Protein AF-A0A813IQ00-F1 (afdb_monomer)

InterPro domains:
  IPR002044 Carbohydrate binding module family 20 [PF00686] (1-74)
  IPR002044 Carbohydrate binding module family 20 [PS51166] (1-83)
  IPR002044 Carbohydrate binding module family 20 [SM01065] (1-78)
  IPR013534 Starch synthase, catalytic domain [PF08323] (237-480)
  IPR013783 Immunoglobulin-like fold [G3DSA:2.60.40.10] (1-90)
  IPR013784 Carbohydrate-binding-like fold [SSF49452] (1-81)

Mean predicted aligned error: 19.19 Å

Structure (mmCIF, N/CA/C/O backbone):
data_AF-A0A813IQ00-F1
#
_entry.id   AF-A0A813IQ00-F1
#
loop_
_atom_site.group_PDB
_atom_site.id
_atom_site.type_symbol
_atom_site.label_atom_id
_atom_site.label_alt_id
_atom_site.label_comp_id
_atom_site.label_asym_id
_atom_site.label_entity_id
_atom_site.label_seq_id
_atom_site.pdbx_PDB_ins_code
_atom_site.Cartn_x
_atom_site.Cartn_y
_atom_site.Cartn_z
_atom_site.occupancy
_atom_site.B_iso_or_equiv
_atom_site.auth_seq_id
_atom_site.auth_comp_id
_atom_site.auth_asym_id
_atom_site.auth_atom_id
_atom_site.pdbx_PDB_model_num
ATOM 1 N N . VAL A 1 1 ? -6.421 -4.991 -43.021 1.00 93.56 1 VAL A N 1
ATOM 2 C CA . VAL A 1 1 ? -7.396 -4.512 -44.033 1.00 93.56 1 VAL A CA 1
ATOM 3 C C . VAL A 1 1 ? -8.529 -5.521 -44.144 1.00 93.56 1 VAL A C 1
ATOM 5 O O . VAL A 1 1 ? -8.255 -6.700 -43.970 1.00 93.56 1 VAL A O 1
ATOM 8 N N . GLY A 1 2 ? -9.776 -5.119 -44.385 1.00 94.94 2 GLY A N 1
ATOM 9 C CA . GLY A 1 2 ? -10.892 -6.070 -44.414 1.00 94.94 2 GLY A CA 1
ATOM 10 C C . GLY A 1 2 ? -12.154 -5.569 -45.099 1.00 94.94 2 GLY A C 1
ATOM 11 O O . GLY A 1 2 ? -12.172 -4.465 -45.636 1.00 94.94 2 GLY A O 1
ATOM 12 N N . SER A 1 3 ? -13.212 -6.378 -45.059 1.00 93.75 3 SER A N 1
ATOM 13 C CA . SER A 1 3 ? -14.463 -6.178 -45.803 1.00 93.75 3 SER A CA 1
ATOM 14 C C . SER A 1 3 ? -15.313 -4.998 -45.328 1.00 93.75 3 SER A C 1
ATOM 16 O O . SER A 1 3 ? -16.231 -4.577 -46.028 1.00 93.75 3 SER A O 1
ATOM 18 N N . ARG A 1 4 ? -15.019 -4.438 -44.149 1.00 91.56 4 ARG A N 1
ATOM 19 C CA . ARG A 1 4 ? -15.743 -3.293 -43.575 1.00 91.56 4 ARG A CA 1
ATOM 20 C C . ARG A 1 4 ? -14.994 -1.992 -43.793 1.00 91.56 4 ARG A C 1
ATOM 22 O O . ARG A 1 4 ? -13.767 -1.973 -43.793 1.00 91.56 4 ARG A O 1
ATOM 29 N N . GLU A 1 5 ? -15.735 -0.892 -43.887 1.00 88.50 5 GLU A N 1
ATOM 30 C CA . GLU A 1 5 ? -15.174 0.450 -44.087 1.00 88.50 5 GLU A CA 1
ATOM 31 C C . GLU A 1 5 ? -14.152 0.819 -43.002 1.00 88.50 5 GLU A C 1
ATOM 33 O O . GLU A 1 5 ? -13.058 1.279 -43.315 1.00 88.50 5 GLU A O 1
ATOM 38 N N . LYS A 1 6 ? -14.439 0.496 -41.732 1.00 88.25 6 LYS A N 1
ATOM 39 C CA . LYS A 1 6 ? -13.511 0.693 -40.602 1.00 88.25 6 LYS A CA 1
ATOM 40 C C . LYS A 1 6 ? -12.241 -0.165 -40.669 1.00 88.25 6 LYS A C 1
ATOM 42 O O . LYS A 1 6 ? -11.280 0.123 -39.968 1.00 88.25 6 LYS A O 1
ATOM 47 N N . LEU A 1 7 ? -12.228 -1.196 -41.513 1.00 91.38 7 LEU A N 1
ATOM 48 C CA . LEU A 1 7 ? -11.053 -2.014 -41.816 1.00 91.38 7 LEU A CA 1
ATOM 49 C C . LEU A 1 7 ? -10.465 -1.697 -43.202 1.00 91.38 7 LEU A C 1
ATOM 51 O O . LEU A 1 7 ? -9.535 -2.377 -43.633 1.00 91.38 7 LEU A O 1
ATOM 55 N N . GLY A 1 8 ? -10.974 -0.678 -43.896 1.00 91.31 8 GLY A N 1
ATOM 56 C CA . GLY A 1 8 ? -10.465 -0.199 -45.178 1.00 91.31 8 GLY A CA 1
ATOM 57 C C . GLY A 1 8 ? -11.192 -0.706 -46.423 1.00 91.31 8 GLY A C 1
ATOM 58 O O . GLY A 1 8 ? -10.768 -0.354 -47.518 1.00 91.31 8 GLY A O 1
ATOM 59 N N . ALA A 1 9 ? -12.264 -1.499 -46.291 1.00 94.31 9 ALA A N 1
ATOM 60 C CA . ALA A 1 9 ? -13.052 -2.038 -47.413 1.00 94.31 9 ALA A CA 1
ATOM 61 C C . ALA A 1 9 ? -12.177 -2.646 -48.535 1.00 94.31 9 ALA A C 1
ATOM 63 O O . ALA A 1 9 ? -12.296 -2.287 -49.703 1.00 94.31 9 ALA A O 1
ATOM 64 N N . TRP A 1 10 ? -11.236 -3.516 -48.154 1.00 95.06 10 TRP A N 1
ATOM 65 C CA . TRP A 1 10 ? -10.221 -4.138 -49.022 1.00 95.06 10 TRP A CA 1
ATOM 66 C C . TRP A 1 10 ? -9.248 -3.185 -49.740 1.00 95.06 10 TRP A C 1
ATOM 68 O O . TRP A 1 10 ? -8.374 -3.637 -50.476 1.00 95.06 10 TRP A O 1
ATOM 78 N N . SER A 1 11 ? -9.298 -1.882 -49.460 1.00 94.00 11 SER A N 1
ATOM 79 C CA . SER A 1 11 ? -8.306 -0.915 -49.925 1.00 94.00 11 SER A CA 1
ATOM 80 C C . SER A 1 11 ? -7.133 -0.820 -48.948 1.00 94.00 11 SER A C 1
ATOM 82 O O . SER A 1 11 ? -7.292 -0.396 -47.801 1.00 94.00 11 SER A O 1
ATOM 84 N N . ALA A 1 12 ? -5.926 -1.160 -49.410 1.00 91.19 12 ALA A N 1
ATOM 85 C CA . ALA A 1 12 ? -4.704 -1.051 -48.610 1.00 91.19 12 ALA A CA 1
ATOM 86 C C . ALA A 1 12 ? -4.421 0.390 -48.143 1.00 91.19 12 ALA A C 1
ATOM 88 O O . ALA A 1 12 ? -3.983 0.596 -47.013 1.00 91.19 12 ALA A O 1
ATOM 89 N N . ALA A 1 13 ? -4.763 1.389 -48.966 1.00 89.75 13 ALA A N 1
ATOM 90 C CA . ALA A 1 13 ? -4.617 2.806 -48.627 1.00 89.75 13 ALA A CA 1
ATOM 91 C C . ALA A 1 13 ? -5.502 3.237 -47.442 1.00 89.75 13 ALA A C 1
ATOM 93 O O . ALA A 1 13 ? -5.166 4.181 -46.734 1.00 89.75 13 ALA A O 1
ATOM 94 N N . LYS A 1 14 ? -6.615 2.529 -47.204 1.00 91.75 14 LYS A N 1
ATOM 95 C CA . LYS A 1 14 ? -7.554 2.779 -46.099 1.00 91.75 14 LYS A CA 1
ATOM 96 C C . LYS A 1 14 ? -7.431 1.747 -44.974 1.00 91.75 14 LYS A C 1
ATOM 98 O O . LYS A 1 14 ? -8.290 1.682 -44.099 1.00 91.75 14 LYS A O 1
ATOM 103 N N . ALA A 1 15 ? -6.402 0.900 -45.004 1.00 92.75 15 ALA A N 1
ATOM 104 C CA . ALA A 1 15 ? -6.240 -0.161 -44.025 1.00 92.75 15 ALA A CA 1
ATOM 105 C C . ALA A 1 15 ? -6.013 0.409 -42.619 1.00 92.75 15 ALA A C 1
ATOM 107 O O . ALA A 1 15 ? -5.136 1.257 -42.433 1.00 92.75 15 ALA A O 1
ATOM 108 N N . LEU A 1 16 ? -6.751 -0.124 -41.640 1.00 93.38 16 LEU A N 1
ATOM 109 C CA . LEU A 1 16 ? -6.557 0.168 -40.219 1.00 93.38 16 LEU A CA 1
ATOM 110 C C . LEU A 1 16 ? -5.078 -0.054 -39.838 1.00 93.38 16 LEU A C 1
ATOM 112 O O . LEU A 1 16 ? -4.596 -1.181 -40.000 1.00 93.38 16 LEU A O 1
ATOM 116 N N . PRO A 1 17 ? -4.346 0.987 -39.399 1.00 92.50 17 PRO A N 1
ATOM 117 C CA . PRO A 1 17 ? -2.957 0.834 -38.991 1.00 92.50 17 PRO A CA 1
ATOM 118 C C . PRO A 1 17 ? -2.869 0.041 -37.687 1.00 92.50 17 PRO A C 1
ATOM 120 O O . PRO A 1 17 ? -3.670 0.245 -36.772 1.00 92.50 17 PRO A O 1
ATOM 123 N N . LEU A 1 18 ? -1.877 -0.846 -37.616 1.00 92.12 18 LEU A N 1
ATOM 124 C CA . LEU A 1 18 ? -1.448 -1.451 -36.363 1.00 92.12 18 LEU A CA 1
ATOM 125 C C . LEU A 1 18 ? -0.212 -0.708 -35.859 1.00 92.12 18 LEU A C 1
ATOM 127 O O . LEU A 1 18 ? 0.635 -0.296 -36.654 1.00 92.12 18 LEU A O 1
ATOM 131 N N . THR A 1 19 ? -0.104 -0.555 -34.551 1.00 87.81 19 THR A N 1
ATOM 132 C CA . THR A 1 19 ? 1.023 0.079 -33.871 1.00 87.81 19 THR A CA 1
ATOM 133 C C . THR A 1 19 ? 1.759 -0.949 -33.025 1.00 87.81 19 THR A C 1
ATOM 135 O O . THR A 1 19 ? 1.138 -1.854 -32.475 1.00 87.81 19 THR A O 1
ATOM 138 N N . THR A 1 20 ? 3.074 -0.792 -32.925 1.00 87.31 20 THR A N 1
ATOM 139 C CA . THR A 1 20 ? 3.949 -1.507 -31.989 1.00 87.31 20 THR A CA 1
ATOM 140 C C . THR A 1 20 ? 4.856 -0.481 -31.321 1.00 87.31 20 THR A C 1
ATOM 142 O O . THR A 1 20 ? 5.070 0.607 -31.858 1.00 87.31 20 THR A O 1
ATOM 145 N N . THR A 1 21 ? 5.437 -0.835 -30.185 1.00 78.88 21 THR A N 1
ATOM 146 C CA . THR A 1 21 ? 6.588 -0.131 -29.603 1.00 78.88 21 THR A CA 1
ATOM 147 C C . THR A 1 21 ? 7.844 -0.985 -29.761 1.00 78.88 21 THR A C 1
ATOM 149 O O . THR A 1 21 ? 7.752 -2.168 -30.099 1.00 78.88 21 THR A O 1
ATOM 152 N N . ALA A 1 22 ? 9.023 -0.407 -29.505 1.00 71.69 22 ALA A N 1
ATOM 153 C CA . ALA A 1 22 ? 10.283 -1.155 -29.496 1.00 71.69 22 ALA A CA 1
ATOM 154 C C . ALA A 1 22 ? 10.270 -2.307 -28.472 1.00 71.69 22 ALA A C 1
ATOM 156 O O . ALA A 1 22 ? 10.842 -3.360 -28.724 1.00 71.69 22 ALA A O 1
ATOM 157 N N . THR A 1 23 ? 9.570 -2.122 -27.349 1.00 67.56 23 THR A N 1
ATOM 158 C CA . THR A 1 23 ? 9.428 -3.107 -26.267 1.00 67.56 23 THR A CA 1
ATOM 159 C C . THR A 1 23 ? 8.335 -4.143 -26.513 1.00 67.56 23 THR A C 1
ATOM 161 O O . THR A 1 23 ? 8.413 -5.242 -25.973 1.00 67.56 23 THR A O 1
ATOM 164 N N . ALA A 1 24 ? 7.316 -3.812 -27.311 1.00 65.56 24 ALA A N 1
ATOM 165 C CA . ALA A 1 24 ? 6.234 -4.735 -27.641 1.00 65.56 24 ALA A CA 1
ATOM 166 C C . ALA A 1 24 ? 6.508 -5.547 -28.912 1.00 65.56 24 ALA A C 1
ATOM 168 O O . ALA A 1 24 ? 5.869 -6.581 -29.098 1.00 65.56 24 ALA A O 1
ATOM 169 N N . PHE A 1 25 ? 7.441 -5.113 -29.772 1.00 77.44 25 PHE A N 1
ATOM 170 C CA . PHE A 1 25 ? 7.805 -5.839 -30.989 1.00 77.44 25 PHE A CA 1
ATOM 171 C C . PHE A 1 25 ? 8.228 -7.278 -30.636 1.00 77.44 25 PHE A C 1
ATOM 173 O O . PHE A 1 25 ? 9.071 -7.460 -29.759 1.00 77.44 25 PHE A O 1
ATOM 180 N N . PRO A 1 26 ? 7.667 -8.311 -31.295 1.00 82.56 26 PRO A N 1
ATOM 181 C CA . PRO A 1 26 ? 6.945 -8.278 -32.572 1.00 82.56 26 PRO A CA 1
ATOM 182 C C . PRO A 1 26 ? 5.409 -8.178 -32.478 1.00 82.56 26 PRO A C 1
ATOM 184 O O . PRO A 1 26 ? 4.730 -8.499 -33.450 1.00 82.56 26 PRO A O 1
ATOM 187 N N . THR A 1 27 ? 4.842 -7.755 -31.348 1.00 85.12 27 THR A N 1
ATOM 188 C CA . THR A 1 27 ? 3.389 -7.653 -31.118 1.00 85.12 27 THR A CA 1
ATOM 189 C C . THR A 1 27 ? 2.827 -6.317 -31.594 1.00 85.12 27 THR A C 1
ATOM 191 O O . THR A 1 27 ? 3.292 -5.255 -31.192 1.00 85.12 27 THR A O 1
ATOM 194 N N . TRP A 1 28 ? 1.765 -6.367 -32.399 1.00 91.00 28 TRP A N 1
ATOM 195 C CA . TRP A 1 28 ? 1.107 -5.188 -32.966 1.00 91.00 28 TRP A CA 1
ATOM 196 C C . TRP A 1 28 ? -0.373 -5.153 -32.584 1.00 91.00 28 TRP A C 1
ATOM 198 O O . TRP A 1 28 ? -1.024 -6.195 -32.543 1.00 91.00 28 TRP A O 1
ATOM 208 N N . TRP A 1 29 ? -0.934 -3.963 -32.369 1.00 90.31 29 TRP A N 1
ATOM 209 C CA . TRP A 1 29 ? -2.351 -3.786 -32.025 1.00 90.31 29 TRP A CA 1
ATOM 210 C C . TRP A 1 29 ? -2.986 -2.612 -32.769 1.00 90.31 29 TRP A C 1
ATOM 212 O O . TRP A 1 29 ? -2.295 -1.724 -33.260 1.00 90.31 29 TRP A O 1
ATOM 222 N N . SER A 1 30 ? -4.317 -2.590 -32.846 1.00 88.38 30 SER A N 1
ATOM 223 C CA . SER A 1 30 ? -5.080 -1.444 -33.349 1.00 88.38 30 SER A CA 1
ATOM 224 C C . SER A 1 30 ? -5.847 -0.754 -32.228 1.00 88.38 30 SER A C 1
ATOM 226 O O . SER A 1 30 ? -6.135 -1.348 -31.190 1.00 88.38 30 SER A O 1
ATOM 228 N N . ALA A 1 31 ? -6.290 0.478 -32.480 1.00 78.38 31 ALA A N 1
ATOM 229 C CA . ALA A 1 31 ? -7.404 1.044 -31.726 1.00 78.38 31 ALA A CA 1
ATOM 230 C C . ALA A 1 31 ? -8.676 0.187 -31.905 1.00 78.38 31 ALA A C 1
ATOM 232 O O . ALA A 1 31 ? -8.839 -0.508 -32.916 1.00 78.38 31 ALA A O 1
ATOM 233 N N . ALA A 1 32 ? -9.591 0.256 -30.936 1.00 81.25 32 ALA A N 1
ATOM 234 C CA . ALA A 1 32 ? -10.882 -0.415 -31.032 1.00 81.25 32 ALA A CA 1
ATOM 235 C C . ALA A 1 32 ? -11.723 0.182 -32.173 1.00 81.25 32 ALA A C 1
ATOM 237 O O . ALA A 1 32 ? -11.812 1.402 -32.329 1.00 81.25 32 ALA A O 1
ATOM 238 N N . VAL A 1 33 ? -12.374 -0.681 -32.954 1.00 83.94 33 VAL A N 1
ATOM 239 C CA . VAL A 1 33 ? -13.267 -0.278 -34.045 1.00 83.94 33 VAL A CA 1
ATOM 240 C C . VAL A 1 33 ? -14.668 -0.834 -33.827 1.00 83.94 33 VAL A C 1
ATOM 242 O O . VAL A 1 33 ? -14.845 -1.985 -33.437 1.00 83.94 33 VAL A O 1
ATOM 245 N N . PHE A 1 34 ? -15.682 -0.016 -34.103 1.00 82.44 34 PHE A N 1
ATOM 246 C CA . PHE A 1 34 ? -17.072 -0.459 -34.071 1.00 82.44 34 PHE A CA 1
ATOM 247 C C . PHE A 1 34 ? -17.398 -1.226 -35.351 1.00 82.44 34 PHE A C 1
ATOM 249 O O . PHE A 1 34 ? -17.310 -0.681 -36.454 1.00 82.44 34 PHE A O 1
ATOM 256 N N . LEU A 1 35 ? -17.771 -2.494 -35.195 1.00 84.12 35 LEU A N 1
ATOM 257 C CA . LEU A 1 35 ? -18.181 -3.378 -36.281 1.00 84.12 35 LEU A CA 1
ATOM 258 C C . LEU A 1 35 ? -19.664 -3.746 -36.122 1.00 84.12 35 LEU A C 1
ATOM 260 O O . LEU A 1 35 ? -20.152 -3.829 -34.993 1.00 84.12 35 LEU A O 1
ATOM 264 N N . PRO A 1 36 ? -20.394 -3.964 -37.229 1.00 78.25 36 PRO A N 1
ATOM 265 C CA . PRO A 1 36 ? -21.795 -4.358 -37.165 1.00 78.25 36 PRO A CA 1
ATOM 266 C C . PRO A 1 36 ? -21.934 -5.733 -36.504 1.00 78.25 36 PRO A C 1
ATOM 268 O O . PRO A 1 36 ? -21.298 -6.703 -36.919 1.00 78.25 36 PRO A O 1
ATOM 271 N N . ALA A 1 37 ? -22.785 -5.808 -35.482 1.00 82.25 37 ALA A N 1
ATOM 272 C CA . ALA A 1 37 ? -23.075 -7.049 -34.781 1.00 82.25 37 ALA A CA 1
ATOM 273 C C . ALA A 1 37 ? -23.775 -8.069 -35.693 1.00 82.25 37 ALA A C 1
ATOM 275 O O . ALA A 1 37 ? -24.563 -7.715 -36.570 1.00 82.25 37 ALA A O 1
ATOM 276 N N . GLY A 1 38 ? -23.497 -9.352 -35.468 1.00 78.00 38 GLY A N 1
ATOM 277 C CA . GLY A 1 38 ? -24.163 -10.478 -36.120 1.00 78.00 38 GLY A CA 1
ATOM 278 C C . GLY A 1 38 ? -23.748 -10.733 -37.570 1.00 78.00 38 GLY A C 1
ATOM 279 O O . GLY A 1 38 ? -24.145 -11.756 -38.127 1.00 78.00 38 GLY A O 1
ATOM 280 N N . GLN A 1 39 ? -22.929 -9.873 -38.178 1.00 83.94 39 GLN A N 1
ATOM 281 C CA . GLN A 1 39 ? -22.447 -10.064 -39.544 1.00 83.94 39 GLN A CA 1
ATOM 282 C C . GLN A 1 39 ? -20.995 -10.542 -39.560 1.00 83.94 39 GLN A C 1
ATOM 284 O O . GLN A 1 39 ? -20.165 -10.060 -38.791 1.00 83.94 39 GLN A O 1
ATOM 289 N N . ALA A 1 40 ? -20.678 -11.461 -40.474 1.00 89.12 40 ALA A N 1
ATOM 290 C CA . ALA A 1 40 ? -19.298 -11.862 -40.708 1.00 89.12 40 ALA A CA 1
ATOM 291 C C . ALA A 1 40 ? -18.475 -10.660 -41.204 1.00 89.12 40 ALA A C 1
ATOM 293 O O . ALA A 1 40 ? -18.921 -9.849 -42.030 1.00 89.12 40 ALA A O 1
ATOM 294 N N . VAL A 1 41 ? -17.276 -10.533 -40.657 1.00 93.31 41 VAL A N 1
ATOM 295 C CA . VAL A 1 41 ? -16.276 -9.537 -41.013 1.00 93.31 41 VAL A CA 1
ATOM 296 C C . VAL A 1 41 ? -15.032 -10.292 -41.433 1.00 93.31 41 VAL A C 1
ATOM 298 O O . VAL A 1 41 ? -14.491 -11.083 -40.666 1.00 93.31 41 VAL A O 1
ATOM 301 N N . GLU A 1 42 ? -14.592 -10.032 -42.656 1.00 95.50 42 GLU A N 1
ATOM 302 C CA . GLU A 1 42 ? -13.410 -10.662 -43.223 1.00 95.50 42 GLU A CA 1
ATOM 303 C C . GLU A 1 42 ? -12.235 -9.699 -43.194 1.00 95.50 42 GLU A C 1
ATOM 305 O O . GLU A 1 42 ? -12.419 -8.499 -43.419 1.00 95.50 42 GLU A O 1
ATOM 310 N N . PHE A 1 43 ? -11.028 -10.201 -42.949 1.00 95.81 43 PHE A N 1
ATOM 311 C CA . PHE A 1 43 ? -9.826 -9.377 -42.992 1.00 95.81 43 PHE A CA 1
ATOM 312 C C . PHE A 1 43 ? -8.546 -10.174 -43.280 1.00 95.81 43 PHE A C 1
ATOM 314 O O . PHE A 1 43 ? -8.496 -11.397 -43.153 1.00 95.81 43 PHE A O 1
ATOM 321 N N . LYS A 1 44 ? -7.501 -9.433 -43.661 1.00 95.31 44 LYS A N 1
ATOM 322 C CA . LYS A 1 44 ? -6.104 -9.866 -43.777 1.00 95.31 44 LYS A CA 1
ATOM 323 C C . LYS A 1 44 ? -5.163 -8.811 -43.207 1.00 95.31 44 LYS A C 1
ATOM 325 O O . LYS A 1 44 ? -5.471 -7.609 -43.216 1.00 95.31 44 LYS A O 1
ATOM 330 N N . TYR A 1 45 ? -3.987 -9.240 -42.777 1.00 95.38 45 TYR A N 1
ATOM 331 C CA . TYR A 1 45 ? -2.871 -8.342 -42.531 1.00 95.38 45 TYR A CA 1
ATOM 332 C C . TYR A 1 45 ? -2.162 -7.991 -43.843 1.00 95.38 45 TYR A C 1
ATOM 334 O O . TYR A 1 45 ? -2.133 -8.757 -44.808 1.00 95.38 45 TYR A O 1
ATOM 342 N N . ILE A 1 46 ? -1.609 -6.782 -43.882 1.00 95.25 46 ILE A N 1
ATOM 343 C CA . ILE A 1 46 ? -0.739 -6.312 -44.960 1.00 95.25 46 ILE A CA 1
ATOM 344 C C . ILE A 1 46 ? 0.462 -5.599 -44.343 1.00 95.25 46 ILE A C 1
ATOM 346 O O . ILE A 1 46 ? 0.334 -5.004 -43.274 1.00 95.25 46 ILE A O 1
ATOM 350 N N . VAL A 1 47 ? 1.600 -5.618 -45.031 1.00 93.88 47 VAL A N 1
ATOM 351 C CA . VAL A 1 47 ? 2.760 -4.779 -44.712 1.00 93.88 47 VAL A CA 1
ATOM 352 C C . VAL A 1 47 ? 2.911 -3.744 -45.819 1.00 93.88 47 VAL A C 1
ATOM 354 O O . VAL A 1 47 ? 3.002 -4.082 -47.000 1.00 93.88 47 VAL A O 1
ATOM 357 N N . GLN A 1 48 ? 2.912 -2.474 -45.437 1.00 92.81 48 GLN A N 1
ATOM 358 C CA . GLN A 1 48 ? 3.058 -1.333 -46.335 1.00 92.81 48 GLN A CA 1
ATOM 359 C C . GLN A 1 48 ? 3.850 -0.241 -45.613 1.00 92.81 48 GLN A C 1
ATOM 361 O O . GLN A 1 48 ? 3.798 -0.149 -44.386 1.00 92.81 48 GLN A O 1
ATOM 366 N N . ARG A 1 49 ? 4.557 0.605 -46.368 1.00 88.88 49 ARG A N 1
ATOM 367 C CA . ARG A 1 49 ? 5.172 1.821 -45.825 1.00 88.88 49 ARG A CA 1
ATOM 368 C C . ARG A 1 49 ? 4.123 2.731 -45.177 1.00 88.88 49 ARG A C 1
ATOM 370 O O . ARG A 1 49 ? 2.986 2.814 -45.646 1.00 88.88 49 ARG A O 1
ATOM 377 N N . ALA A 1 50 ? 4.528 3.439 -44.123 1.00 83.19 50 ALA A N 1
ATOM 378 C CA . ALA A 1 50 ? 3.649 4.328 -43.361 1.00 83.19 50 ALA A CA 1
ATOM 379 C C . ALA A 1 50 ? 3.090 5.485 -44.211 1.00 83.19 50 ALA A C 1
ATOM 381 O O . ALA A 1 50 ? 1.930 5.855 -44.054 1.00 83.19 50 ALA A O 1
ATOM 382 N N . ASP A 1 51 ? 3.886 5.986 -45.161 1.00 86.94 51 ASP A N 1
ATOM 383 C CA . ASP A 1 51 ? 3.501 7.004 -46.152 1.00 86.94 51 ASP A CA 1
ATOM 384 C C . ASP A 1 51 ? 2.514 6.492 -47.222 1.00 86.94 51 ASP A C 1
ATOM 386 O O . ASP A 1 51 ? 2.018 7.277 -48.026 1.00 86.94 51 ASP A O 1
ATOM 390 N N . ARG A 1 52 ? 2.192 5.188 -47.217 1.00 87.75 52 ARG A N 1
ATOM 391 C CA . ARG A 1 52 ? 1.293 4.498 -48.160 1.00 87.75 52 ARG A CA 1
ATOM 392 C C . ARG A 1 52 ? 1.756 4.517 -49.618 1.00 87.75 52 ARG A C 1
ATOM 394 O O . ARG A 1 52 ? 0.974 4.181 -50.507 1.00 87.75 52 ARG A O 1
ATOM 401 N N . ILE A 1 53 ? 3.027 4.823 -49.865 1.00 82.69 53 ILE A N 1
ATOM 402 C CA . ILE A 1 53 ? 3.612 4.860 -51.206 1.00 82.69 53 ILE A CA 1
ATOM 403 C C . ILE A 1 53 ? 4.329 3.531 -51.492 1.00 82.69 53 ILE A C 1
ATOM 405 O O . ILE A 1 53 ? 5.031 2.983 -50.642 1.00 82.69 53 ILE A O 1
ATOM 409 N N . GLY A 1 54 ? 4.163 3.003 -52.708 1.00 81.94 54 GLY A N 1
ATOM 410 C CA . GLY A 1 54 ? 4.850 1.793 -53.174 1.00 81.94 54 GLY A CA 1
ATOM 411 C C . GLY A 1 54 ? 4.080 0.484 -52.958 1.00 81.94 54 GLY A C 1
ATOM 412 O O . GLY A 1 54 ? 2.857 0.465 -52.823 1.00 81.94 54 GLY A O 1
ATOM 413 N N . THR A 1 55 ? 4.803 -0.638 -52.989 1.00 88.94 55 THR A N 1
ATOM 414 C CA . THR A 1 55 ? 4.224 -1.991 -53.016 1.00 88.94 55 THR A CA 1
ATOM 415 C C . THR A 1 55 ? 3.684 -2.436 -51.658 1.00 88.94 55 THR A C 1
ATOM 417 O O . THR A 1 55 ? 4.358 -2.312 -50.636 1.00 88.94 55 THR A O 1
ATOM 420 N N . VAL A 1 56 ? 2.488 -3.026 -51.663 1.00 95.69 56 VAL A N 1
ATOM 421 C CA . VAL A 1 56 ? 1.840 -3.629 -50.490 1.00 95.69 56 VAL A CA 1
ATOM 422 C C . VAL A 1 56 ? 2.114 -5.129 -50.478 1.00 95.69 56 VAL A C 1
ATOM 424 O O . VAL A 1 56 ? 1.806 -5.817 -51.450 1.00 95.69 56 VAL A O 1
ATOM 427 N N . LYS A 1 57 ? 2.641 -5.653 -49.369 1.00 96.31 57 LYS A N 1
ATOM 428 C CA . LYS A 1 57 ? 2.794 -7.095 -49.158 1.00 96.31 57 LYS A CA 1
ATOM 429 C C . LYS A 1 57 ? 1.556 -7.643 -48.453 1.00 96.31 57 LYS A C 1
ATOM 431 O O . LYS A 1 57 ? 1.199 -7.164 -47.380 1.00 96.31 57 LYS A O 1
ATOM 436 N N . TRP A 1 58 ? 0.928 -8.654 -49.041 1.00 94.56 58 TRP A N 1
ATOM 437 C CA . TRP A 1 58 ? -0.254 -9.325 -48.495 1.00 94.56 58 TRP A CA 1
ATOM 438 C C . TRP A 1 58 ? 0.113 -10.651 -47.826 1.00 94.56 58 TRP A C 1
ATOM 440 O O . TRP A 1 58 ? 1.125 -11.264 -48.171 1.00 94.56 58 TRP A O 1
ATOM 450 N N . GLU A 1 59 ? -0.716 -11.103 -46.885 1.00 93.38 59 GLU A N 1
ATOM 451 C CA . GLU A 1 59 ? -0.614 -12.460 -46.338 1.00 93.38 59 GLU A CA 1
ATOM 452 C C . GLU A 1 59 ? -0.818 -13.522 -47.431 1.00 93.38 59 GLU A C 1
ATOM 454 O O . GLU A 1 59 ? -1.775 -13.456 -48.212 1.00 93.38 59 GLU A O 1
ATOM 459 N N . GLY A 1 60 ? 0.084 -14.509 -47.457 1.00 86.38 60 GLY A N 1
ATOM 460 C CA . GLY A 1 60 ? 0.208 -15.494 -48.536 1.00 86.38 60 GLY A CA 1
ATOM 461 C C . GLY A 1 60 ? -0.732 -16.701 -48.462 1.00 86.38 60 GLY A C 1
ATOM 462 O O . GLY A 1 60 ? -0.765 -17.477 -49.411 1.00 86.38 60 GLY A O 1
ATOM 463 N N . PHE A 1 61 ? -1.498 -16.879 -47.381 1.00 90.62 61 PHE A N 1
ATOM 464 C CA . PHE A 1 61 ? -2.479 -17.966 -47.302 1.00 90.62 61 PHE A CA 1
ATOM 465 C C . PHE A 1 61 ? -3.712 -17.690 -48.182 1.00 90.62 61 PHE A C 1
ATOM 467 O O . PHE A 1 61 ? -4.097 -16.536 -48.41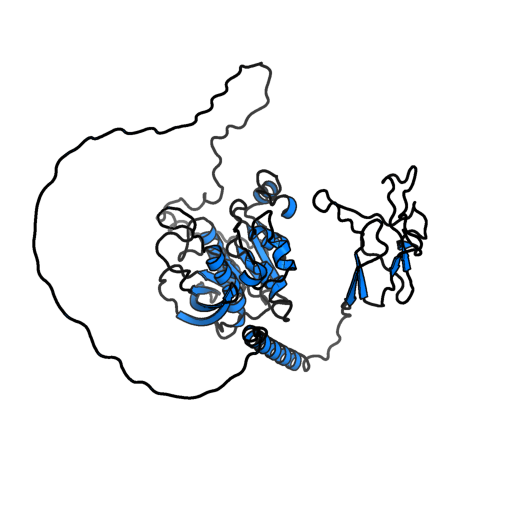8 1.00 90.62 61 PHE A O 1
ATOM 474 N N . ALA A 1 62 ? -4.355 -18.759 -48.655 1.00 88.56 62 ALA A N 1
ATOM 475 C CA . ALA A 1 62 ? -5.607 -18.689 -49.404 1.00 88.56 62 ALA A CA 1
ATOM 476 C C . ALA A 1 62 ? -6.798 -18.361 -48.481 1.00 88.56 62 ALA A C 1
ATOM 478 O O . ALA A 1 62 ? -6.856 -18.835 -47.350 1.00 88.56 62 ALA A O 1
ATOM 479 N N . GLY A 1 63 ? -7.762 -17.573 -48.968 1.00 91.25 63 GLY A N 1
ATOM 480 C CA . GLY A 1 63 ? -8.924 -17.139 -48.177 1.00 91.25 63 GLY A CA 1
ATOM 481 C C . GLY A 1 63 ? -8.619 -15.990 -47.209 1.00 91.25 63 GLY A C 1
ATOM 482 O O . GLY A 1 63 ? -7.543 -15.404 -47.272 1.00 91.25 63 GLY A O 1
ATOM 483 N N . ASN A 1 64 ? -9.572 -15.651 -46.334 1.00 94.75 64 ASN A N 1
ATOM 484 C CA . ASN A 1 64 ? -9.504 -14.528 -45.389 1.00 94.75 64 ASN A CA 1
ATOM 485 C C . ASN A 1 64 ? -9.799 -15.000 -43.960 1.00 94.75 64 ASN A C 1
ATOM 487 O O . ASN A 1 64 ? -10.516 -15.981 -43.766 1.00 94.75 64 ASN A O 1
ATOM 491 N N . ARG A 1 65 ? -9.314 -14.264 -42.955 1.00 93.44 65 ARG A N 1
ATOM 492 C CA . ARG A 1 65 ? -9.758 -14.461 -41.568 1.00 93.44 65 ARG A CA 1
ATOM 493 C C . ARG A 1 65 ? -11.189 -13.971 -41.442 1.00 93.44 65 ARG A C 1
ATOM 495 O O . ARG A 1 65 ? -11.516 -12.930 -42.012 1.00 93.44 65 ARG A O 1
ATOM 502 N N . VAL A 1 66 ? -12.009 -14.673 -40.668 1.00 92.88 66 VAL A N 1
ATOM 503 C CA . VAL A 1 66 ? -13.424 -14.340 -40.474 1.00 92.88 66 VAL A CA 1
ATOM 504 C C . VAL A 1 66 ? -13.713 -14.203 -38.988 1.00 92.88 66 VAL A C 1
ATOM 506 O O . VAL A 1 66 ? -13.414 -15.102 -38.210 1.00 92.88 66 VAL A O 1
ATOM 509 N N . VAL A 1 67 ? -14.334 -13.094 -38.595 1.00 90.69 67 VAL A N 1
ATOM 510 C CA . VAL A 1 67 ? -14.856 -12.890 -37.238 1.00 90.69 67 VAL A CA 1
ATOM 511 C C . VAL A 1 67 ? -16.309 -12.447 -37.291 1.00 90.69 67 VAL A C 1
ATOM 513 O O . VAL A 1 67 ? -16.732 -11.790 -38.240 1.00 90.69 67 VAL A O 1
ATOM 516 N N . LYS A 1 68 ? -17.090 -12.803 -36.271 1.00 89.94 68 LYS A N 1
ATOM 517 C CA . LYS A 1 68 ? -18.509 -12.446 -36.170 1.00 89.94 68 LYS A CA 1
ATOM 518 C C . LYS A 1 68 ? -18.760 -11.719 -34.843 1.00 89.94 68 LYS A C 1
ATOM 520 O O . LYS A 1 68 ? -18.983 -12.379 -33.833 1.00 89.94 68 LYS A O 1
ATOM 525 N N . PRO A 1 69 ? -18.683 -10.376 -34.820 1.00 85.69 69 PRO A N 1
ATOM 526 C CA . PRO A 1 69 ? -18.915 -9.593 -33.608 1.00 85.69 69 PRO A CA 1
ATOM 527 C C . PRO A 1 69 ? -20.343 -9.763 -33.078 1.00 85.69 69 PRO A C 1
ATOM 529 O O . PRO A 1 69 ? -21.292 -9.856 -33.857 1.00 85.69 69 PRO A O 1
ATOM 532 N N . GLU A 1 70 ? -20.514 -9.747 -31.758 1.00 81.12 70 GLU A N 1
ATOM 533 C CA . GLU A 1 70 ? -21.821 -9.827 -31.097 1.00 81.12 70 GLU A CA 1
ATOM 534 C C . GLU A 1 70 ? -22.270 -8.463 -30.559 1.00 81.12 70 GLU A C 1
ATOM 536 O O . GLU A 1 70 ? -21.455 -7.612 -30.196 1.00 81.12 70 GLU A O 1
ATOM 541 N N . ALA A 1 71 ? -23.586 -8.248 -30.502 1.00 77.81 71 ALA A N 1
ATOM 542 C CA . ALA A 1 71 ? -24.148 -6.994 -30.015 1.00 77.81 71 ALA A CA 1
ATOM 543 C C . ALA A 1 71 ? -23.796 -6.784 -28.538 1.00 77.81 71 ALA A C 1
ATOM 545 O O . ALA A 1 71 ? -23.926 -7.692 -27.721 1.00 77.81 71 ALA A O 1
ATOM 546 N N . GLY A 1 72 ? -23.345 -5.575 -28.199 1.00 70.62 72 GLY A N 1
ATOM 547 C CA . GLY A 1 72 ? -23.013 -5.222 -26.819 1.00 70.62 72 GLY A CA 1
ATOM 548 C C . GLY A 1 72 ? -21.780 -5.935 -26.260 1.00 70.62 72 GLY A C 1
ATOM 549 O O . GLY A 1 72 ? -21.574 -5.873 -25.053 1.00 70.62 72 GLY A O 1
ATOM 550 N N . LYS A 1 73 ? -20.953 -6.584 -27.093 1.00 76.88 73 LYS A N 1
ATOM 551 C CA . LYS A 1 73 ? -19.701 -7.211 -26.658 1.00 76.88 73 LYS A CA 1
ATOM 552 C C . LYS A 1 73 ? -18.473 -6.577 -27.310 1.00 76.88 73 LYS A C 1
ATOM 554 O O . LYS A 1 73 ? -18.516 -6.127 -28.453 1.00 76.88 73 LYS A O 1
ATOM 559 N N . VAL A 1 74 ? -17.366 -6.565 -26.577 1.00 79.44 74 VAL A N 1
ATOM 560 C CA . VAL A 1 74 ? -16.026 -6.276 -27.096 1.00 79.44 74 VAL A CA 1
ATOM 561 C C . VAL A 1 74 ? -15.399 -7.604 -27.503 1.00 79.44 74 VAL A C 1
ATOM 563 O O . VAL A 1 74 ? -15.345 -8.518 -26.684 1.00 79.44 74 VAL A O 1
ATOM 566 N N . LEU A 1 75 ? -14.967 -7.719 -28.760 1.00 84.88 75 LEU A N 1
ATOM 567 C CA . LEU A 1 75 ? -14.271 -8.889 -29.300 1.00 84.88 75 LEU A CA 1
ATOM 568 C C . LEU A 1 75 ? -12.796 -8.537 -29.524 1.00 84.88 75 LEU A C 1
ATOM 570 O O . LEU A 1 75 ? -12.494 -7.667 -30.341 1.00 84.88 75 LEU A O 1
ATOM 574 N N . THR A 1 76 ? -11.899 -9.230 -28.832 1.00 86.56 76 THR A N 1
ATOM 575 C CA . THR A 1 76 ? -10.453 -9.191 -29.071 1.00 86.56 76 THR A CA 1
ATOM 576 C C . THR A 1 76 ? -10.077 -10.332 -30.008 1.00 86.56 76 THR A C 1
ATOM 578 O O . THR A 1 76 ? -10.516 -11.465 -29.806 1.00 86.56 76 THR A O 1
ATOM 581 N N . VAL A 1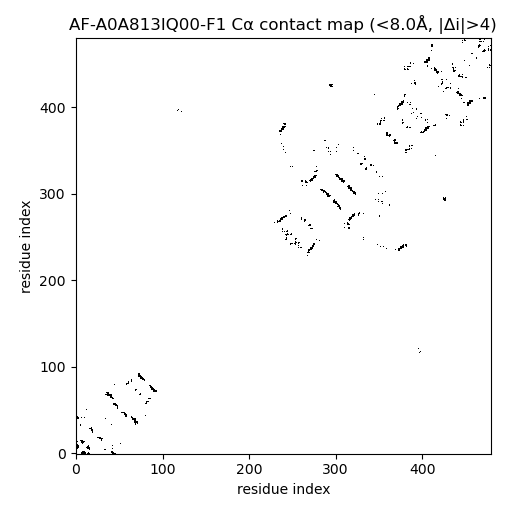 77 ? -9.288 -10.020 -31.037 1.00 89.12 77 VAL A N 1
ATOM 582 C CA . VAL A 1 77 ? -8.820 -10.972 -32.051 1.00 89.12 77 VAL A CA 1
ATOM 583 C C . VAL A 1 77 ? -7.299 -10.988 -32.028 1.00 89.12 77 VAL A C 1
ATOM 585 O O . VAL A 1 77 ? -6.674 -9.969 -32.319 1.00 89.12 77 VAL A O 1
ATOM 588 N N . GLU A 1 78 ? -6.715 -12.136 -31.708 1.00 87.38 78 GLU A N 1
ATOM 589 C CA . GLU A 1 78 ? -5.266 -12.341 -31.671 1.00 87.38 78 GLU A CA 1
ATOM 590 C C . GLU A 1 78 ? -4.859 -13.284 -32.804 1.00 87.38 78 GLU A C 1
ATOM 592 O O . GLU A 1 78 ? -5.458 -14.341 -32.988 1.00 87.38 78 GLU A O 1
ATOM 597 N N . GLY A 1 79 ? -3.858 -12.904 -33.596 1.00 88.06 79 GLY A N 1
ATOM 598 C CA . GLY A 1 79 ? -3.386 -13.701 -34.726 1.00 88.06 79 GLY A CA 1
ATOM 599 C C . GLY A 1 79 ? -1.958 -13.340 -35.114 1.00 88.06 79 GLY A C 1
ATOM 600 O O . GLY A 1 79 ? -1.488 -12.239 -34.828 1.00 88.06 79 GLY A O 1
ATOM 601 N N . ALA A 1 80 ? -1.273 -14.266 -35.781 1.00 87.31 80 ALA A N 1
ATOM 602 C CA . ALA A 1 80 ? 0.103 -14.093 -36.237 1.00 87.31 80 ALA A CA 1
ATOM 603 C C . ALA A 1 80 ? 0.170 -13.902 -37.759 1.00 87.31 80 ALA A C 1
ATOM 605 O O . ALA A 1 80 ? -0.610 -14.498 -38.505 1.00 87.31 80 ALA A O 1
ATOM 606 N N . TRP A 1 81 ? 1.122 -13.091 -38.236 1.00 89.75 81 TRP A N 1
ATOM 607 C CA . TRP A 1 81 ? 1.346 -12.887 -39.670 1.00 89.75 81 TRP A CA 1
ATOM 608 C C . TRP A 1 81 ? 1.587 -14.222 -40.387 1.00 89.75 81 TRP A C 1
ATOM 610 O O . TRP A 1 81 ? 2.537 -14.937 -40.073 1.00 89.75 81 TRP A O 1
ATOM 620 N N . GLY A 1 82 ? 0.763 -14.522 -41.394 1.00 87.81 82 GLY A N 1
ATOM 621 C CA . GLY A 1 82 ? 0.904 -15.728 -42.215 1.00 87.81 82 GLY A CA 1
ATOM 622 C C . GLY A 1 82 ? 0.200 -16.977 -41.676 1.00 87.81 82 GLY A C 1
ATOM 623 O O . GLY A 1 82 ? 0.146 -17.967 -42.400 1.00 87.81 82 GLY A O 1
ATOM 624 N N . ASP A 1 83 ? -0.394 -16.929 -40.482 1.00 85.88 83 ASP A N 1
ATOM 625 C CA . ASP A 1 83 ? -1.209 -18.018 -39.927 1.00 85.88 83 ASP A CA 1
ATOM 626 C C . ASP A 1 83 ? -2.691 -17.664 -40.003 1.00 85.88 83 ASP A C 1
ATOM 628 O O . ASP A 1 83 ? -3.101 -16.738 -39.328 1.00 85.88 83 ASP A O 1
ATOM 632 N N . ILE A 1 84 ? -3.516 -18.387 -40.765 1.00 90.19 84 ILE A N 1
ATOM 633 C CA . ILE A 1 84 ? -4.947 -18.070 -40.927 1.00 90.19 84 ILE A CA 1
ATOM 634 C C . ILE A 1 84 ? -5.761 -18.162 -39.619 1.00 90.19 84 ILE A C 1
ATOM 636 O O . ILE A 1 84 ? -6.818 -17.533 -39.522 1.00 90.19 84 ILE A O 1
ATOM 640 N N . GLN A 1 85 ? -5.284 -18.899 -38.610 1.00 85.69 85 GLN A N 1
ATOM 641 C CA . GLN A 1 85 ? -5.992 -19.079 -37.341 1.00 85.69 85 GLN A CA 1
ATOM 642 C C . GLN A 1 85 ? -5.913 -17.832 -36.450 1.00 85.69 85 GLN A C 1
ATOM 644 O O . GLN A 1 85 ? -4.946 -17.069 -36.492 1.00 85.69 85 GLN A O 1
ATOM 649 N N . VAL A 1 86 ? -6.962 -17.606 -35.653 1.00 86.00 86 VAL A N 1
ATOM 650 C CA . VAL A 1 86 ? -7.039 -16.514 -34.669 1.00 86.00 86 VAL A CA 1
ATOM 651 C C . VAL A 1 86 ? -7.634 -17.007 -33.355 1.00 86.00 86 VAL A C 1
ATOM 653 O O . VAL A 1 86 ? -8.570 -17.807 -33.362 1.00 86.00 86 VAL A O 1
ATOM 656 N N . ALA A 1 87 ? -7.139 -16.491 -32.234 1.00 77.94 87 ALA A N 1
ATOM 657 C CA . ALA A 1 87 ? -7.783 -16.636 -30.935 1.00 77.94 87 ALA A CA 1
ATOM 658 C C . ALA A 1 87 ? -8.784 -15.489 -30.715 1.00 77.94 87 ALA A C 1
ATOM 660 O O . ALA A 1 87 ? -8.527 -14.339 -31.086 1.00 77.94 87 ALA A O 1
ATOM 661 N N . LEU A 1 88 ? -9.949 -15.810 -30.143 1.00 80.81 88 LEU A N 1
ATOM 662 C CA . LEU A 1 88 ? -11.063 -14.879 -29.954 1.00 80.81 88 LEU A CA 1
ATOM 663 C C . LEU A 1 88 ? -11.467 -14.807 -28.484 1.00 80.81 88 LEU A C 1
ATOM 665 O O . LEU A 1 88 ? -11.823 -15.821 -27.889 1.00 80.81 88 LEU A O 1
ATOM 669 N N . THR A 1 89 ? -11.518 -13.592 -27.942 1.00 73.44 89 THR A N 1
ATOM 670 C CA . THR A 1 89 ? -11.982 -13.333 -26.570 1.00 73.44 89 THR A CA 1
ATOM 671 C C . THR A 1 89 ? -13.108 -12.309 -26.601 1.00 73.44 89 THR A C 1
ATOM 673 O O . THR A 1 89 ? -12.944 -11.236 -27.178 1.00 73.44 89 THR A O 1
ATOM 676 N N . SER A 1 90 ? -14.262 -12.612 -25.994 1.00 68.81 90 SER A N 1
ATOM 677 C CA . SER A 1 90 ? -15.432 -11.722 -25.992 1.00 68.81 90 SER A CA 1
ATOM 678 C C . SER A 1 90 ? -15.872 -11.338 -24.577 1.00 68.81 90 SER A C 1
ATOM 680 O O . SER A 1 90 ? -15.978 -12.202 -23.711 1.00 68.81 90 SER A O 1
ATOM 682 N N . MET A 1 91 ? -16.165 -10.053 -24.340 1.00 62.81 91 MET A N 1
ATOM 683 C CA . MET A 1 91 ? -16.648 -9.532 -23.050 1.00 62.81 91 MET A CA 1
ATOM 684 C C . MET A 1 91 ? -17.867 -8.618 -23.221 1.00 62.81 91 MET A C 1
ATOM 686 O O . MET A 1 91 ? -17.917 -7.835 -24.164 1.00 62.81 91 MET A O 1
ATOM 690 N N . ALA A 1 92 ? -18.841 -8.677 -22.307 1.00 52.97 92 ALA A N 1
ATOM 691 C CA . ALA A 1 92 ? -20.020 -7.804 -22.325 1.00 52.97 92 ALA A CA 1
ATOM 692 C C . ALA A 1 92 ? -19.677 -6.349 -21.951 1.00 52.97 92 ALA A C 1
ATOM 694 O O . ALA A 1 92 ? -18.895 -6.091 -21.037 1.00 52.97 92 ALA A O 1
ATOM 695 N N . ARG A 1 93 ? -20.292 -5.387 -22.643 1.00 44.47 93 ARG A N 1
ATOM 696 C CA . ARG A 1 93 ? -20.180 -3.950 -22.373 1.00 44.47 93 ARG A CA 1
ATOM 697 C C . ARG A 1 93 ? -21.213 -3.578 -21.300 1.00 44.47 93 ARG A C 1
ATOM 699 O O . ARG A 1 93 ? -22.409 -3.648 -21.563 1.00 44.47 93 ARG A O 1
ATOM 706 N N . LEU A 1 94 ? -20.773 -3.218 -20.092 1.00 38.94 94 LEU A N 1
ATOM 707 C CA . LEU A 1 94 ? -21.665 -2.740 -19.022 1.00 38.94 94 LEU A CA 1
ATOM 708 C C . LEU A 1 94 ? -22.196 -1.338 -19.380 1.00 38.94 94 LEU A C 1
ATOM 710 O O . LEU A 1 94 ? -21.413 -0.453 -19.721 1.00 38.94 94 LEU A O 1
ATOM 714 N N . GLY A 1 95 ? -23.526 -1.186 -19.384 1.00 35.12 95 GLY A N 1
ATOM 715 C CA . GLY A 1 95 ? -24.245 0.003 -19.860 1.00 35.12 95 GLY A CA 1
ATOM 716 C C . GLY A 1 95 ? -24.114 1.232 -18.954 1.00 35.12 95 GLY A C 1
ATOM 717 O O . GLY A 1 95 ? -23.923 1.111 -17.747 1.00 35.12 95 GLY A O 1
ATOM 718 N N . GLU A 1 96 ? -24.229 2.420 -19.551 1.00 29.72 96 GLU A N 1
ATOM 719 C CA . GLU A 1 96 ? -24.229 3.706 -18.841 1.00 29.72 96 GLU A CA 1
ATOM 720 C C . GLU A 1 96 ? -25.565 3.951 -18.103 1.00 29.72 96 GLU A C 1
ATOM 722 O O . GLU A 1 96 ? -26.621 3.596 -18.637 1.00 29.72 96 GLU A O 1
ATOM 727 N N . PRO A 1 97 ? -25.570 4.571 -16.905 1.00 34.19 97 PRO A N 1
ATOM 728 C CA . PRO A 1 97 ? -26.799 4.842 -16.165 1.00 34.19 97 PRO A CA 1
ATOM 729 C C . PRO A 1 97 ? -27.428 6.193 -16.551 1.00 34.19 97 PRO A C 1
ATOM 731 O O . PRO A 1 97 ? -26.812 7.248 -16.400 1.00 34.19 97 PRO A O 1
ATOM 734 N N . GLY A 1 98 ? -28.689 6.160 -16.995 1.00 29.36 98 GLY A N 1
ATOM 735 C CA . GLY A 1 98 ? -29.578 7.327 -17.065 1.00 29.36 98 GLY A CA 1
ATOM 736 C C . GLY A 1 98 ? -30.144 7.699 -15.684 1.00 29.36 98 GLY A C 1
ATOM 737 O O . GLY A 1 98 ? -30.331 6.833 -14.834 1.00 29.36 98 GLY A O 1
ATOM 738 N N . ALA A 1 99 ? -30.379 8.996 -15.460 1.00 25.97 99 ALA A N 1
ATOM 739 C CA . ALA A 1 99 ? -30.683 9.618 -14.163 1.00 25.97 99 ALA A CA 1
ATOM 740 C C . ALA A 1 99 ? -31.924 9.052 -13.419 1.00 25.97 99 ALA A C 1
ATOM 742 O O . ALA A 1 99 ? -32.920 8.731 -14.070 1.00 25.97 99 ALA A O 1
ATOM 743 N N . PRO A 1 100 ? -31.919 8.989 -12.066 1.00 31.75 100 PRO A N 1
ATOM 744 C CA . PRO A 1 100 ? -33.015 8.407 -11.292 1.00 31.75 100 PRO A CA 1
ATOM 745 C C . PRO A 1 100 ? -34.063 9.436 -10.826 1.00 31.75 100 PRO A C 1
ATOM 747 O O . PRO A 1 100 ? -33.735 10.551 -10.419 1.00 31.75 100 PRO A O 1
ATOM 750 N N . GLY A 1 101 ? -35.332 9.015 -10.838 1.00 27.39 101 GLY A N 1
ATOM 751 C CA . GLY A 1 101 ? -36.454 9.662 -10.147 1.00 27.39 101 GLY A CA 1
ATOM 752 C C . GLY A 1 101 ? -36.697 9.079 -8.739 1.00 27.39 101 GLY A C 1
ATOM 753 O O . GLY A 1 101 ? -36.122 8.047 -8.389 1.00 27.39 101 GLY A O 1
ATOM 754 N N . PRO A 1 102 ? -37.532 9.724 -7.903 1.00 29.27 102 PRO A N 1
ATOM 755 C CA . PRO A 1 102 ? -37.530 9.520 -6.457 1.00 29.27 102 PRO A CA 1
ATOM 756 C C . PRO A 1 102 ? -38.494 8.405 -6.017 1.00 29.27 102 PRO A C 1
ATOM 758 O O . PRO A 1 102 ? -39.660 8.668 -5.736 1.00 29.27 102 PRO A O 1
ATOM 761 N N . ALA A 1 103 ? -38.010 7.162 -5.931 1.00 28.66 103 ALA A N 1
ATOM 762 C CA . ALA A 1 103 ? -38.709 6.059 -5.254 1.00 28.66 103 ALA A CA 1
ATOM 763 C C . ALA A 1 103 ? -37.758 4.900 -4.867 1.00 28.66 103 ALA A C 1
ATOM 765 O O . ALA A 1 103 ? -38.007 3.753 -5.216 1.00 28.66 103 ALA A O 1
ATOM 766 N N . GLU A 1 104 ? -36.650 5.159 -4.161 1.00 33.19 104 GLU A N 1
ATOM 767 C CA . GLU A 1 104 ? -35.708 4.093 -3.742 1.00 33.19 104 GLU A CA 1
ATOM 768 C C . GLU A 1 104 ? -35.208 4.231 -2.287 1.00 33.19 104 GLU A C 1
ATOM 770 O O . GLU A 1 104 ? -34.028 4.069 -1.996 1.00 33.19 104 GLU A O 1
ATOM 775 N N . SER A 1 105 ? -36.094 4.487 -1.321 1.00 31.22 105 SER A N 1
ATOM 776 C CA . SER A 1 105 ? -35.736 4.346 0.105 1.00 31.22 105 SER A CA 1
ATOM 777 C C . SER A 1 105 ? -35.870 2.905 0.621 1.00 31.22 105 SER A C 1
ATOM 779 O O . SER A 1 105 ? -35.218 2.544 1.595 1.00 31.22 105 SER A O 1
ATOM 781 N N . SER A 1 106 ? -36.648 2.047 -0.053 1.00 31.91 106 SER A N 1
ATOM 782 C CA . SER A 1 106 ? -36.902 0.662 0.385 1.00 31.91 106 SER A CA 1
ATOM 783 C C . SER A 1 106 ? -35.959 -0.385 -0.226 1.00 31.91 106 SER A C 1
ATOM 785 O O . SER A 1 106 ? -35.815 -1.464 0.340 1.00 31.91 106 SER A O 1
ATOM 787 N N . GLN A 1 107 ? -35.305 -0.097 -1.357 1.00 33.25 107 GLN A N 1
ATOM 788 C CA . GLN A 1 107 ? -34.387 -1.044 -2.016 1.00 33.25 107 GLN A CA 1
ATOM 789 C C . GLN A 1 107 ? -32.941 -0.946 -1.500 1.00 33.25 107 GLN A C 1
ATOM 791 O O . GLN A 1 107 ? -32.136 -1.848 -1.732 1.00 33.25 107 GLN A O 1
ATOM 796 N N . LEU A 1 108 ? -32.603 0.131 -0.780 1.00 33.34 108 LEU A N 1
ATOM 797 C CA . LEU A 1 108 ? -31.261 0.344 -0.237 1.00 33.34 108 LEU A CA 1
ATOM 798 C C . LEU A 1 108 ? -30.923 -0.674 0.864 1.00 33.34 108 LEU A C 1
ATOM 800 O O . LEU A 1 108 ? -29.802 -1.174 0.904 1.00 33.34 108 LEU A O 1
ATOM 804 N N . SER A 1 109 ? -31.901 -1.032 1.703 1.00 32.12 109 SER A N 1
ATOM 805 C CA . SER A 1 109 ? -31.723 -2.006 2.789 1.00 32.12 109 SER A CA 1
ATOM 806 C C . SER A 1 109 ? -31.493 -3.427 2.269 1.00 32.12 109 SER A C 1
ATOM 808 O O . SER A 1 109 ? -30.582 -4.099 2.735 1.00 32.12 109 SER A O 1
ATOM 810 N N . GLN A 1 110 ? -32.213 -3.845 1.220 1.00 33.16 110 GLN A N 1
ATOM 811 C CA . GLN A 1 110 ? -31.976 -5.144 0.575 1.00 33.16 110 GLN A CA 1
ATOM 812 C C . GLN A 1 110 ? -30.630 -5.197 -0.166 1.00 33.16 110 GLN A C 1
ATOM 814 O O . GLN A 1 110 ? -29.949 -6.217 -0.128 1.00 33.16 110 GLN A O 1
ATOM 819 N N . LYS A 1 111 ? -30.189 -4.094 -0.794 1.00 36.50 111 LYS A N 1
ATOM 820 C CA . LYS A 1 111 ? -28.854 -4.012 -1.421 1.00 36.50 111 LYS A CA 1
ATOM 821 C C . LYS A 1 111 ? -27.710 -4.024 -0.395 1.00 36.50 111 LYS A C 1
ATOM 823 O O . LYS A 1 111 ? -26.622 -4.490 -0.725 1.00 36.50 111 LYS A O 1
ATOM 828 N N . LEU A 1 112 ? -27.930 -3.512 0.818 1.00 35.62 112 LEU A N 1
ATOM 829 C CA . LEU A 1 112 ? -26.953 -3.540 1.913 1.00 35.62 112 LEU A CA 1
ATOM 830 C C . LEU A 1 112 ? -26.811 -4.947 2.512 1.00 35.62 112 LEU A C 1
ATOM 832 O O . LEU A 1 112 ? -25.685 -5.412 2.679 1.00 35.62 112 LEU A O 1
ATOM 836 N N . GLU A 1 113 ? -27.919 -5.658 2.730 1.00 36.00 113 GLU A N 1
ATOM 837 C CA . GLU A 1 113 ? -27.911 -7.048 3.215 1.00 36.00 113 GLU A CA 1
ATOM 838 C C . GLU A 1 113 ? -27.251 -8.011 2.211 1.00 36.00 113 GLU A C 1
ATOM 840 O O . GLU A 1 113 ? -26.422 -8.840 2.592 1.00 36.00 113 GLU A O 1
ATOM 845 N N . ASP A 1 114 ? -27.522 -7.848 0.911 1.00 35.75 114 ASP A N 1
ATOM 846 C CA . ASP A 1 114 ? -26.916 -8.671 -0.149 1.00 35.75 114 ASP A CA 1
ATOM 847 C C . ASP A 1 114 ? -25.399 -8.401 -0.300 1.00 35.75 114 ASP A C 1
ATOM 849 O O . ASP A 1 114 ? -24.615 -9.277 -0.677 1.00 35.75 114 ASP A O 1
ATOM 853 N N . ARG A 1 115 ? -24.948 -7.191 0.064 1.00 43.56 115 ARG A N 1
ATOM 854 C CA . ARG A 1 115 ? -23.531 -6.788 0.078 1.00 43.56 115 ARG A CA 1
ATOM 855 C C . ARG A 1 115 ? -22.795 -7.307 1.317 1.00 43.56 115 ARG A C 1
ATOM 857 O O . ARG A 1 115 ? -21.647 -7.740 1.205 1.00 43.56 115 ARG A O 1
ATOM 864 N N . GLU A 1 116 ? -23.450 -7.346 2.475 1.00 40.69 116 GLU A N 1
ATOM 865 C CA . GLU A 1 116 ? -22.920 -7.981 3.689 1.00 40.69 116 GLU A CA 1
ATOM 866 C C . GLU A 1 116 ? -22.859 -9.513 3.578 1.00 40.69 116 GLU A C 1
ATOM 868 O O . GLU A 1 116 ? -21.900 -10.127 4.056 1.00 40.69 116 GLU A O 1
ATOM 873 N N . ALA A 1 117 ? -23.810 -10.137 2.876 1.00 36.25 117 ALA A N 1
ATOM 874 C CA . ALA A 1 117 ? -23.767 -11.563 2.556 1.00 36.25 117 ALA A CA 1
ATOM 875 C C . ALA A 1 117 ? -22.569 -11.911 1.651 1.00 36.25 117 ALA A C 1
ATOM 877 O O . ALA A 1 117 ? -21.813 -12.836 1.954 1.00 36.25 117 ALA A O 1
ATOM 878 N N . ARG A 1 118 ? -22.307 -11.117 0.600 1.00 45.94 118 ARG A N 1
ATOM 879 C CA . ARG A 1 118 ? -21.116 -11.274 -0.266 1.00 45.94 118 ARG A CA 1
ATOM 880 C C . ARG A 1 118 ? -19.797 -11.046 0.483 1.00 45.94 118 ARG A C 1
ATOM 882 O O . ARG A 1 118 ? -18.815 -11.733 0.215 1.00 45.94 118 ARG A O 1
ATOM 889 N N . ARG A 1 119 ? -19.786 -10.148 1.474 1.00 46.78 119 ARG A N 1
ATOM 890 C CA . ARG A 1 119 ? -18.645 -9.905 2.378 1.00 46.78 119 ARG A CA 1
ATOM 891 C C . ARG A 1 119 ? -18.342 -11.104 3.287 1.00 46.78 119 ARG A C 1
ATOM 893 O O . ARG A 1 119 ? -17.171 -11.414 3.492 1.00 46.78 119 ARG A O 1
ATOM 900 N N . ARG A 1 120 ? -19.362 -11.821 3.782 1.00 38.22 120 ARG A N 1
ATOM 901 C CA . ARG A 1 120 ? -19.170 -13.094 4.513 1.00 38.22 120 ARG A CA 1
ATOM 902 C C . ARG A 1 120 ? -18.669 -14.214 3.599 1.00 38.22 120 ARG A C 1
ATOM 904 O O . ARG A 1 120 ? -17.791 -14.968 4.006 1.00 38.22 120 ARG A O 1
ATOM 911 N N . ILE A 1 121 ? -19.156 -14.269 2.356 1.00 38.53 121 ILE A N 1
ATOM 912 C CA . ILE A 1 121 ? -18.685 -15.228 1.344 1.00 38.53 121 ILE A CA 1
ATOM 913 C C . ILE A 1 121 ? -17.208 -14.989 1.001 1.00 38.53 121 ILE A C 1
ATOM 915 O O . ILE A 1 121 ? -16.476 -15.956 0.860 1.00 38.53 121 ILE A O 1
ATOM 919 N N . PHE A 1 122 ? -16.721 -13.745 0.941 1.00 43.28 122 PHE A N 1
ATOM 920 C CA . PHE A 1 122 ? -15.289 -13.464 0.735 1.00 43.28 122 PHE A CA 1
ATOM 921 C C . PHE A 1 122 ? -14.410 -13.995 1.885 1.00 43.28 122 PHE A C 1
ATOM 923 O O . PHE A 1 122 ? -13.402 -14.651 1.633 1.00 43.28 122 PHE A O 1
ATOM 930 N N . SER A 1 123 ? -14.831 -13.798 3.142 1.00 37.62 123 SER A N 1
ATOM 931 C CA . SER A 1 123 ? -14.128 -14.333 4.321 1.00 37.62 123 SER A CA 1
ATOM 932 C C . SER A 1 123 ? -14.138 -15.870 4.382 1.00 37.62 123 SER A C 1
ATOM 934 O O . SER A 1 123 ? -13.155 -16.458 4.824 1.00 37.62 123 SER A O 1
ATOM 936 N N . GLN A 1 124 ? -15.202 -16.526 3.900 1.00 33.62 124 GLN A N 1
ATOM 937 C CA . GLN A 1 124 ? -15.303 -17.994 3.833 1.00 33.62 124 GLN A CA 1
ATOM 938 C C . GLN A 1 124 ? -14.649 -18.603 2.576 1.00 33.62 124 GLN A C 1
ATOM 940 O O . GLN A 1 124 ? -14.119 -19.710 2.628 1.00 33.62 124 GLN A O 1
ATOM 945 N N . SER A 1 125 ? -14.631 -17.892 1.447 1.00 36.75 125 SER A N 1
ATOM 946 C CA . SER A 1 125 ? -14.022 -18.350 0.188 1.00 36.75 125 SER A CA 1
ATOM 947 C C . SER A 1 125 ? -12.494 -18.281 0.218 1.00 36.75 125 SER A C 1
ATOM 949 O O . SER A 1 125 ? -11.848 -19.019 -0.518 1.00 36.75 125 SER A O 1
ATOM 951 N N . LEU A 1 126 ? -11.910 -17.463 1.101 1.00 40.75 126 LEU A N 1
ATOM 952 C CA . LEU A 1 126 ? -10.487 -17.531 1.457 1.00 40.75 126 LEU A CA 1
ATOM 953 C C . LEU A 1 126 ? -10.108 -18.852 2.158 1.00 40.75 126 LEU A C 1
ATOM 955 O O . LEU A 1 126 ? -8.933 -19.193 2.174 1.00 40.75 126 LEU A O 1
ATOM 959 N N . MET A 1 127 ? -11.080 -19.608 2.690 1.00 37.44 127 MET A N 1
ATOM 960 C CA . MET A 1 127 ? -10.863 -20.882 3.395 1.00 37.44 127 MET A CA 1
ATOM 961 C C . MET A 1 127 ? -11.108 -22.134 2.534 1.00 37.44 127 MET A C 1
ATOM 963 O O . MET A 1 127 ? -10.962 -23.244 3.030 1.00 37.44 127 MET A O 1
ATOM 967 N N . SER A 1 128 ? -11.507 -21.987 1.267 1.00 29.44 128 SER A N 1
ATOM 968 C CA . SER A 1 128 ? -11.873 -23.114 0.392 1.00 29.44 128 SER A CA 1
ATOM 969 C C . SER A 1 128 ? -11.290 -22.953 -1.012 1.00 29.44 128 SER A C 1
ATOM 971 O O . SER A 1 128 ? -11.991 -22.736 -1.997 1.00 29.44 128 SER A O 1
ATOM 973 N N . LEU A 1 129 ? -9.969 -23.082 -1.104 1.00 28.94 129 LEU A N 1
ATOM 974 C CA . LEU A 1 129 ? -9.298 -23.513 -2.328 1.00 28.94 129 LEU A CA 1
ATOM 975 C C . LEU A 1 129 ? -8.650 -24.858 -2.016 1.00 28.94 129 LEU A C 1
ATOM 977 O O . LEU A 1 129 ? -7.476 -24.928 -1.665 1.00 28.94 129 LEU A O 1
ATOM 981 N N . ASP A 1 130 ? -9.474 -25.904 -2.061 1.00 31.88 130 ASP A N 1
ATOM 982 C CA . ASP A 1 130 ? -9.022 -27.269 -1.844 1.00 31.88 130 ASP A CA 1
ATOM 983 C C . ASP A 1 130 ? -8.216 -27.780 -3.036 1.00 31.88 130 ASP A C 1
ATOM 985 O O . ASP A 1 130 ? -8.510 -27.535 -4.212 1.00 31.88 130 ASP A O 1
ATOM 989 N N . VAL A 1 131 ? -7.175 -28.499 -2.645 1.00 33.81 131 VAL A N 1
ATOM 990 C CA . VAL A 1 131 ? -6.218 -29.250 -3.439 1.00 33.81 131 VAL A CA 1
ATOM 991 C C . VAL A 1 131 ? -6.952 -30.330 -4.234 1.00 33.81 131 VAL A C 1
ATOM 993 O O . VAL A 1 131 ? -7.794 -31.052 -3.706 1.00 33.81 131 VAL A O 1
ATOM 996 N N . GLY A 1 132 ? -6.617 -30.439 -5.519 1.00 27.67 132 GLY A N 1
ATOM 997 C CA . GLY A 1 132 ? -7.123 -31.486 -6.397 1.00 27.67 132 GLY A CA 1
ATOM 998 C C . GLY A 1 132 ? -6.714 -32.876 -5.912 1.00 27.67 132 GLY A C 1
ATOM 999 O O . GLY A 1 132 ? -5.530 -33.178 -5.776 1.00 27.67 132 GLY A O 1
ATOM 1000 N N . ASP A 1 133 ? -7.740 -33.684 -5.678 1.00 29.62 133 ASP A N 1
ATOM 1001 C CA . ASP A 1 133 ? -7.731 -35.057 -5.199 1.00 29.62 133 ASP A CA 1
ATOM 1002 C C . ASP A 1 133 ? -7.047 -36.017 -6.192 1.00 29.62 133 ASP A C 1
ATOM 1004 O O . ASP A 1 133 ? -7.308 -36.001 -7.399 1.00 29.62 133 ASP A O 1
ATOM 1008 N N . GLY A 1 134 ? -6.177 -36.877 -5.664 1.00 25.86 134 GLY A N 1
ATOM 1009 C CA . GLY A 1 134 ? -5.514 -37.971 -6.365 1.00 25.86 134 GLY A CA 1
ATOM 1010 C C . GLY A 1 134 ? -5.661 -39.236 -5.530 1.00 25.86 134 GLY A C 1
ATOM 1011 O O . GLY A 1 134 ? -4.913 -39.461 -4.583 1.00 25.86 134 GLY A O 1
ATOM 1012 N N . ALA A 1 135 ? -6.667 -40.034 -5.873 1.00 26.77 135 ALA A N 1
ATOM 1013 C CA . ALA A 1 135 ? -7.104 -41.217 -5.146 1.00 26.77 135 ALA A CA 1
ATOM 1014 C C . ALA A 1 135 ? -6.004 -42.276 -4.927 1.00 26.77 135 ALA A C 1
ATOM 1016 O O . ALA A 1 135 ? -5.366 -42.722 -5.878 1.00 26.77 135 ALA A O 1
ATOM 1017 N N . SER A 1 136 ? -5.916 -42.816 -3.705 1.00 25.86 136 SER A N 1
ATOM 1018 C CA . SER A 1 136 ? -5.804 -44.268 -3.513 1.00 25.86 136 SER A CA 1
ATOM 1019 C C . SER A 1 136 ? -6.337 -44.685 -2.136 1.00 25.86 136 SER A C 1
ATOM 1021 O O . SER A 1 136 ? -5.999 -44.122 -1.098 1.00 25.86 136 SER A O 1
ATOM 1023 N N . THR A 1 137 ? -7.228 -45.665 -2.168 1.00 26.00 137 THR A N 1
ATOM 1024 C CA . THR A 1 137 ? -7.946 -46.300 -1.062 1.00 26.00 137 THR A CA 1
ATOM 1025 C C . THR A 1 137 ? -7.062 -47.249 -0.248 1.00 26.00 137 THR A C 1
ATOM 1027 O O . THR A 1 137 ? -6.385 -48.081 -0.847 1.00 26.00 137 THR A O 1
ATOM 1030 N N . SER A 1 138 ? -7.174 -47.257 1.088 1.00 26.16 138 SER A N 1
ATOM 1031 C CA . SER A 1 138 ? -7.633 -48.433 1.871 1.00 26.16 138 SER A CA 1
ATOM 1032 C C . SER A 1 138 ? -7.424 -48.305 3.397 1.00 26.16 138 SER A C 1
ATOM 1034 O O . SER A 1 138 ? -6.369 -47.915 3.874 1.00 26.16 138 SER A O 1
ATOM 1036 N N . HIS A 1 139 ? -8.478 -48.697 4.126 1.00 27.58 139 HIS A N 1
ATOM 1037 C CA . HIS A 1 139 ? -8.544 -49.290 5.475 1.00 27.58 139 HIS A CA 1
ATOM 1038 C C . HIS A 1 139 ? -7.972 -48.587 6.735 1.00 27.58 139 HIS A C 1
ATOM 1040 O O . HIS A 1 139 ? -6.782 -48.584 7.022 1.00 27.58 139 HIS A O 1
ATOM 1046 N N . GLN A 1 140 ? -8.912 -48.148 7.584 1.00 25.12 140 GLN A N 1
ATOM 1047 C CA . GLN A 1 140 ? -8.869 -48.097 9.064 1.00 25.12 140 GLN A CA 1
ATOM 1048 C C . GLN A 1 140 ? -8.909 -49.519 9.706 1.00 25.12 140 GLN A C 1
ATOM 1050 O O . GLN A 1 140 ? -9.202 -50.454 8.952 1.00 25.12 140 GLN A O 1
ATOM 1055 N N . PRO A 1 141 ? -8.807 -49.725 11.056 1.00 42.25 141 PRO A N 1
ATOM 1056 C CA . PRO A 1 141 ? -8.562 -48.781 12.176 1.00 42.25 141 PRO A CA 1
ATOM 1057 C C . PRO A 1 141 ? -7.596 -49.265 13.313 1.00 42.25 141 PRO A C 1
ATOM 1059 O O . PRO A 1 141 ? -7.230 -50.430 13.407 1.00 42.25 141 PRO A O 1
ATOM 1062 N N . GLU A 1 142 ? -7.304 -48.329 14.236 1.00 27.80 142 GLU A N 1
ATOM 1063 C CA . GLU A 1 142 ? -7.086 -48.479 15.700 1.00 27.80 142 GLU A CA 1
ATOM 1064 C C . GLU A 1 142 ? -5.923 -49.324 16.277 1.00 27.80 142 GLU A C 1
ATOM 1066 O O . GLU A 1 142 ? -5.952 -50.551 16.267 1.00 27.80 142 GLU A O 1
ATOM 1071 N N . ARG A 1 143 ? -5.004 -48.650 17.002 1.00 26.50 143 ARG A N 1
ATOM 1072 C CA . ARG A 1 143 ? -4.588 -49.010 18.381 1.00 26.50 143 ARG A CA 1
ATOM 1073 C C . ARG A 1 143 ? -3.749 -47.912 19.058 1.00 26.50 143 ARG A C 1
ATOM 1075 O O . ARG A 1 143 ? -2.612 -47.654 18.694 1.00 26.50 143 ARG A O 1
ATOM 1082 N N . GLN A 1 144 ? -4.394 -47.285 20.039 1.00 26.14 144 GLN A N 1
ATOM 1083 C CA . GLN A 1 144 ? -3.927 -46.902 21.378 1.00 26.14 144 GLN A CA 1
ATOM 1084 C C . GLN A 1 144 ? -2.454 -46.528 21.627 1.00 26.14 144 GLN A C 1
ATOM 1086 O O . GLN A 1 144 ? -1.532 -47.322 21.478 1.00 26.14 144 GLN A O 1
ATOM 1091 N N . GLN A 1 145 ? -2.326 -45.335 22.219 1.00 29.62 145 GLN A N 1
ATOM 1092 C CA . GLN A 1 145 ? -1.436 -45.000 23.334 1.00 29.62 145 GLN A CA 1
ATOM 1093 C C . GLN A 1 145 ? -0.876 -46.221 24.079 1.00 29.62 145 GLN A C 1
ATOM 1095 O O . GLN A 1 145 ? -1.607 -46.875 24.820 1.00 29.62 145 GLN A O 1
ATOM 1100 N N . GLN A 1 146 ? 0.430 -46.450 23.967 1.00 26.89 146 GLN A N 1
ATOM 1101 C CA . GLN A 1 146 ? 1.273 -46.981 25.038 1.00 26.89 146 GLN A CA 1
ATOM 1102 C C . GLN A 1 146 ? 2.748 -46.894 24.620 1.00 26.89 146 GLN A C 1
ATOM 1104 O O . GLN A 1 146 ? 3.080 -47.146 23.470 1.00 26.89 146 GLN A O 1
ATOM 1109 N N . GLN A 1 147 ? 3.603 -46.591 25.601 1.00 28.14 147 GLN A N 1
ATOM 1110 C CA . GLN A 1 147 ? 5.075 -46.640 25.582 1.00 28.14 147 GLN A CA 1
ATOM 1111 C C . GLN A 1 147 ? 5.818 -45.345 25.205 1.00 28.14 147 GLN A C 1
ATOM 1113 O O . GLN A 1 147 ? 6.565 -45.264 24.238 1.00 28.14 147 GLN A O 1
ATOM 1118 N N . GLN A 1 148 ? 5.722 -44.361 26.105 1.00 28.14 148 GLN A N 1
ATOM 1119 C CA . GLN A 1 148 ? 6.948 -43.804 26.687 1.00 28.14 148 GLN A CA 1
ATOM 1120 C C . GLN A 1 148 ? 7.443 -44.769 27.774 1.00 28.14 148 GLN A C 1
ATOM 1122 O O . GLN A 1 148 ? 6.679 -45.061 28.690 1.00 28.14 148 GLN A O 1
ATOM 1127 N N . GLN A 1 149 ? 8.697 -45.216 27.661 1.00 27.92 149 GLN A N 1
ATOM 1128 C CA . GLN A 1 149 ? 9.678 -45.542 28.717 1.00 27.92 149 GLN A CA 1
ATOM 1129 C C . GLN A 1 149 ? 10.532 -46.753 28.331 1.00 27.92 149 GLN A C 1
ATOM 1131 O O . GLN A 1 149 ? 10.002 -47.752 27.860 1.00 27.92 149 GLN A O 1
ATOM 1136 N N . GLN A 1 150 ? 11.824 -46.652 28.677 1.00 29.08 150 GLN A N 1
ATOM 1137 C CA . GLN A 1 150 ? 12.952 -47.581 28.473 1.00 29.08 150 GLN A CA 1
ATOM 1138 C C . GLN A 1 150 ? 13.737 -47.280 27.182 1.00 29.08 150 GLN A C 1
ATOM 1140 O O . GLN A 1 150 ? 13.196 -47.387 26.095 1.00 29.08 150 GLN A O 1
ATOM 1145 N N . GLN A 1 151 ? 15.005 -46.862 27.190 1.00 27.27 151 GLN A N 1
ATOM 1146 C CA . GLN A 1 151 ? 16.055 -46.896 28.211 1.00 27.27 151 GLN A CA 1
ATOM 1147 C C . GLN A 1 151 ? 17.081 -45.783 27.938 1.00 27.27 151 GLN A C 1
ATOM 1149 O O . GLN A 1 151 ? 17.443 -45.520 26.792 1.00 27.27 151 GLN A O 1
ATOM 1154 N N . GLN A 1 152 ? 17.574 -45.183 29.017 1.00 25.53 152 GLN A N 1
ATOM 1155 C CA . GLN A 1 152 ? 18.813 -44.420 29.091 1.00 25.53 152 GLN A CA 1
ATOM 1156 C C . GLN A 1 152 ? 19.718 -45.161 30.097 1.00 25.53 152 GLN A C 1
ATOM 1158 O O . GLN A 1 152 ? 19.191 -45.755 31.035 1.00 25.53 152 GLN A O 1
ATOM 1163 N N . GLU A 1 153 ? 21.037 -45.069 29.888 1.00 28.50 153 GLU A N 1
ATOM 1164 C CA . GLU A 1 153 ? 22.166 -45.374 30.800 1.00 28.50 153 GLU A CA 1
ATOM 1165 C C . GLU A 1 153 ? 22.980 -46.671 30.612 1.00 28.50 153 GLU A C 1
ATOM 1167 O O . GLU A 1 153 ? 22.553 -47.769 30.949 1.00 28.50 153 GLU A O 1
ATOM 1172 N N . GLN A 1 154 ? 24.231 -46.474 30.166 1.00 26.84 154 GLN A N 1
ATOM 1173 C CA . GLN A 1 154 ? 25.508 -46.826 30.832 1.00 26.84 154 GLN A CA 1
ATOM 1174 C C . GLN A 1 154 ? 26.594 -45.956 30.145 1.00 26.84 154 GLN A C 1
ATOM 1176 O O . GLN A 1 154 ? 26.794 -46.083 28.944 1.00 26.84 154 GLN A O 1
ATOM 1181 N N . VAL A 1 155 ? 27.078 -44.832 30.696 1.00 27.41 155 VAL A N 1
ATOM 1182 C CA . VAL A 1 155 ? 28.006 -44.565 31.827 1.00 27.41 155 VAL A CA 1
ATOM 1183 C C . VAL A 1 155 ? 29.473 -44.985 31.583 1.00 27.41 155 VAL A C 1
ATOM 1185 O O . VAL A 1 155 ? 29.859 -46.122 31.810 1.00 27.41 155 VAL A O 1
ATOM 1188 N N . MET A 1 156 ? 30.254 -43.990 31.132 1.00 25.11 156 MET A N 1
ATOM 1189 C CA . MET A 1 156 ? 31.534 -43.449 31.654 1.00 25.11 156 MET A CA 1
ATOM 1190 C C . MET A 1 156 ? 32.689 -44.356 32.130 1.00 25.11 156 MET A C 1
ATOM 1192 O O . MET A 1 156 ? 32.549 -45.111 33.085 1.00 25.11 156 MET A O 1
ATOM 1196 N N . ASN A 1 157 ? 33.880 -44.087 31.566 1.00 26.22 157 ASN A N 1
ATOM 1197 C CA . ASN A 1 157 ? 35.202 -43.835 32.201 1.00 26.22 157 ASN A CA 1
ATOM 1198 C C . ASN A 1 157 ? 36.238 -43.666 31.054 1.00 26.22 157 ASN A C 1
ATOM 1200 O O . ASN A 1 157 ? 36.183 -44.443 30.111 1.00 26.22 157 ASN A O 1
ATOM 1204 N N . GLY A 1 158 ? 37.208 -42.746 30.968 1.00 23.70 158 GLY A N 1
ATOM 1205 C CA . GLY A 1 158 ? 37.753 -41.685 31.822 1.00 23.70 158 GLY A CA 1
ATOM 1206 C C . GLY A 1 158 ? 39.276 -41.536 31.547 1.00 23.70 158 GLY A C 1
ATOM 1207 O O . GLY A 1 158 ? 39.967 -42.544 31.614 1.00 23.70 158 GLY A O 1
ATOM 1208 N N . PHE A 1 159 ? 39.766 -40.296 31.313 1.00 24.17 159 PHE A N 1
ATOM 1209 C CA . PHE A 1 159 ? 41.179 -39.793 31.348 1.00 24.17 159 PHE A CA 1
ATOM 1210 C C . PHE A 1 159 ? 42.200 -40.284 30.275 1.00 24.17 159 PHE A C 1
ATOM 1212 O O . PHE A 1 159 ? 42.110 -41.412 29.824 1.00 24.17 159 PHE A O 1
ATOM 1219 N N . SER A 1 160 ? 43.273 -39.582 29.851 1.00 24.09 160 SER A N 1
ATOM 1220 C CA . SER A 1 160 ? 43.759 -38.180 29.874 1.00 24.09 160 SER A CA 1
ATOM 1221 C C . SER A 1 160 ? 45.140 -38.092 29.161 1.00 24.09 160 SER A C 1
ATOM 1223 O O . SER A 1 160 ? 45.938 -39.014 29.289 1.00 24.09 160 SER A O 1
ATOM 1225 N N . THR A 1 161 ? 45.425 -36.924 28.551 1.00 24.61 161 THR A N 1
ATOM 1226 C CA . THR A 1 161 ? 46.727 -36.217 28.324 1.00 24.61 161 THR A CA 1
ATOM 1227 C C . THR A 1 161 ? 47.804 -36.670 27.309 1.00 24.61 161 THR A C 1
ATOM 1229 O O . THR A 1 161 ? 48.206 -37.826 27.290 1.00 24.61 161 THR A O 1
ATOM 1232 N N . SER A 1 162 ? 48.335 -35.627 26.619 1.00 25.30 162 SER A N 1
ATOM 1233 C CA . SER A 1 162 ? 49.670 -35.402 25.983 1.00 25.30 162 SER A CA 1
ATOM 1234 C C . SER A 1 162 ? 50.054 -36.281 24.770 1.00 25.30 162 SER A C 1
ATOM 1236 O O . SER A 1 162 ? 49.854 -37.482 24.810 1.00 25.30 162 SER A O 1
ATOM 1238 N N . ASP A 1 163 ? 50.566 -35.807 23.622 1.00 26.09 163 ASP A N 1
ATOM 1239 C CA . ASP A 1 163 ? 51.541 -34.737 23.347 1.00 26.09 163 ASP A CA 1
ATOM 1240 C C . ASP A 1 163 ? 51.444 -34.160 21.902 1.00 26.09 163 ASP A C 1
ATOM 1242 O O . ASP A 1 163 ? 51.015 -34.833 20.965 1.00 26.09 163 ASP A O 1
ATOM 1246 N N . LEU A 1 164 ? 51.909 -32.911 21.735 1.00 27.27 164 LEU A N 1
ATOM 1247 C CA . LEU A 1 164 ? 52.348 -32.239 20.483 1.00 27.27 164 LEU A CA 1
ATOM 1248 C C . LEU A 1 164 ? 53.876 -32.433 20.310 1.00 27.27 164 LEU A C 1
ATOM 1250 O O . LEU A 1 164 ? 54.541 -32.627 21.328 1.00 27.27 164 LEU A O 1
ATOM 1254 N N . PRO A 1 165 ? 54.490 -32.349 19.100 1.00 35.00 165 PRO A N 1
ATOM 1255 C CA . PRO A 1 165 ? 54.866 -31.061 18.448 1.00 35.00 165 PRO A CA 1
ATOM 1256 C C . PRO A 1 165 ? 54.873 -31.155 16.890 1.00 35.00 165 PRO A C 1
ATOM 1258 O O . PRO A 1 165 ? 54.599 -32.213 16.346 1.00 35.00 165 PRO A O 1
ATOM 1261 N N . ALA A 1 166 ? 55.176 -30.182 16.018 1.00 28.69 166 ALA A N 1
ATOM 1262 C CA . ALA A 1 166 ? 55.495 -28.747 15.975 1.00 28.69 166 ALA A CA 1
ATOM 1263 C C . ALA A 1 166 ? 55.297 -28.328 14.484 1.00 28.69 166 ALA A C 1
ATOM 1265 O O . ALA A 1 166 ? 55.628 -29.094 13.587 1.00 28.69 166 ALA A O 1
ATOM 1266 N N . ARG A 1 167 ? 54.588 -27.231 14.179 1.00 25.48 167 ARG A N 1
ATOM 1267 C CA . ARG A 1 167 ? 55.089 -25.865 13.877 1.00 25.48 167 ARG A CA 1
ATOM 1268 C C . ARG A 1 167 ? 55.634 -25.661 12.449 1.00 25.48 167 ARG A C 1
ATOM 1270 O O . ARG A 1 167 ? 56.703 -26.157 12.133 1.00 25.48 167 ARG A O 1
ATOM 1277 N N . LEU A 1 168 ? 54.960 -24.794 11.680 1.00 25.16 168 LEU A N 1
ATOM 1278 C CA . LEU A 1 168 ? 55.532 -23.650 10.942 1.00 25.16 168 LEU A CA 1
ATOM 1279 C C . LEU A 1 168 ? 54.395 -22.665 10.559 1.00 25.16 168 LEU A C 1
ATOM 1281 O O . LEU A 1 168 ? 53.385 -23.052 9.984 1.00 25.16 168 LEU A O 1
ATOM 1285 N N . GLN A 1 169 ? 54.564 -21.403 10.957 1.00 26.28 169 GLN A N 1
ATOM 1286 C CA . GLN A 1 169 ? 53.803 -20.184 10.607 1.00 26.28 169 GLN A CA 1
ATOM 1287 C C . GLN A 1 169 ? 54.679 -19.331 9.644 1.00 26.28 169 GLN A C 1
ATOM 1289 O O . GLN A 1 169 ? 55.844 -19.692 9.467 1.00 26.28 169 GLN A O 1
ATOM 1294 N N . PRO A 1 170 ? 54.306 -18.098 9.232 1.00 36.88 170 PRO A N 1
ATOM 1295 C CA . PRO A 1 170 ? 53.047 -17.597 8.661 1.00 36.88 170 PRO A CA 1
ATOM 1296 C C . PRO A 1 170 ? 53.302 -16.734 7.393 1.00 36.88 170 PRO A C 1
ATOM 1298 O O . PRO A 1 170 ? 54.415 -16.271 7.153 1.00 36.88 170 PRO A O 1
ATOM 1301 N N . SER A 1 171 ? 52.256 -16.387 6.642 1.00 25.19 171 SER A N 1
ATOM 1302 C CA . SER A 1 171 ? 52.245 -15.144 5.855 1.00 25.19 171 SER A CA 1
ATOM 1303 C C . SER A 1 171 ? 50.814 -14.647 5.632 1.00 25.19 171 SER A C 1
ATOM 1305 O O . SER A 1 171 ? 49.932 -15.377 5.195 1.00 25.19 171 SER A O 1
ATOM 1307 N N . GLY A 1 172 ? 50.583 -13.380 5.959 1.00 25.89 172 GLY A N 1
ATOM 1308 C CA . GLY A 1 172 ? 49.568 -12.539 5.321 1.00 25.89 172 GLY A CA 1
ATOM 1309 C C . GLY A 1 172 ? 50.268 -11.281 4.792 1.00 25.89 172 GLY A C 1
ATOM 1310 O O . GLY A 1 172 ? 51.499 -11.225 4.854 1.00 25.89 172 GLY A O 1
ATOM 1311 N N . PRO A 1 173 ? 49.546 -10.219 4.403 1.00 31.31 173 PRO A N 1
ATOM 1312 C CA . PRO A 1 173 ? 48.217 -10.149 3.797 1.00 31.31 173 PRO A CA 1
ATOM 1313 C C . PRO A 1 173 ? 48.312 -9.570 2.362 1.00 31.31 173 PRO A C 1
ATOM 1315 O O . PRO A 1 173 ? 49.357 -9.075 1.946 1.00 31.31 173 PRO A O 1
ATOM 1318 N N . SER A 1 174 ? 47.228 -9.563 1.583 1.00 26.08 174 SER A N 1
ATOM 1319 C CA . SER A 1 174 ? 47.153 -8.726 0.372 1.00 26.08 174 SER A CA 1
ATOM 1320 C C . SER A 1 174 ? 45.726 -8.237 0.146 1.00 26.08 174 SER A C 1
ATOM 1322 O O . SER A 1 174 ? 44.870 -8.956 -0.358 1.00 26.08 174 SER A O 1
ATOM 1324 N N . HIS A 1 175 ? 45.496 -6.990 0.555 1.00 24.08 175 HIS A N 1
ATOM 1325 C CA . HIS A 1 175 ? 44.452 -6.134 0.009 1.00 24.08 175 HIS A CA 1
ATOM 1326 C C . HIS A 1 175 ? 44.780 -5.837 -1.459 1.00 24.08 175 HIS A C 1
ATOM 1328 O O . HIS A 1 175 ? 45.919 -5.492 -1.767 1.00 24.08 175 HIS A O 1
ATOM 1334 N N . VAL A 1 176 ? 43.787 -5.904 -2.345 1.00 23.19 176 VAL A N 1
ATOM 1335 C CA . VAL A 1 176 ? 43.874 -5.306 -3.682 1.00 23.19 176 VAL A CA 1
ATOM 1336 C C . VAL A 1 176 ? 42.797 -4.235 -3.781 1.00 23.19 176 VAL A C 1
ATOM 1338 O O . VAL A 1 176 ? 41.606 -4.517 -3.876 1.00 23.19 176 VAL A O 1
ATOM 1341 N N . VAL A 1 177 ? 43.264 -2.992 -3.707 1.00 21.03 177 VAL A N 1
ATOM 1342 C CA . VAL A 1 177 ? 42.583 -1.785 -4.168 1.00 21.03 177 VAL A CA 1
ATOM 1343 C C . VAL A 1 177 ? 42.788 -1.730 -5.679 1.00 21.03 177 VAL A C 1
ATOM 1345 O O . VAL A 1 177 ? 43.928 -1.755 -6.136 1.00 21.03 177 VAL A O 1
ATOM 1348 N N . VAL A 1 178 ? 41.712 -1.638 -6.458 1.00 20.88 178 VAL A N 1
ATOM 1349 C CA . VAL A 1 178 ? 41.804 -1.262 -7.875 1.00 20.88 178 VAL A CA 1
ATOM 1350 C C . VAL A 1 178 ? 41.426 0.212 -7.980 1.00 20.88 178 VAL A C 1
ATOM 1352 O O . VAL A 1 178 ? 40.252 0.569 -8.004 1.00 20.88 178 VAL A O 1
ATOM 1355 N N . GLN A 1 179 ? 42.449 1.070 -7.998 1.00 20.22 179 GLN A N 1
ATOM 1356 C CA . GLN A 1 179 ? 42.383 2.385 -8.631 1.00 20.22 179 GLN A CA 1
ATOM 1357 C C . GLN A 1 179 ? 42.614 2.184 -10.131 1.00 20.22 179 GLN A C 1
ATOM 1359 O O . GLN A 1 179 ? 43.544 1.485 -10.530 1.00 20.22 179 GLN A O 1
ATOM 1364 N N . THR A 1 180 ? 41.805 2.821 -10.971 1.00 21.48 180 THR A N 1
ATOM 1365 C CA . THR A 1 180 ? 42.156 3.036 -12.377 1.00 21.48 180 THR A CA 1
ATOM 1366 C C . THR A 1 180 ? 42.115 4.529 -12.646 1.00 21.48 180 THR A C 1
ATOM 1368 O O . THR A 1 180 ? 41.052 5.138 -12.728 1.00 21.48 180 THR A O 1
ATOM 1371 N N . THR A 1 181 ? 43.309 5.104 -12.718 1.00 19.77 181 THR A N 1
ATOM 1372 C CA . THR A 1 181 ? 43.620 6.423 -13.259 1.00 19.77 181 THR A CA 1
ATOM 1373 C C . THR A 1 181 ? 43.780 6.277 -14.770 1.00 19.77 181 THR A C 1
ATOM 1375 O O . THR A 1 181 ? 44.555 5.438 -15.225 1.00 19.77 181 THR A O 1
ATOM 1378 N N . LEU A 1 182 ? 43.076 7.096 -15.546 1.00 22.56 182 LEU A N 1
ATOM 1379 C CA . LEU A 1 182 ? 43.437 7.393 -16.929 1.00 22.56 182 LEU A CA 1
ATOM 1380 C C . LEU A 1 182 ? 43.400 8.914 -17.081 1.00 22.56 182 LEU A C 1
ATOM 1382 O O . LEU A 1 182 ? 42.329 9.512 -17.123 1.00 22.56 182 LEU A O 1
ATOM 1386 N N . GLU A 1 183 ? 44.585 9.516 -17.104 1.00 20.27 183 GLU A N 1
ATOM 1387 C CA . GLU A 1 183 ? 44.824 10.866 -17.613 1.00 20.27 183 GLU A CA 1
ATOM 1388 C C . GLU A 1 183 ? 45.227 10.750 -19.086 1.00 20.27 183 GLU A C 1
ATOM 1390 O O . GLU A 1 183 ? 46.124 9.972 -19.409 1.00 20.27 183 GLU A O 1
ATOM 1395 N N . VAL A 1 184 ? 44.592 11.537 -19.960 1.00 24.91 184 VAL A N 1
ATOM 1396 C CA . VAL A 1 184 ? 45.206 12.066 -21.188 1.00 24.91 184 VAL A CA 1
ATOM 1397 C C . VAL A 1 184 ? 44.719 13.509 -21.369 1.00 24.91 184 VAL A C 1
ATOM 1399 O O . VAL A 1 184 ? 43.562 13.819 -21.091 1.00 24.91 184 VAL A O 1
ATOM 1402 N N . GLU A 1 185 ? 45.670 14.349 -21.771 1.00 24.11 185 GLU A N 1
ATOM 1403 C CA . GLU A 1 185 ? 45.763 15.811 -21.727 1.00 24.11 185 GLU A CA 1
ATOM 1404 C C . GLU A 1 185 ? 44.739 16.642 -22.523 1.00 24.11 185 GLU A C 1
ATOM 1406 O O . GLU A 1 185 ? 44.015 16.175 -23.400 1.00 24.11 185 GLU A O 1
ATOM 1411 N N . GLU A 1 186 ? 44.759 17.924 -22.147 1.00 24.25 186 GLU A N 1
ATOM 1412 C CA . GLU A 1 186 ? 43.971 19.088 -22.542 1.00 24.25 186 GLU A CA 1
ATOM 1413 C C . GLU A 1 186 ? 44.013 19.455 -24.036 1.00 24.25 186 GLU A C 1
ATOM 1415 O O . GLU A 1 186 ? 45.060 19.410 -24.679 1.00 24.25 186 GLU A O 1
ATOM 1420 N N . ASP A 1 187 ? 42.898 20.011 -24.522 1.00 23.64 187 ASP A N 1
ATOM 1421 C CA . ASP A 1 187 ? 42.938 21.121 -25.477 1.00 23.64 187 ASP A CA 1
ATOM 1422 C C . ASP A 1 187 ? 41.930 22.207 -25.051 1.00 23.64 187 ASP A C 1
ATOM 1424 O O . ASP A 1 187 ? 40.815 21.922 -24.599 1.00 23.64 187 ASP A O 1
ATOM 1428 N N . GLN A 1 188 ? 42.366 23.464 -25.115 1.00 25.28 188 GLN A N 1
ATOM 1429 C CA . GLN A 1 188 ? 41.718 24.637 -24.528 1.00 25.28 188 GLN A CA 1
ATOM 1430 C C . GLN A 1 188 ? 40.816 25.355 -25.543 1.00 25.28 188 GLN A C 1
ATOM 1432 O O . GLN A 1 188 ? 41.311 25.801 -26.571 1.00 25.28 188 GLN A O 1
ATOM 1437 N N . ALA A 1 189 ? 39.540 25.608 -25.203 1.00 25.50 189 ALA A N 1
ATOM 1438 C CA . ALA A 1 189 ? 38.839 26.868 -25.524 1.00 25.50 189 ALA A CA 1
ATOM 1439 C C . ALA A 1 189 ? 37.418 26.977 -24.909 1.00 25.50 189 ALA A C 1
ATOM 1441 O O . ALA A 1 189 ? 36.502 26.251 -25.272 1.00 25.50 189 ALA A O 1
ATOM 1442 N N . ALA A 1 190 ? 37.262 27.989 -24.046 1.00 26.41 190 ALA A N 1
ATOM 1443 C CA . ALA A 1 190 ? 36.093 28.851 -23.785 1.00 26.41 190 ALA A CA 1
ATOM 1444 C C . ALA A 1 190 ? 34.716 28.275 -23.324 1.00 26.41 190 ALA A C 1
ATOM 1446 O O . ALA A 1 190 ? 33.933 27.700 -24.068 1.00 26.41 190 ALA A O 1
ATOM 1447 N N . HIS A 1 191 ? 34.409 28.621 -22.065 1.00 25.42 191 HIS A N 1
ATOM 1448 C CA . HIS A 1 191 ? 33.204 28.483 -21.219 1.00 25.42 191 HIS A CA 1
ATOM 1449 C C . HIS A 1 191 ? 31.815 28.866 -21.809 1.00 25.42 191 HIS A C 1
ATOM 1451 O O . HIS A 1 191 ? 31.724 29.762 -22.647 1.00 25.42 191 HIS A O 1
ATOM 1457 N N . PRO A 1 192 ? 30.706 28.329 -21.233 1.00 25.73 192 PRO A N 1
ATOM 1458 C CA . PRO A 1 192 ? 30.063 29.007 -20.094 1.00 25.73 192 PRO A CA 1
ATOM 1459 C C . PRO A 1 192 ? 29.698 28.101 -18.893 1.00 25.73 192 PRO A C 1
ATOM 1461 O O . PRO A 1 192 ? 28.942 27.147 -19.010 1.00 25.73 192 PRO A O 1
ATOM 1464 N N . ARG A 1 193 ? 30.176 28.526 -17.711 1.00 25.16 193 ARG A N 1
ATOM 1465 C CA . ARG A 1 193 ? 29.601 28.370 -16.353 1.00 25.16 193 ARG A CA 1
ATOM 1466 C C . ARG A 1 193 ? 29.202 26.954 -15.901 1.00 25.16 193 ARG A C 1
ATOM 1468 O O . ARG A 1 193 ? 28.029 26.594 -15.904 1.00 25.16 193 ARG A O 1
ATOM 1475 N N . GLY A 1 194 ? 30.175 26.226 -15.356 1.00 22.81 194 GLY A N 1
ATOM 1476 C CA . GLY A 1 194 ? 29.924 25.079 -14.481 1.00 22.81 194 GLY A CA 1
ATOM 1477 C C . GLY A 1 194 ? 29.453 25.513 -13.087 1.00 22.81 194 GLY A C 1
ATOM 1478 O O . GLY A 1 194 ? 30.026 26.417 -12.479 1.00 22.81 194 GLY A O 1
ATOM 1479 N N . VAL A 1 195 ? 28.412 24.855 -12.574 1.00 26.59 195 VAL A N 1
ATOM 1480 C CA . VAL A 1 195 ? 28.040 24.888 -11.153 1.00 26.59 195 VAL A CA 1
ATOM 1481 C C . VAL A 1 195 ? 28.824 23.785 -10.439 1.00 26.59 195 VAL A C 1
ATOM 1483 O O . VAL A 1 195 ? 28.831 22.635 -10.867 1.00 26.59 195 VAL A O 1
ATOM 1486 N N . SER A 1 196 ? 29.514 24.153 -9.360 1.00 25.00 196 SER A N 1
ATOM 1487 C CA . SER A 1 196 ? 30.340 23.266 -8.534 1.00 25.00 196 SER A CA 1
ATOM 1488 C C . SER A 1 196 ? 29.489 22.268 -7.730 1.00 25.00 196 SER A C 1
ATOM 1490 O O . SER A 1 196 ? 28.638 22.665 -6.932 1.00 25.00 196 SER A O 1
ATOM 1492 N N . LEU A 1 197 ? 29.753 20.969 -7.906 1.00 30.50 197 LEU A N 1
ATOM 1493 C CA . LEU A 1 197 ? 29.089 19.827 -7.254 1.00 30.50 197 LEU A CA 1
ATOM 1494 C C . LEU A 1 197 ? 29.594 19.560 -5.821 1.00 30.50 197 LEU A C 1
ATOM 1496 O O . LEU A 1 197 ? 30.001 18.450 -5.486 1.00 30.50 197 LEU A O 1
ATOM 1500 N N . LYS A 1 198 ? 29.558 20.566 -4.940 1.00 27.22 198 LYS A N 1
ATOM 1501 C CA . LYS A 1 198 ? 29.845 20.366 -3.502 1.00 27.22 198 LYS A CA 1
ATOM 1502 C C . LYS A 1 198 ? 28.686 20.629 -2.545 1.00 27.22 198 LYS A C 1
ATOM 1504 O O . LYS A 1 198 ? 28.894 20.542 -1.348 1.00 27.22 198 LYS A O 1
ATOM 1509 N N . ASN A 1 199 ? 27.466 20.841 -3.038 1.00 27.77 199 ASN A N 1
ATOM 1510 C CA . ASN A 1 199 ? 26.267 20.923 -2.199 1.00 27.77 199 ASN A CA 1
ATOM 1511 C C . ASN A 1 199 ? 25.060 20.297 -2.916 1.00 27.77 199 ASN A C 1
ATOM 1513 O O . ASN A 1 199 ? 24.245 21.010 -3.493 1.00 27.77 199 ASN A O 1
ATOM 1517 N N . ILE A 1 200 ? 24.927 18.969 -2.872 1.00 26.97 200 ILE A N 1
ATOM 1518 C CA . ILE A 1 200 ? 23.631 18.306 -3.080 1.00 26.97 200 ILE A CA 1
ATOM 1519 C C . ILE A 1 200 ? 23.204 17.781 -1.712 1.00 26.97 200 ILE A C 1
ATOM 1521 O O . ILE A 1 200 ? 23.587 16.692 -1.293 1.00 26.97 200 ILE A O 1
ATOM 1525 N N . MET A 1 201 ? 22.468 18.614 -0.976 1.00 24.98 201 MET A N 1
ATOM 1526 C CA . MET A 1 201 ? 21.755 18.199 0.227 1.00 24.98 201 MET A CA 1
ATOM 1527 C C . MET A 1 201 ? 20.303 17.899 -0.139 1.00 24.98 201 MET A C 1
ATOM 1529 O O . MET A 1 201 ? 19.617 18.729 -0.734 1.00 24.98 201 MET A O 1
ATOM 1533 N N . SER A 1 202 ? 19.852 16.705 0.245 1.00 28.84 202 SER A N 1
ATOM 1534 C CA . SER A 1 202 ? 18.451 16.289 0.226 1.00 28.84 202 SER A CA 1
ATOM 1535 C C . SER A 1 202 ? 17.580 17.311 0.965 1.00 28.84 202 SER A C 1
ATOM 1537 O O . SER A 1 202 ? 17.793 17.596 2.146 1.00 28.84 202 SER A O 1
ATOM 1539 N N . PHE A 1 203 ? 16.582 17.864 0.277 1.00 28.94 203 PHE A N 1
ATOM 1540 C CA . PHE A 1 203 ? 15.708 18.921 0.794 1.00 28.94 203 PHE A CA 1
ATOM 1541 C C . PHE A 1 203 ? 14.541 18.387 1.646 1.00 28.94 203 PHE A C 1
ATOM 1543 O O . PHE A 1 203 ? 13.436 18.923 1.617 1.00 28.94 203 PHE A O 1
ATOM 1550 N N . SER A 1 204 ? 14.777 17.343 2.445 1.00 33.84 204 SER A N 1
ATOM 1551 C CA . SER A 1 204 ? 13.806 16.830 3.420 1.00 33.84 204 SER A CA 1
ATOM 1552 C C . SER A 1 204 ? 14.327 16.924 4.859 1.00 33.84 204 SER A C 1
ATOM 1554 O O . SER A 1 204 ? 14.220 15.958 5.611 1.00 33.84 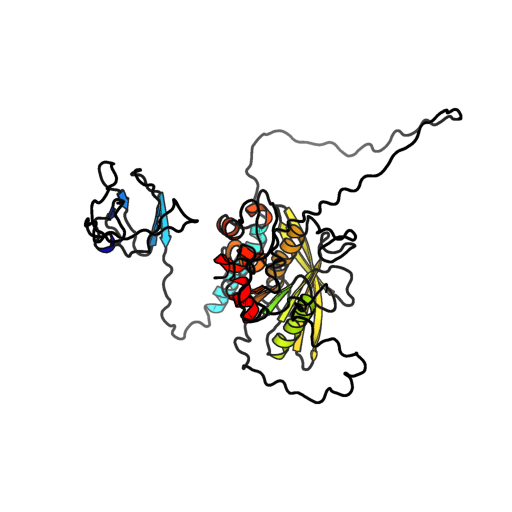204 SER A O 1
ATOM 1556 N N . ALA A 1 205 ? 14.940 18.048 5.256 1.00 28.94 205 ALA A N 1
ATOM 1557 C CA . ALA A 1 205 ? 15.330 18.256 6.662 1.00 28.94 205 ALA A CA 1
ATOM 1558 C C . ALA A 1 205 ? 15.592 19.705 7.125 1.00 28.94 205 ALA A C 1
ATOM 1560 O O . ALA A 1 205 ? 15.805 19.909 8.318 1.00 28.94 205 ALA A O 1
ATOM 1561 N N . LEU A 1 206 ? 15.547 20.739 6.277 1.00 26.94 206 LEU A N 1
ATOM 1562 C CA . LEU A 1 206 ? 15.809 22.118 6.729 1.00 26.94 206 LEU A CA 1
ATOM 1563 C C . LEU A 1 206 ? 14.523 22.882 7.067 1.00 26.94 206 LEU A C 1
ATOM 1565 O O . LEU A 1 206 ? 14.116 23.830 6.409 1.00 26.94 206 LEU A O 1
ATOM 1569 N N . SER A 1 207 ? 13.895 22.416 8.146 1.00 32.12 207 SER A N 1
ATOM 1570 C CA . SER A 1 207 ? 13.053 23.221 9.047 1.00 32.12 207 SER A CA 1
ATOM 1571 C C . SER A 1 207 ? 12.982 22.625 10.468 1.00 32.12 207 SER A C 1
ATOM 1573 O O . SER A 1 207 ? 12.267 23.157 11.317 1.00 32.12 207 SER A O 1
ATOM 1575 N N . SER A 1 208 ? 13.688 21.527 10.773 1.00 32.84 208 SER A N 1
ATOM 1576 C CA . SER A 1 208 ? 13.570 20.853 12.077 1.00 32.84 208 SER A CA 1
ATOM 1577 C C . SER A 1 208 ? 14.849 20.820 12.913 1.00 32.84 208 SER A C 1
ATOM 1579 O O . SER A 1 208 ? 14.866 20.120 13.920 1.00 32.84 208 SER A O 1
ATOM 1581 N N . MET A 1 209 ? 15.881 21.585 12.553 1.00 32.28 209 MET A N 1
ATOM 1582 C CA . MET A 1 209 ? 17.066 21.785 13.399 1.00 32.28 209 MET A CA 1
ATOM 1583 C C . MET A 1 209 ? 17.131 23.240 13.866 1.00 32.28 209 MET A C 1
ATOM 1585 O O . MET A 1 209 ? 17.896 24.047 13.357 1.00 32.28 209 MET A O 1
ATOM 1589 N N . ALA A 1 210 ? 16.245 23.561 14.802 1.00 29.33 210 ALA A N 1
ATOM 1590 C CA . ALA A 1 210 ? 16.402 24.661 15.741 1.00 29.33 210 ALA A CA 1
ATOM 1591 C C . ALA A 1 210 ? 15.961 24.106 17.099 1.00 29.33 210 ALA A C 1
ATOM 1593 O O . ALA A 1 210 ? 14.932 23.416 17.176 1.00 29.33 210 ALA A O 1
ATOM 1594 N N . ASP A 1 211 ? 16.807 24.321 18.100 1.00 30.44 211 ASP A N 1
ATOM 1595 C CA . ASP A 1 211 ? 16.794 23.670 19.403 1.00 30.44 211 ASP A CA 1
ATOM 1596 C C . ASP A 1 211 ? 15.424 23.684 20.091 1.00 30.44 211 ASP A C 1
ATOM 1598 O O . ASP A 1 211 ? 14.609 24.599 19.948 1.00 30.44 211 ASP A O 1
ATOM 1602 N N . ALA A 1 212 ? 15.159 22.617 20.848 1.00 40.41 212 ALA A N 1
ATOM 1603 C CA . ALA A 1 212 ? 13.886 22.382 21.523 1.00 40.41 212 ALA A CA 1
ATOM 1604 C C . ALA A 1 212 ? 13.547 23.438 22.596 1.00 40.41 212 ALA A C 1
ATOM 1606 O O . ALA A 1 212 ? 12.390 23.521 23.004 1.00 40.41 212 ALA A O 1
ATOM 1607 N N . GLU A 1 213 ? 14.511 24.264 23.008 1.00 34.62 213 GLU A N 1
ATOM 1608 C CA . GLU A 1 213 ? 14.326 25.308 24.024 1.00 34.62 213 GLU A CA 1
ATOM 1609 C C . GLU A 1 213 ? 13.831 26.652 23.456 1.00 34.62 213 GLU A C 1
ATOM 1611 O O . GLU A 1 213 ? 13.271 27.445 24.207 1.00 34.62 213 GLU A O 1
ATOM 1616 N N . ASP A 1 214 ? 13.900 26.881 22.136 1.00 33.41 214 ASP A N 1
ATOM 1617 C CA . ASP A 1 214 ? 13.474 28.152 21.508 1.00 33.41 214 ASP A CA 1
ATOM 1618 C C . ASP A 1 214 ? 12.032 28.103 20.931 1.00 33.41 214 ASP A C 1
ATOM 1620 O O . ASP A 1 214 ? 11.477 29.074 20.408 1.00 33.41 214 ASP A O 1
ATOM 1624 N N . LYS A 1 215 ? 11.363 26.943 21.039 1.00 37.66 215 LYS A N 1
ATOM 1625 C CA . LYS A 1 215 ? 9.989 26.713 20.532 1.00 37.66 215 LYS A CA 1
ATOM 1626 C C . LYS A 1 215 ? 8.873 27.063 21.513 1.00 37.66 215 LYS A C 1
ATOM 1628 O O . LYS A 1 215 ? 7.705 27.091 21.117 1.00 37.66 215 LYS A O 1
ATOM 1633 N N . THR A 1 216 ? 9.187 27.316 22.777 1.00 35.47 216 THR A N 1
ATOM 1634 C CA . THR A 1 216 ? 8.189 27.690 23.790 1.00 35.47 216 THR A CA 1
ATOM 1635 C C . THR A 1 216 ? 7.815 29.171 23.735 1.00 35.47 216 THR A C 1
ATOM 1637 O O . THR A 1 216 ? 6.727 29.514 24.188 1.00 35.47 216 THR A O 1
ATOM 1640 N N . ALA A 1 217 ? 8.631 30.030 23.112 1.00 30.41 217 ALA A N 1
ATOM 1641 C CA . ALA A 1 217 ? 8.383 31.475 23.039 1.00 30.41 217 ALA A CA 1
ATOM 1642 C C . ALA A 1 217 ? 7.749 31.964 21.717 1.00 30.41 217 ALA A C 1
ATOM 1644 O O . ALA A 1 217 ? 7.273 33.091 21.656 1.00 30.41 217 ALA A O 1
ATOM 1645 N N . SER A 1 218 ? 7.689 31.135 20.667 1.00 31.22 218 SER A N 1
ATOM 1646 C CA . SER A 1 218 ? 7.288 31.557 19.307 1.00 31.22 218 SER A CA 1
ATOM 1647 C C . SER A 1 218 ? 5.976 30.945 18.790 1.00 31.22 218 SER A C 1
ATOM 1649 O O . SER A 1 218 ? 5.626 31.094 17.620 1.00 31.22 218 SER A O 1
ATOM 1651 N N . ARG A 1 219 ? 5.183 30.296 19.654 1.00 37.91 219 ARG A N 1
ATOM 1652 C CA . ARG A 1 219 ? 3.840 29.772 19.316 1.00 37.91 219 ARG A CA 1
ATOM 1653 C C . ARG A 1 219 ? 2.746 30.855 19.268 1.00 37.91 219 ARG A C 1
ATOM 1655 O O . ARG A 1 219 ? 1.584 30.578 19.559 1.00 37.91 219 ARG A O 1
ATOM 1662 N N . GLU A 1 220 ? 3.081 32.068 18.835 1.00 34.31 220 GLU A N 1
ATOM 1663 C CA . GLU A 1 220 ? 2.079 33.039 18.398 1.00 34.31 220 GLU A CA 1
ATOM 1664 C C . GLU A 1 220 ? 1.583 32.669 16.993 1.00 34.31 220 GLU A C 1
ATOM 1666 O O . GLU A 1 220 ? 2.194 32.948 15.969 1.00 34.31 220 GLU A O 1
ATOM 1671 N N . THR A 1 221 ? 0.461 31.952 16.987 1.00 39.06 221 THR A N 1
ATOM 1672 C CA . THR A 1 221 ? -0.628 31.960 15.999 1.00 39.06 221 THR A CA 1
ATOM 1673 C C . THR A 1 221 ? -0.299 32.381 14.558 1.00 39.06 221 THR A C 1
ATOM 1675 O O . THR A 1 221 ? -0.951 33.258 13.992 1.00 39.06 221 THR A O 1
ATOM 1678 N N . VAL A 1 222 ? 0.605 31.675 13.874 1.00 37.84 222 VAL A N 1
ATOM 1679 C CA . VAL A 1 222 ? 0.538 31.630 12.407 1.00 37.84 222 VAL A CA 1
ATOM 1680 C C . VAL A 1 222 ? -0.672 30.769 12.052 1.00 37.84 222 VAL A C 1
ATOM 1682 O O . VAL A 1 222 ? -0.585 29.544 11.961 1.00 37.84 222 VAL A O 1
ATOM 1685 N N . VAL A 1 223 ? -1.838 31.403 11.891 1.00 42.38 223 VAL A N 1
ATOM 1686 C CA . VAL A 1 223 ? -3.011 30.765 11.282 1.00 42.38 223 VAL A CA 1
ATOM 1687 C C . VAL A 1 223 ? -2.622 30.435 9.846 1.00 42.38 223 VAL A C 1
ATOM 1689 O O . VAL A 1 223 ? -2.719 31.270 8.948 1.00 42.38 223 VAL A O 1
ATOM 1692 N N . ARG A 1 224 ? -2.116 29.221 9.624 1.00 50.78 224 ARG A N 1
ATOM 1693 C CA . ARG A 1 224 ? -1.817 28.719 8.286 1.00 50.78 224 ARG A CA 1
ATOM 1694 C C . ARG A 1 224 ? -3.152 28.658 7.545 1.00 50.78 224 ARG A C 1
ATOM 1696 O O . ARG A 1 224 ? -3.991 27.805 7.826 1.00 50.78 224 ARG A O 1
ATOM 1703 N N . ARG A 1 225 ? -3.393 29.638 6.671 1.00 48.56 225 ARG A N 1
ATOM 1704 C CA . ARG A 1 225 ? -4.630 29.741 5.893 1.00 48.56 225 ARG A CA 1
ATOM 1705 C C . ARG A 1 225 ? -4.794 28.439 5.111 1.00 48.56 225 ARG A C 1
ATOM 1707 O O . ARG A 1 225 ? -3.886 28.059 4.371 1.00 48.56 225 ARG A O 1
ATOM 1714 N N . ARG A 1 226 ? -5.921 27.746 5.303 1.00 57.97 226 ARG A N 1
ATOM 1715 C CA . ARG A 1 226 ? -6.249 26.550 4.521 1.00 57.97 226 ARG A CA 1
ATOM 1716 C C . ARG A 1 226 ? -6.188 26.925 3.045 1.00 57.97 226 ARG A C 1
ATOM 1718 O O . ARG A 1 226 ? -6.836 27.881 2.627 1.00 57.97 226 ARG A O 1
ATOM 1725 N N . GLN A 1 227 ? -5.367 26.212 2.279 1.00 63.06 227 GLN A N 1
ATOM 1726 C CA . GLN A 1 227 ? -5.243 26.455 0.839 1.00 63.06 227 GLN A CA 1
ATOM 1727 C C . GLN A 1 227 ? -6.474 25.954 0.068 1.00 63.06 227 GLN A C 1
ATOM 1729 O O . GLN A 1 227 ? -6.673 26.349 -1.076 1.00 63.06 227 GLN A O 1
ATOM 1734 N N . TYR A 1 228 ? -7.305 25.115 0.695 1.00 70.00 228 TYR A N 1
ATOM 1735 C CA . TYR A 1 228 ? -8.539 24.583 0.131 1.00 70.00 228 TYR A CA 1
ATOM 1736 C C . TYR A 1 228 ? -9.571 24.294 1.232 1.00 70.00 228 TYR A C 1
ATOM 1738 O O . TYR A 1 228 ? -9.207 24.054 2.386 1.00 70.00 228 TYR A O 1
ATOM 1746 N N . GLU A 1 229 ? -10.854 24.296 0.866 1.00 84.12 229 GLU A N 1
ATOM 1747 C CA . GLU A 1 229 ? -11.937 23.843 1.744 1.00 84.12 229 GLU A CA 1
ATOM 1748 C C . GLU A 1 229 ? -12.067 22.313 1.692 1.00 84.12 229 GLU A C 1
ATOM 1750 O O . GLU A 1 229 ? -12.070 21.754 0.591 1.00 84.12 229 GLU A O 1
ATOM 1755 N N . PRO A 1 230 ? -12.181 21.614 2.836 1.00 87.12 230 PRO A N 1
ATOM 1756 C CA . PRO A 1 230 ? -12.354 20.164 2.852 1.00 87.12 230 PRO A CA 1
ATOM 1757 C C . PRO A 1 230 ? -13.643 19.718 2.145 1.00 87.12 230 PRO A C 1
ATOM 1759 O O . PRO A 1 230 ? -14.705 20.311 2.326 1.00 87.12 230 PRO A O 1
ATOM 1762 N N . TYR A 1 231 ? -13.568 18.634 1.373 1.00 90.25 231 TYR A N 1
ATOM 1763 C CA . TYR A 1 231 ? -14.700 18.044 0.652 1.00 90.25 231 TYR A CA 1
ATOM 1764 C C . TYR A 1 231 ? -14.616 16.510 0.678 1.00 90.25 231 TYR A C 1
ATOM 1766 O O . TYR A 1 231 ? -13.584 15.949 1.039 1.00 90.25 231 TYR A O 1
ATOM 1774 N N . ASN A 1 232 ? -15.705 15.817 0.319 1.00 91.94 232 ASN A N 1
ATOM 1775 C CA . ASN A 1 232 ? -15.815 14.348 0.392 1.00 91.94 232 ASN A CA 1
ATOM 1776 C C . ASN A 1 232 ? -15.517 13.765 1.790 1.00 91.94 232 ASN A C 1
ATOM 1778 O O . ASN A 1 232 ? -14.904 12.707 1.925 1.00 91.94 232 ASN A O 1
ATOM 1782 N N . LEU A 1 233 ? -15.978 14.441 2.848 1.00 94.12 233 LEU A N 1
ATOM 1783 C CA . LEU A 1 233 ? -15.749 14.041 4.248 1.00 94.12 233 LEU A CA 1
ATOM 1784 C C . LEU A 1 233 ? -16.395 12.696 4.629 1.00 94.12 233 LEU A C 1
ATOM 1786 O O . LEU A 1 233 ? -16.078 12.121 5.665 1.00 94.12 233 LEU A O 1
ATOM 1790 N N . ASN A 1 234 ? -17.289 12.184 3.785 1.00 93.62 234 ASN A N 1
ATOM 1791 C CA . ASN A 1 234 ? -17.899 10.864 3.916 1.00 93.62 234 ASN A CA 1
ATOM 1792 C C . ASN A 1 234 ? -16.990 9.711 3.451 1.00 93.62 234 ASN A C 1
ATOM 1794 O O . ASN A 1 234 ? -17.405 8.559 3.549 1.00 93.62 234 ASN A O 1
ATOM 1798 N N . VAL A 1 235 ? -15.791 9.996 2.932 1.00 97.31 235 VAL A N 1
ATOM 1799 C CA . VAL A 1 235 ? -14.787 8.988 2.567 1.00 97.31 235 VAL A CA 1
ATOM 1800 C C . VAL A 1 235 ? -13.655 9.021 3.602 1.00 97.31 235 VAL A C 1
ATOM 1802 O O . VAL A 1 235 ? -12.899 9.997 3.642 1.00 97.31 235 VAL A O 1
ATOM 1805 N N . PRO A 1 236 ? -13.522 7.984 4.449 1.00 98.19 236 PRO A N 1
ATOM 1806 C CA . PRO A 1 236 ? -12.402 7.859 5.371 1.00 98.19 236 PRO A CA 1
ATOM 1807 C C . PRO A 1 236 ? -11.066 7.709 4.639 1.00 98.19 236 PRO A C 1
ATOM 1809 O O . PRO A 1 236 ? -11.008 7.189 3.523 1.00 98.19 236 PRO A O 1
ATOM 1812 N N . VAL A 1 237 ? -9.988 8.115 5.303 1.00 98.62 237 VAL A N 1
ATOM 1813 C CA . VAL A 1 237 ? -8.619 8.028 4.784 1.00 98.62 237 VAL A CA 1
ATOM 1814 C C . VAL A 1 237 ? -7.844 6.963 5.554 1.00 98.62 237 VAL A C 1
ATOM 1816 O O . VAL A 1 237 ? -7.837 6.964 6.784 1.00 98.62 237 VAL A O 1
ATOM 1819 N N . VAL A 1 238 ? -7.187 6.055 4.835 1.00 98.88 238 VAL A N 1
ATOM 1820 C CA . VAL A 1 238 ? -6.352 4.987 5.397 1.00 98.88 238 VAL A CA 1
ATOM 1821 C C . VAL A 1 238 ? -4.926 5.167 4.889 1.00 98.88 238 VAL A C 1
ATOM 1823 O O . VAL A 1 238 ? -4.634 4.948 3.716 1.00 98.88 238 VAL A O 1
ATOM 1826 N N . ILE A 1 239 ? -4.035 5.592 5.774 1.00 98.88 239 ILE A N 1
ATOM 1827 C CA . ILE A 1 239 ? -2.617 5.806 5.495 1.00 98.88 239 ILE A CA 1
ATOM 1828 C C . ILE A 1 239 ? -1.883 4.501 5.783 1.00 98.88 239 ILE A C 1
ATOM 1830 O O . ILE A 1 239 ? -1.901 4.021 6.913 1.00 98.88 239 ILE A O 1
ATOM 1834 N N . VAL A 1 240 ? -1.220 3.939 4.779 1.00 98.88 240 VAL A N 1
ATOM 1835 C CA . VAL A 1 240 ? -0.419 2.719 4.904 1.00 98.88 240 VAL A CA 1
ATOM 1836 C C . VAL A 1 240 ? 1.044 3.098 4.764 1.00 98.88 240 VAL A C 1
ATOM 1838 O O . VAL A 1 240 ? 1.447 3.718 3.778 1.00 98.88 240 VAL A O 1
ATOM 1841 N N . THR A 1 241 ? 1.836 2.779 5.780 1.00 98.44 241 THR A N 1
ATOM 1842 C CA . THR A 1 241 ? 3.234 3.208 5.866 1.00 98.44 241 THR A CA 1
ATOM 1843 C C . THR A 1 241 ? 4.063 2.184 6.626 1.00 98.44 241 THR A C 1
ATOM 1845 O O . THR A 1 241 ? 3.576 1.536 7.550 1.00 98.44 241 THR A O 1
ATOM 1848 N N . SER A 1 242 ? 5.333 2.048 6.258 1.00 97.38 242 SER A N 1
ATOM 1849 C CA . SER A 1 242 ? 6.302 1.282 7.040 1.00 97.38 242 SER A CA 1
ATOM 1850 C C . SER A 1 242 ? 6.790 2.031 8.275 1.00 97.38 242 SER A C 1
ATOM 1852 O O . SER A 1 242 ? 7.371 1.402 9.150 1.00 97.38 242 SER A O 1
ATOM 1854 N N . GLU A 1 243 ? 6.595 3.347 8.356 1.00 94.81 243 GLU A N 1
ATOM 1855 C CA . GLU A 1 243 ? 7.106 4.196 9.433 1.00 94.81 243 GLU A CA 1
ATOM 1856 C C . GLU A 1 243 ? 6.082 5.245 9.858 1.00 94.81 243 GLU A C 1
ATOM 1858 O O . GLU A 1 243 ? 5.480 5.916 9.016 1.00 94.81 243 GLU A O 1
ATOM 1863 N N . VAL A 1 244 ? 5.933 5.448 11.167 1.00 95.81 244 VAL A N 1
ATOM 1864 C CA . VAL A 1 244 ? 5.149 6.547 11.731 1.00 95.81 244 VAL A CA 1
ATOM 1865 C C . VAL A 1 244 ? 5.731 7.009 13.069 1.00 95.81 244 VAL A C 1
ATOM 1867 O O . VAL A 1 244 ? 5.849 6.249 14.032 1.00 95.81 244 VAL A O 1
ATOM 1870 N N . ALA A 1 245 ? 6.083 8.293 13.157 1.00 93.50 245 ALA A N 1
ATOM 1871 C CA . ALA A 1 245 ? 6.578 8.881 14.396 1.00 93.50 245 ALA A CA 1
ATOM 1872 C C . ALA A 1 245 ? 5.461 8.961 15.464 1.00 93.50 245 ALA A C 1
ATOM 1874 O O . ALA A 1 245 ? 4.303 9.198 15.112 1.00 93.50 245 ALA A O 1
ATOM 1875 N N . PRO A 1 246 ? 5.781 8.810 16.765 1.00 93.88 246 PRO A N 1
ATOM 1876 C CA . PRO A 1 246 ? 7.105 8.532 17.343 1.00 93.88 246 PRO A CA 1
ATOM 1877 C C . PRO A 1 246 ? 7.477 7.034 17.400 1.00 93.88 246 PRO A C 1
ATOM 1879 O O . PRO A 1 246 ? 8.529 6.684 17.929 1.00 93.88 246 PRO A O 1
ATOM 1882 N N . TYR A 1 247 ? 6.627 6.146 16.884 1.00 94.38 247 TYR A N 1
ATOM 1883 C CA . TYR A 1 247 ? 6.716 4.698 17.092 1.00 94.38 247 TYR A CA 1
ATOM 1884 C C . TYR A 1 247 ? 7.815 4.025 16.255 1.00 94.38 247 TYR A C 1
ATOM 1886 O O . TYR A 1 247 ? 8.611 3.230 16.767 1.00 94.38 247 TYR A O 1
ATOM 1894 N N . SER A 1 248 ? 7.895 4.366 14.972 1.00 93.25 248 SER A N 1
ATOM 1895 C CA . SER A 1 248 ? 8.856 3.813 14.017 1.00 93.25 248 SER A CA 1
ATOM 1896 C C . SER A 1 248 ? 9.347 4.911 13.080 1.00 93.25 248 SER A C 1
ATOM 1898 O O . SER A 1 248 ? 8.557 5.618 12.454 1.00 93.25 248 SER A O 1
ATOM 1900 N N . LYS A 1 249 ? 10.669 5.105 13.028 1.00 89.62 249 LYS A N 1
ATOM 1901 C CA . LYS A 1 249 ? 11.297 6.119 12.181 1.00 89.62 249 LYS A CA 1
ATOM 1902 C C . LYS A 1 249 ? 12.774 5.798 11.950 1.00 89.62 249 LYS A C 1
ATOM 1904 O O . LYS A 1 249 ? 13.523 5.649 12.908 1.00 89.62 249 LYS A O 1
ATOM 1909 N N . THR A 1 250 ? 13.185 5.784 10.692 1.00 82.69 250 THR A N 1
ATOM 1910 C CA . THR A 1 250 ? 14.580 5.782 10.231 1.00 82.69 250 THR A CA 1
ATOM 1911 C C . THR A 1 250 ? 14.916 7.078 9.494 1.00 82.69 250 THR A C 1
ATOM 1913 O O . THR A 1 250 ? 16.047 7.549 9.568 1.00 82.69 250 THR A O 1
ATOM 1916 N N . GLY A 1 251 ? 13.925 7.703 8.844 1.00 82.00 251 GLY A N 1
ATOM 1917 C CA . GLY A 1 251 ? 14.116 8.900 8.024 1.00 82.00 251 GLY A CA 1
ATOM 1918 C C . GLY A 1 251 ? 12.932 9.870 8.033 1.00 82.00 251 GLY A C 1
ATOM 1919 O O . GLY A 1 251 ? 12.212 10.006 9.025 1.00 82.00 251 GLY A O 1
ATOM 1920 N N . GLY A 1 252 ? 12.747 10.595 6.925 1.00 87.06 252 GLY A N 1
ATOM 1921 C CA . GLY A 1 252 ? 11.692 11.608 6.778 1.00 87.06 252 GLY A CA 1
ATOM 1922 C C . GLY A 1 252 ? 10.272 11.035 6.707 1.00 87.06 252 GLY A C 1
ATOM 1923 O O . GLY A 1 252 ? 9.340 11.680 7.189 1.00 87.06 252 GLY A O 1
ATOM 1924 N N . LEU A 1 253 ? 10.114 9.811 6.186 1.00 89.75 253 LEU A N 1
ATOM 1925 C CA . LEU A 1 253 ? 8.814 9.161 5.977 1.00 89.75 253 LEU A CA 1
ATOM 1926 C C . LEU A 1 253 ? 7.965 9.126 7.255 1.00 89.75 253 LEU A C 1
ATOM 1928 O O . LEU A 1 253 ? 6.813 9.553 7.238 1.00 89.75 253 LEU A O 1
ATOM 1932 N N . GLY A 1 254 ? 8.543 8.717 8.389 1.00 89.31 254 GLY A N 1
ATOM 1933 C CA . GLY A 1 254 ? 7.806 8.645 9.655 1.00 89.31 254 GLY A CA 1
ATOM 1934 C C . GLY A 1 254 ? 7.250 9.993 10.137 1.00 89.31 254 GLY A C 1
ATOM 1935 O O . GLY A 1 254 ? 6.200 10.028 10.781 1.00 89.31 254 GLY A O 1
ATOM 1936 N N . LEU A 1 255 ? 7.907 11.114 9.810 1.00 91.00 255 LEU A N 1
ATOM 1937 C CA . LEU A 1 255 ? 7.397 12.459 10.119 1.00 91.00 255 LEU A CA 1
ATOM 1938 C C . LEU A 1 255 ? 6.280 12.883 9.162 1.00 91.00 255 LEU A C 1
ATOM 1940 O O . LEU A 1 255 ? 5.306 13.511 9.582 1.00 91.00 255 LEU A O 1
ATOM 1944 N N . VAL A 1 256 ? 6.413 12.533 7.883 1.00 90.25 256 VAL A N 1
ATOM 1945 C CA . VAL A 1 256 ? 5.401 12.810 6.860 1.00 90.25 256 VAL A CA 1
ATOM 1946 C C . VAL A 1 256 ? 4.115 12.037 7.167 1.00 90.25 256 VAL A C 1
ATOM 1948 O O . VAL A 1 256 ? 3.046 12.642 7.245 1.00 90.25 256 VAL A O 1
ATOM 1951 N N . ALA A 1 257 ? 4.221 10.742 7.476 1.00 90.88 257 ALA A N 1
ATOM 1952 C CA . ALA A 1 257 ? 3.087 9.915 7.882 1.00 90.88 257 ALA A CA 1
ATOM 1953 C C . ALA A 1 257 ? 2.381 10.458 9.138 1.00 90.88 257 ALA A C 1
ATOM 1955 O O . ALA A 1 257 ? 1.151 10.524 9.185 1.00 90.88 257 ALA A O 1
ATOM 1956 N N . ASN A 1 258 ? 3.147 10.916 10.136 1.00 91.94 258 ASN A N 1
ATOM 1957 C CA . ASN A 1 258 ? 2.579 11.566 11.318 1.00 91.94 258 ASN A CA 1
ATOM 1958 C C . ASN A 1 258 ? 1.831 12.864 10.947 1.00 91.94 258 ASN A C 1
ATOM 1960 O O . ASN A 1 258 ? 0.730 13.103 11.439 1.00 91.94 258 ASN A O 1
ATOM 1964 N N . SER A 1 259 ? 2.363 13.653 10.013 1.00 93.56 259 SER A N 1
ATOM 1965 C CA . SER A 1 259 ? 1.707 14.880 9.542 1.00 93.56 259 SER A CA 1
ATOM 1966 C C . SER A 1 259 ? 0.368 14.589 8.855 1.00 93.56 259 SER A C 1
ATOM 1968 O O . SER A 1 259 ? -0.610 15.288 9.111 1.00 93.56 259 SER A O 1
ATOM 1970 N N . TYR A 1 260 ? 0.272 13.521 8.051 1.00 93.69 260 TYR A N 1
ATOM 1971 C CA . TYR A 1 260 ? -1.005 13.081 7.471 1.00 93.69 260 TYR A CA 1
ATOM 1972 C C . TYR A 1 260 ? -2.035 12.736 8.547 1.00 93.69 260 TYR A C 1
ATOM 1974 O O . TYR A 1 260 ? -3.187 13.163 8.458 1.00 93.69 260 TYR A O 1
ATOM 1982 N N . SER A 1 261 ? -1.604 12.008 9.583 1.00 94.06 261 SER A N 1
ATOM 1983 C CA . SER A 1 261 ? -2.475 11.614 10.694 1.00 94.06 261 SER A CA 1
ATOM 1984 C C . SER A 1 261 ? -3.054 12.810 11.452 1.00 94.06 261 SER A C 1
ATOM 1986 O O . SER A 1 261 ? -4.128 12.695 12.022 1.00 94.06 261 SER A O 1
ATOM 1988 N N . TYR A 1 262 ? -2.383 13.964 11.411 1.00 95.06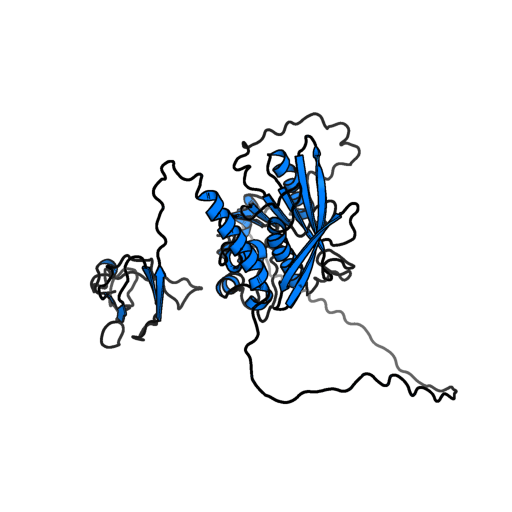 262 TYR A N 1
ATOM 1989 C CA . TYR A 1 262 ? -2.865 15.202 12.009 1.00 95.06 262 TYR A CA 1
ATOM 1990 C C . TYR A 1 262 ? -3.759 15.996 11.048 1.00 95.06 262 TYR A C 1
ATOM 1992 O O . TYR A 1 262 ? -4.873 16.385 11.398 1.00 95.06 262 TYR A O 1
ATOM 2000 N N . GLU A 1 263 ? -3.295 16.232 9.820 1.00 94.31 263 GLU A N 1
ATOM 2001 C CA . GLU A 1 263 ? -3.955 17.146 8.884 1.00 94.31 263 GLU A CA 1
ATOM 2002 C C . GLU A 1 263 ? -5.310 16.618 8.388 1.00 94.31 263 GLU A C 1
ATOM 2004 O O . GLU A 1 263 ? -6.269 17.388 8.289 1.00 94.31 263 GLU A O 1
ATOM 2009 N N . PHE A 1 264 ? -5.449 15.316 8.116 1.00 95.56 264 PHE A N 1
ATOM 2010 C CA . PHE A 1 264 ? -6.726 14.762 7.647 1.00 95.56 264 PHE A CA 1
ATOM 2011 C C . PHE A 1 264 ? -7.847 14.873 8.701 1.00 95.56 264 PHE A C 1
ATOM 2013 O O . PHE A 1 264 ? -8.897 15.442 8.371 1.00 95.56 264 PHE A O 1
ATOM 2020 N N . PRO A 1 265 ? -7.648 14.469 9.974 1.00 95.31 265 PRO A N 1
ATOM 2021 C CA . PRO A 1 265 ? -8.624 14.721 11.037 1.00 95.31 265 PRO A CA 1
ATOM 2022 C C . PRO A 1 265 ? -8.901 16.197 11.275 1.00 95.31 265 PRO A C 1
ATOM 2024 O O . PRO A 1 265 ? -10.052 16.590 11.479 1.00 95.31 265 PRO A O 1
ATOM 2027 N N . GLN A 1 266 ? -7.877 17.053 11.198 1.00 94.12 266 GLN A N 1
ATOM 2028 C CA . GLN A 1 266 ? -8.077 18.494 11.347 1.00 94.12 266 GLN A CA 1
ATOM 2029 C C . GLN A 1 266 ? -8.964 19.085 10.252 1.00 94.12 266 GLN A C 1
ATOM 2031 O O . GLN A 1 266 ? -9.721 20.030 10.519 1.00 94.12 266 GLN A O 1
ATOM 2036 N N . ASN A 1 267 ? -8.962 18.471 9.073 1.00 92.81 267 ASN A N 1
ATOM 2037 C CA . ASN A 1 267 ? -9.857 18.781 7.966 1.00 92.81 267 ASN A CA 1
ATOM 2038 C C . ASN A 1 267 ? -11.181 17.991 7.989 1.00 92.81 267 ASN A C 1
ATOM 2040 O O . ASN A 1 267 ? -12.012 18.191 7.113 1.00 92.81 267 ASN A O 1
ATOM 2044 N N . GLY A 1 268 ? -11.437 17.192 9.029 1.00 94.06 268 GLY A N 1
ATOM 2045 C CA . GLY A 1 268 ? -12.718 16.517 9.267 1.00 94.06 268 GLY A CA 1
ATOM 2046 C C . GLY A 1 268 ? -12.812 15.098 8.705 1.00 94.06 268 GLY A C 1
ATOM 2047 O O . GLY A 1 268 ? -13.870 14.484 8.812 1.00 94.06 268 GLY A O 1
ATOM 2048 N N . HIS A 1 269 ? -11.735 14.560 8.131 1.00 96.12 269 HIS A N 1
ATOM 2049 C CA . HIS A 1 269 ? -11.716 13.182 7.653 1.00 96.12 269 HIS A CA 1
ATOM 2050 C C . HIS A 1 269 ? -11.491 12.208 8.810 1.00 96.12 269 HIS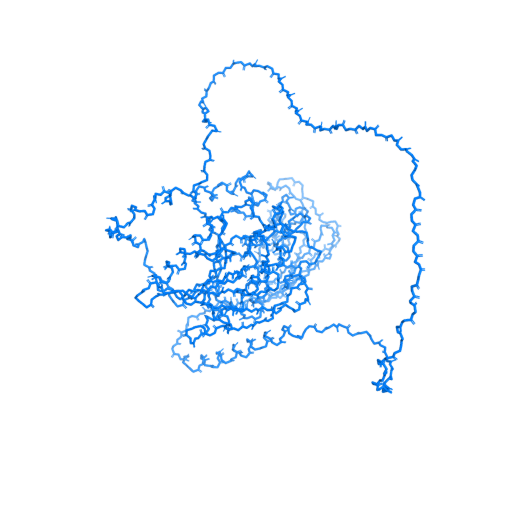 A C 1
ATOM 2052 O O . HIS A 1 269 ? -10.527 12.327 9.572 1.00 96.12 269 HIS A O 1
ATOM 2058 N N . ARG A 1 270 ? -12.331 11.175 8.890 1.00 97.56 270 ARG A N 1
ATOM 2059 C CA . ARG A 1 270 ? -12.035 9.999 9.710 1.00 97.56 270 ARG A CA 1
ATOM 2060 C C . ARG A 1 270 ? -10.786 9.317 9.147 1.00 97.56 270 ARG A C 1
ATOM 2062 O O . ARG A 1 270 ? -10.767 8.964 7.969 1.00 97.56 270 ARG A O 1
ATOM 2069 N N . THR A 1 271 ? -9.753 9.159 9.969 1.00 98.38 271 THR A N 1
ATOM 2070 C CA . THR A 1 271 ? -8.412 8.794 9.487 1.00 98.38 271 THR A CA 1
ATOM 2071 C C . THR A 1 271 ? -7.844 7.628 10.274 1.00 98.38 271 THR A C 1
ATOM 2073 O O . THR A 1 271 ? -7.961 7.598 11.497 1.00 98.38 271 THR A O 1
ATOM 2076 N N . MET A 1 272 ? -7.277 6.653 9.570 1.00 98.75 272 MET A N 1
ATOM 2077 C CA . MET A 1 272 ? -6.566 5.509 10.134 1.00 98.75 272 MET A CA 1
ATOM 2078 C C . MET A 1 272 ? -5.131 5.507 9.614 1.00 98.75 272 MET A C 1
ATOM 2080 O O . MET A 1 272 ? -4.916 5.691 8.418 1.00 98.75 272 MET A O 1
ATOM 2084 N N . VAL A 1 273 ? -4.162 5.249 10.485 1.00 98.81 273 VAL A N 1
ATOM 2085 C CA . VAL A 1 273 ? -2.795 4.885 10.102 1.00 98.81 273 VAL A CA 1
ATOM 2086 C C . VAL A 1 273 ? -2.616 3.394 10.347 1.00 98.81 273 VAL A C 1
ATOM 2088 O O . VAL A 1 273 ? -2.889 2.928 11.448 1.00 98.81 273 VAL A O 1
ATOM 2091 N N . VAL A 1 274 ? -2.129 2.662 9.347 1.00 98.88 274 VAL A N 1
ATOM 2092 C CA . VAL A 1 274 ? -1.731 1.257 9.466 1.00 98.88 274 VAL A CA 1
ATOM 2093 C C . VAL A 1 274 ? -0.217 1.154 9.291 1.00 98.88 274 VAL A C 1
ATOM 2095 O O . VAL A 1 274 ? 0.315 1.528 8.244 1.00 98.88 274 VAL A O 1
ATOM 2098 N N . SER A 1 275 ? 0.474 0.660 10.320 1.00 98.62 275 SER A N 1
ATOM 2099 C CA . SER A 1 275 ? 1.939 0.525 10.359 1.00 98.62 275 SER A CA 1
ATOM 2100 C C . SER A 1 275 ? 2.350 -0.772 11.063 1.00 98.62 275 SER A C 1
ATOM 2102 O O . SER A 1 275 ? 1.599 -1.264 11.899 1.00 98.62 275 SER A O 1
ATOM 2104 N N . PRO A 1 276 ? 3.538 -1.343 10.811 1.00 98.38 276 PRO A N 1
ATOM 2105 C CA . PRO A 1 276 ? 4.016 -2.492 11.577 1.00 98.38 276 PRO A CA 1
ATOM 2106 C C . PRO A 1 276 ? 4.292 -2.148 13.050 1.00 98.38 276 PRO A C 1
ATOM 2108 O O . PRO A 1 276 ? 4.743 -1.042 13.369 1.00 98.38 276 PRO A O 1
ATOM 2111 N N . LYS A 1 277 ? 4.058 -3.114 13.942 1.00 97.81 277 LYS A N 1
ATOM 2112 C CA . LYS A 1 277 ? 4.451 -3.095 15.356 1.00 97.81 277 LYS A CA 1
ATOM 2113 C C . LYS A 1 277 ? 5.875 -3.640 15.509 1.00 97.81 277 LYS A C 1
ATOM 2115 O O . LYS A 1 277 ? 6.066 -4.783 15.899 1.00 97.81 277 LYS A O 1
ATOM 2120 N N . TYR A 1 278 ? 6.891 -2.844 15.177 1.00 96.69 278 TYR A N 1
ATOM 2121 C CA . TYR A 1 278 ? 8.287 -3.327 15.177 1.00 96.69 278 TYR A CA 1
ATOM 2122 C C . TYR A 1 278 ? 8.854 -3.672 16.558 1.00 96.69 278 TYR A C 1
ATOM 2124 O O . TYR A 1 278 ? 9.915 -4.278 16.637 1.00 96.69 278 TYR A O 1
ATOM 2132 N N . ARG A 1 279 ? 8.194 -3.232 17.628 1.00 94.31 279 ARG A N 1
ATOM 2133 C CA . ARG A 1 279 ? 8.578 -3.444 19.026 1.00 94.31 279 ARG A CA 1
ATOM 2134 C C . ARG A 1 279 ? 7.374 -3.190 19.922 1.00 94.31 279 ARG A C 1
ATOM 2136 O O . ARG A 1 279 ? 6.322 -2.743 19.453 1.00 94.31 279 ARG A O 1
ATOM 2143 N N . HIS A 1 280 ? 7.540 -3.398 21.220 1.00 93.81 280 HIS A N 1
ATOM 2144 C CA . HIS A 1 280 ? 6.569 -2.937 22.202 1.00 93.81 280 HIS A CA 1
ATOM 2145 C C . HIS A 1 280 ? 6.346 -1.413 22.122 1.00 93.81 280 HIS A C 1
ATOM 2147 O O . HIS A 1 280 ? 7.301 -0.633 22.103 1.00 93.81 280 HIS A O 1
ATOM 2153 N N . TYR A 1 281 ? 5.078 -0.994 22.100 1.00 94.56 281 TYR A N 1
ATOM 2154 C CA . TYR A 1 281 ? 4.662 0.405 22.209 1.00 94.56 281 TYR A CA 1
ATOM 2155 C C . TYR A 1 281 ? 3.673 0.548 23.367 1.00 94.56 281 TYR A C 1
ATOM 2157 O O . TYR A 1 281 ? 2.751 -0.258 23.503 1.00 94.56 281 TYR A O 1
ATOM 2165 N N . ASP A 1 282 ? 3.822 1.605 24.160 1.00 94.06 282 ASP A N 1
ATOM 2166 C CA . ASP A 1 282 ? 2.983 1.807 25.339 1.00 94.06 282 ASP A CA 1
ATOM 2167 C C . ASP A 1 282 ? 1.553 2.244 24.990 1.00 94.06 282 ASP A C 1
ATOM 2169 O O . ASP A 1 282 ? 1.309 3.112 24.135 1.00 94.06 282 ASP A O 1
ATOM 2173 N N . GLY A 1 283 ? 0.593 1.696 25.738 1.00 95.06 283 GLY A N 1
ATOM 2174 C CA . GLY A 1 283 ? -0.819 2.078 25.665 1.00 95.06 283 GLY A CA 1
ATOM 2175 C C . GLY A 1 283 ? -1.544 1.577 24.417 1.00 95.06 283 GLY A C 1
ATOM 2176 O O . GLY A 1 283 ? -2.520 2.197 23.999 1.00 95.06 283 GLY A O 1
ATOM 2177 N N . LEU A 1 284 ? -1.060 0.497 23.799 1.00 97.38 284 LEU A N 1
ATOM 2178 C CA . LEU A 1 284 ? -1.793 -0.196 22.745 1.00 97.38 284 LEU A CA 1
ATOM 2179 C C . LEU A 1 284 ? -2.846 -1.143 23.328 1.00 97.38 284 LEU A C 1
ATOM 2181 O O . LEU A 1 284 ? -2.603 -1.821 24.323 1.00 97.38 284 LEU A O 1
ATOM 2185 N N . THR A 1 285 ? -3.989 -1.246 22.655 1.00 97.94 285 THR A N 1
ATOM 2186 C CA . THR A 1 285 ? -5.054 -2.207 22.973 1.00 97.94 285 THR A CA 1
ATOM 2187 C C . THR A 1 285 ? -5.187 -3.216 21.841 1.00 97.94 285 THR A C 1
ATOM 2189 O O . THR A 1 285 ? -5.253 -2.828 20.680 1.00 97.94 285 THR A O 1
ATOM 2192 N N . TYR A 1 286 ? -5.237 -4.509 22.148 1.00 98.19 286 TYR A N 1
ATOM 2193 C CA . TYR A 1 286 ? -5.562 -5.522 21.142 1.00 98.19 286 TYR A CA 1
ATOM 2194 C C . TYR A 1 286 ? -7.013 -5.345 20.665 1.00 98.19 286 TYR A C 1
ATOM 2196 O O . TYR A 1 286 ? -7.921 -5.271 21.491 1.00 98.19 286 TYR A O 1
ATOM 2204 N N . VAL A 1 287 ? -7.232 -5.271 19.349 1.00 98.19 287 VAL A N 1
ATOM 2205 C CA . VAL A 1 287 ? -8.560 -4.980 18.763 1.00 98.19 287 VAL A CA 1
ATOM 2206 C C . VAL A 1 287 ? -9.070 -6.037 17.792 1.00 98.19 287 VAL A C 1
ATOM 2208 O O . VAL A 1 287 ? -10.199 -5.933 17.317 1.00 98.19 287 VAL A O 1
ATOM 2211 N N . GLY A 1 288 ? -8.271 -7.061 17.504 1.00 97.00 288 GLY A N 1
ATOM 2212 C CA . GLY A 1 288 ? -8.690 -8.177 16.670 1.00 97.00 288 GLY A CA 1
ATOM 2213 C C . GLY A 1 288 ? -7.540 -8.801 15.904 1.00 97.00 288 GLY A C 1
ATOM 2214 O O . GLY A 1 288 ? -6.390 -8.371 15.986 1.00 97.00 288 GLY A O 1
ATOM 2215 N N . GLU A 1 289 ? -7.879 -9.812 15.123 1.00 98.06 289 GLU A N 1
ATOM 2216 C CA . GLU A 1 289 ? -6.950 -10.541 14.276 1.00 98.06 289 GLU A CA 1
ATOM 2217 C C . GLU A 1 289 ? -7.652 -11.002 13.001 1.00 98.06 289 GLU A C 1
ATOM 2219 O O . GLU A 1 289 ? -8.881 -11.027 12.918 1.00 98.06 289 GLU A O 1
ATOM 2224 N N . THR A 1 290 ? -6.860 -11.348 11.995 1.00 97.38 290 THR A N 1
ATOM 2225 C CA . THR A 1 290 ? -7.334 -11.944 10.748 1.00 97.38 290 THR A CA 1
ATOM 2226 C C . THR A 1 290 ? -6.309 -12.935 10.221 1.00 97.38 290 THR A C 1
ATOM 2228 O O . THR A 1 290 ? -5.184 -13.013 10.717 1.00 97.38 290 THR A O 1
ATOM 2231 N N . LYS A 1 291 ? -6.694 -13.683 9.193 1.00 96.94 291 LYS A N 1
ATOM 2232 C CA . LYS A 1 291 ? -5.784 -14.516 8.414 1.00 96.94 291 LYS A CA 1
ATOM 2233 C C . LYS A 1 291 ? -5.564 -13.884 7.052 1.00 96.94 291 LYS A C 1
ATOM 2235 O O . LYS A 1 291 ? -6.521 -13.494 6.385 1.00 96.94 291 LYS A O 1
ATOM 2240 N N . VAL A 1 292 ? -4.309 -13.809 6.633 1.00 96.06 292 VAL A N 1
ATOM 2241 C CA . VAL A 1 292 ? -3.928 -13.403 5.278 1.00 96.06 292 VAL A CA 1
ATOM 2242 C C . VAL A 1 292 ? -3.167 -14.544 4.618 1.00 96.06 292 VAL A C 1
ATOM 2244 O O . VAL A 1 292 ? -2.422 -15.248 5.286 1.00 96.06 292 VAL A O 1
ATOM 2247 N N . VAL A 1 293 ? -3.351 -14.739 3.314 1.00 94.75 293 VAL A N 1
ATOM 2248 C CA . VAL A 1 293 ? -2.667 -15.816 2.582 1.00 94.75 293 VAL A CA 1
ATOM 2249 C C . VAL A 1 293 ? -1.417 -15.261 1.911 1.00 94.75 293 VAL A C 1
ATOM 2251 O O . VAL A 1 293 ? -1.538 -14.416 1.021 1.00 94.75 293 VAL A O 1
ATOM 2254 N N . VAL A 1 294 ? -0.241 -15.748 2.311 1.00 95.25 294 VAL A N 1
ATOM 2255 C CA . VAL A 1 294 ? 1.062 -15.387 1.729 1.00 95.25 294 VAL A CA 1
ATOM 2256 C C . VAL A 1 294 ? 1.800 -16.659 1.337 1.00 95.25 294 VAL A C 1
ATOM 2258 O O . VAL A 1 294 ? 1.928 -17.578 2.136 1.00 95.25 294 VAL A O 1
ATOM 2261 N N . ASP A 1 295 ? 2.252 -16.736 0.086 1.00 94.12 295 ASP A N 1
ATOM 2262 C CA . ASP A 1 295 ? 2.868 -17.952 -0.481 1.00 94.12 295 ASP A CA 1
ATOM 2263 C C . ASP A 1 295 ? 2.000 -19.217 -0.338 1.00 94.12 295 ASP A C 1
ATOM 2265 O O . ASP A 1 295 ? 2.478 -20.339 -0.182 1.00 94.12 295 ASP A O 1
ATOM 2269 N N . GLY A 1 296 ? 0.679 -19.039 -0.408 1.00 92.06 296 GLY A N 1
ATOM 2270 C CA . GLY A 1 296 ? -0.290 -20.121 -0.235 1.00 92.06 296 GLY A CA 1
ATOM 2271 C C . GLY A 1 296 ? -0.443 -20.627 1.203 1.00 92.06 296 GLY A C 1
ATOM 2272 O O . GLY A 1 296 ? -1.139 -21.616 1.400 1.00 92.06 296 GLY A O 1
ATOM 2273 N N . PHE A 1 297 ? 0.167 -19.968 2.192 1.00 94.31 297 PHE A N 1
ATOM 2274 C CA . PHE A 1 297 ? 0.014 -20.296 3.607 1.00 94.31 297 PHE A CA 1
ATOM 2275 C C . PHE A 1 297 ? -0.843 -19.255 4.329 1.00 94.31 297 PHE A C 1
ATOM 2277 O O . PHE A 1 297 ? -0.731 -18.056 4.068 1.00 94.31 297 PHE A O 1
ATOM 2284 N N . ASP A 1 298 ? -1.677 -19.725 5.256 1.00 96.31 298 ASP A N 1
ATOM 2285 C CA . ASP A 1 298 ? -2.404 -18.880 6.202 1.00 96.31 298 ASP A CA 1
ATOM 2286 C C . ASP A 1 298 ? -1.426 -18.262 7.213 1.00 96.31 298 ASP A C 1
ATOM 2288 O O . ASP A 1 298 ? -0.827 -18.968 8.024 1.00 96.31 298 ASP A O 1
ATOM 2292 N N . GLU A 1 299 ? -1.329 -16.938 7.222 1.00 97.00 299 GLU A N 1
ATOM 2293 C CA . GLU A 1 299 ? -0.564 -16.157 8.193 1.00 97.00 299 GLU A CA 1
ATOM 2294 C C . GLU A 1 299 ? -1.538 -15.438 9.138 1.00 97.00 299 GLU A C 1
ATOM 2296 O O . GLU A 1 299 ? -2.390 -14.654 8.704 1.00 97.00 299 GLU A O 1
ATOM 2301 N N . GLN A 1 300 ? -1.437 -15.706 10.443 1.00 98.12 300 GLN A N 1
ATOM 2302 C CA . GLN A 1 300 ? -2.269 -15.045 11.452 1.00 98.12 300 GLN A CA 1
ATOM 2303 C C . GLN A 1 300 ? -1.694 -13.668 11.784 1.00 98.12 300 GLN A C 1
ATOM 2305 O O . GLN A 1 300 ? -0.572 -13.549 12.272 1.00 98.12 300 GLN A O 1
ATOM 2310 N N . VAL A 1 301 ? -2.493 -12.626 11.577 1.00 98.19 301 VAL A N 1
ATOM 2311 C CA . VAL A 1 301 ? -2.105 -11.233 11.795 1.00 98.19 301 VAL A CA 1
ATOM 2312 C C . VAL A 1 301 ? -2.945 -10.631 12.906 1.00 98.19 301 VAL A C 1
ATOM 2314 O O . VAL A 1 301 ? -4.173 -10.692 12.856 1.00 98.19 301 VAL A O 1
ATOM 2317 N N . LYS A 1 302 ? -2.290 -9.998 13.879 1.00 98.69 302 LYS A N 1
ATOM 2318 C CA . LYS A 1 302 ? -2.948 -9.323 15.001 1.00 98.69 302 LYS A CA 1
ATOM 2319 C C . LYS A 1 302 ? -2.918 -7.813 14.815 1.00 98.69 302 LYS A C 1
ATOM 2321 O O . LYS A 1 302 ? -1.963 -7.253 14.278 1.00 98.69 302 LYS A O 1
ATOM 2326 N N . PHE A 1 303 ? -3.961 -7.151 15.296 1.00 98.81 303 PHE A N 1
ATOM 2327 C CA . PHE A 1 303 ? -4.103 -5.704 15.254 1.00 98.81 303 PHE A CA 1
ATOM 2328 C C . PHE A 1 303 ? -4.111 -5.134 16.665 1.00 98.81 303 PHE A C 1
ATOM 2330 O O . PHE A 1 303 ? -4.908 -5.521 17.524 1.00 98.81 303 PHE A O 1
ATOM 2337 N N . PHE A 1 304 ? -3.241 -4.157 16.874 1.00 98.69 304 PHE A N 1
ATOM 2338 C CA . PHE A 1 304 ? -3.185 -3.359 18.085 1.00 98.69 304 PHE A CA 1
ATOM 2339 C C . PHE A 1 304 ? -3.543 -1.919 17.758 1.00 98.69 304 PHE A C 1
ATOM 2341 O O . PHE A 1 304 ? -3.132 -1.388 16.736 1.00 98.69 304 PHE A O 1
ATOM 2348 N N . HIS A 1 305 ? -4.307 -1.269 18.617 1.00 98.56 305 HIS A N 1
ATOM 2349 C CA . HIS A 1 305 ? -4.869 0.044 18.358 1.00 98.56 305 HIS A CA 1
ATOM 2350 C C . HIS A 1 305 ? -4.485 1.048 19.430 1.00 98.56 305 HIS A C 1
ATOM 2352 O O . HIS A 1 305 ? -4.355 0.710 20.609 1.00 98.56 305 HIS A O 1
ATOM 2358 N N . LYS A 1 306 ? -4.355 2.302 19.005 1.00 97.69 306 LYS A N 1
ATOM 2359 C CA . LYS A 1 306 ? -4.317 3.463 19.880 1.00 97.69 306 LYS A CA 1
ATOM 2360 C C . LYS A 1 306 ? -5.036 4.628 19.219 1.00 97.69 306 LYS A C 1
ATOM 2362 O O . LYS A 1 306 ? -4.725 4.999 18.089 1.00 97.69 306 LYS A O 1
ATOM 2367 N N . TRP A 1 307 ? -5.968 5.237 19.941 1.00 97.44 307 TRP A N 1
ATOM 2368 C CA . TRP A 1 307 ? -6.527 6.523 19.540 1.00 97.44 307 TRP A CA 1
ATOM 2369 C C . TRP A 1 307 ? -5.539 7.636 19.886 1.00 97.44 307 TRP A C 1
ATOM 2371 O O . TRP A 1 307 ? -5.107 7.752 21.036 1.00 97.44 307 TRP A O 1
ATOM 2381 N N . VAL A 1 308 ? -5.181 8.457 18.901 1.00 96.38 308 VAL A N 1
ATOM 2382 C CA . VAL A 1 308 ? -4.340 9.639 19.110 1.00 96.38 308 VAL A CA 1
ATOM 2383 C C . VAL A 1 308 ? -5.210 10.882 18.989 1.00 96.38 308 VAL A C 1
ATOM 2385 O O . VAL A 1 308 ? -5.643 11.245 17.897 1.00 96.38 308 VAL A O 1
ATOM 2388 N N . ASP A 1 309 ? -5.462 11.531 20.126 1.00 94.69 309 ASP A N 1
ATOM 2389 C CA . ASP A 1 309 ? -6.228 12.774 20.197 1.00 94.69 309 ASP A CA 1
ATOM 2390 C C . ASP A 1 309 ? -5.392 13.964 19.690 1.00 94.69 309 ASP A C 1
ATOM 2392 O O . ASP A 1 309 ? -4.217 14.134 20.029 1.00 94.69 309 ASP A O 1
ATOM 2396 N N . HIS A 1 310 ? -6.004 14.796 18.855 1.00 93.12 310 HIS A N 1
ATOM 2397 C CA . HIS A 1 310 ? -5.449 16.037 18.311 1.00 93.12 310 HIS A CA 1
ATOM 2398 C C . HIS A 1 310 ? -6.199 17.279 18.823 1.00 93.12 310 HIS A C 1
ATOM 2400 O O . HIS A 1 310 ? -5.929 18.404 18.388 1.00 93.12 310 HIS A O 1
ATOM 2406 N N . GLY A 1 311 ? -7.110 17.083 19.778 1.00 91.31 311 GLY A N 1
ATOM 2407 C CA . GLY A 1 311 ? -7.922 18.101 20.418 1.00 91.31 311 GLY A CA 1
ATOM 2408 C C . GLY A 1 311 ? -9.215 18.396 19.660 1.00 91.31 311 GLY A C 1
ATOM 2409 O O . GLY A 1 311 ? -9.381 18.085 18.482 1.00 91.31 311 GLY A O 1
ATOM 2410 N N . LYS A 1 312 ? -10.158 19.053 20.349 1.00 87.56 312 LYS A N 1
ATOM 2411 C CA . LYS A 1 312 ? -11.465 19.465 19.794 1.00 87.56 312 LYS A CA 1
ATOM 2412 C C . LYS A 1 312 ? -12.285 18.295 19.221 1.00 87.56 312 LYS A C 1
ATOM 2414 O O . LYS A 1 312 ? -12.997 18.473 18.235 1.00 87.56 312 LYS A O 1
ATOM 2419 N N . GLY A 1 313 ? -12.169 17.109 19.827 1.00 83.00 313 GLY A N 1
ATOM 2420 C CA . GLY A 1 313 ? -12.874 15.899 19.391 1.00 83.00 313 GLY A CA 1
ATOM 2421 C C . GLY A 1 313 ? -12.360 15.318 18.071 1.00 83.00 313 GLY A C 1
ATOM 2422 O O . GLY A 1 313 ? -13.073 14.555 17.425 1.00 83.00 313 GLY A O 1
ATOM 2423 N N . LYS A 1 314 ? -11.151 15.697 17.646 1.00 92.62 314 LYS A N 1
ATOM 2424 C CA . LYS A 1 314 ? -10.512 15.211 16.423 1.00 92.62 314 LYS A CA 1
ATOM 2425 C C . LYS A 1 314 ? -9.301 14.376 16.780 1.00 92.62 314 LYS A C 1
ATOM 2427 O O . LYS A 1 314 ? -8.554 14.722 17.685 1.00 92.62 314 LYS A O 1
ATOM 2432 N N . GLY A 1 315 ? -9.074 13.319 16.023 1.00 96.06 315 GLY A N 1
ATOM 2433 C CA . GLY A 1 315 ? -7.937 12.440 16.228 1.00 96.06 315 GLY A CA 1
ATOM 2434 C C . GLY A 1 315 ? -7.840 11.401 15.129 1.00 96.06 315 GLY A C 1
ATOM 2435 O O . GLY A 1 315 ? -8.588 11.441 14.148 1.00 96.06 315 GLY A O 1
ATOM 2436 N N . CYS A 1 316 ? -6.898 10.489 15.302 1.00 97.88 316 CYS A N 1
ATOM 2437 C CA . CYS A 1 316 ? -6.597 9.452 14.334 1.00 97.88 316 CYS A CA 1
ATOM 2438 C C . CYS A 1 316 ? -6.527 8.088 15.018 1.00 97.88 316 CYS A C 1
ATOM 2440 O O . CYS A 1 316 ? -5.945 7.943 16.097 1.00 97.88 316 CYS A O 1
ATOM 2442 N N . ASP A 1 317 ? -7.070 7.077 14.347 1.00 98.50 317 ASP A N 1
ATOM 2443 C CA . ASP A 1 317 ? -6.913 5.682 14.733 1.00 98.50 317 ASP A CA 1
ATOM 2444 C C . ASP A 1 317 ? -5.535 5.190 14.276 1.00 98.50 317 ASP A C 1
ATOM 2446 O O . ASP A 1 317 ? -5.254 5.134 13.081 1.00 98.50 317 ASP A O 1
ATOM 2450 N N . TYR A 1 318 ? -4.655 4.840 15.210 1.00 98.69 318 TYR A N 1
ATOM 2451 C CA . TYR A 1 318 ? -3.389 4.183 14.895 1.00 98.69 318 TYR A CA 1
ATOM 2452 C C . TYR A 1 318 ? -3.568 2.683 15.070 1.00 98.69 318 TYR A C 1
ATOM 2454 O O . TYR A 1 318 ? -3.882 2.223 16.166 1.00 98.69 318 TYR A O 1
ATOM 2462 N N . VAL A 1 319 ? -3.368 1.930 13.994 1.00 98.81 319 VAL A N 1
ATOM 2463 C CA . VAL A 1 319 ? -3.455 0.473 13.949 1.00 98.81 319 VAL A CA 1
ATOM 2464 C C . VAL A 1 319 ? -2.071 -0.091 13.645 1.00 98.81 319 VAL A C 1
ATOM 2466 O O . VAL A 1 319 ? -1.487 0.152 12.590 1.00 98.81 319 VAL A O 1
ATOM 2469 N N . PHE A 1 320 ? -1.548 -0.862 14.586 1.00 98.81 320 PHE A N 1
ATOM 2470 C CA . PHE A 1 320 ? -0.270 -1.534 14.489 1.00 98.81 320 PHE A CA 1
ATOM 2471 C C . PHE A 1 320 ? -0.460 -3.009 14.158 1.00 98.81 320 PHE A C 1
ATOM 2473 O O . PHE A 1 320 ? -1.174 -3.729 14.860 1.00 98.81 320 PHE A O 1
ATOM 2480 N N . VAL A 1 321 ? 0.185 -3.437 13.078 1.00 98.75 321 VAL A N 1
ATOM 2481 C CA . VAL A 1 321 ? 0.168 -4.813 12.581 1.00 98.75 321 VAL A CA 1
ATOM 2482 C C . VAL A 1 321 ? 1.240 -5.612 13.304 1.00 98.75 321 VAL A C 1
ATOM 2484 O O . VAL A 1 321 ? 2.421 -5.272 13.236 1.00 98.75 321 VAL A O 1
ATOM 2487 N N . ASP A 1 322 ? 0.826 -6.673 13.979 1.00 98.50 322 ASP A N 1
ATOM 2488 C CA . ASP A 1 322 ? 1.689 -7.575 14.730 1.00 98.50 322 ASP A CA 1
ATOM 2489 C C . ASP A 1 322 ? 1.717 -8.953 14.060 1.00 98.50 322 ASP A C 1
ATOM 2491 O O . ASP A 1 322 ? 0.681 -9.508 13.678 1.00 98.50 322 ASP A O 1
ATOM 2495 N N . HIS A 1 323 ? 2.929 -9.467 13.865 1.00 97.81 323 HIS A N 1
ATOM 2496 C CA . HIS A 1 323 ? 3.209 -10.747 13.224 1.00 97.81 323 HIS A CA 1
ATOM 2497 C C . HIS A 1 323 ? 4.613 -11.220 13.643 1.00 97.81 323 HIS A C 1
ATOM 2499 O O . HIS A 1 323 ? 5.499 -10.367 13.771 1.00 97.81 323 HIS A O 1
ATOM 2505 N N . PRO A 1 324 ? 4.883 -12.536 13.772 1.00 95.12 324 PRO A N 1
ATOM 2506 C CA . PRO A 1 324 ? 6.206 -13.053 14.149 1.00 95.12 324 PRO A CA 1
ATOM 2507 C C . PRO A 1 324 ? 7.378 -12.571 13.281 1.00 95.12 324 PRO A C 1
ATOM 2509 O O . PRO A 1 324 ? 8.514 -12.535 13.734 1.00 95.12 324 PRO A O 1
ATOM 2512 N N . CYS A 1 325 ? 7.124 -12.176 12.030 1.00 93.25 325 CYS A N 1
ATOM 2513 C CA . CYS A 1 325 ? 8.158 -11.631 11.147 1.00 93.25 325 CYS A CA 1
ATOM 2514 C C . CYS A 1 325 ? 8.367 -10.107 11.293 1.00 93.25 325 CYS A C 1
ATOM 2516 O O . CYS A 1 325 ? 9.182 -9.539 10.571 1.00 93.25 325 CYS A O 1
ATOM 2518 N N . ILE A 1 326 ? 7.636 -9.396 12.149 1.00 94.69 326 ILE A N 1
ATOM 2519 C CA . ILE A 1 326 ? 7.719 -7.929 12.240 1.00 94.69 326 ILE A CA 1
ATOM 2520 C C . ILE A 1 326 ? 8.664 -7.492 13.357 1.00 94.69 326 ILE A C 1
ATOM 2522 O O . ILE A 1 326 ? 9.624 -6.776 13.067 1.00 94.69 326 ILE A O 1
ATOM 2526 N N . GLU A 1 327 ? 8.377 -7.908 14.592 1.00 92.06 327 GLU A N 1
ATOM 2527 C CA . GLU A 1 327 ? 9.147 -7.564 15.790 1.00 92.06 327 GLU A CA 1
ATOM 2528 C C . GLU A 1 327 ? 10.396 -8.443 15.878 1.00 92.06 327 GLU A C 1
ATOM 2530 O O . GLU A 1 327 ? 10.303 -9.667 15.961 1.00 92.06 327 GLU A O 1
ATOM 2535 N N . ARG A 1 328 ? 11.569 -7.812 15.791 1.00 91.19 328 ARG A N 1
ATOM 2536 C CA . ARG A 1 328 ? 12.884 -8.459 15.856 1.00 91.19 328 ARG A CA 1
ATOM 2537 C C . ARG A 1 328 ? 13.961 -7.430 16.198 1.00 91.19 328 ARG A C 1
ATOM 2539 O O . ARG A 1 328 ? 13.744 -6.235 16.001 1.00 91.19 328 ARG A O 1
ATOM 2546 N N . GLU A 1 329 ? 15.109 -7.912 16.663 1.00 89.25 329 GLU A N 1
ATOM 2547 C CA . GLU A 1 329 ? 16.314 -7.096 16.862 1.00 89.25 329 GLU A CA 1
ATOM 2548 C C . GLU A 1 329 ? 16.816 -6.494 15.542 1.00 89.25 329 GLU A C 1
ATOM 2550 O O . GLU A 1 329 ? 16.558 -7.044 14.471 1.00 89.25 329 GLU A O 1
ATOM 2555 N N . GLY A 1 330 ? 17.543 -5.379 15.632 1.00 89.88 330 GLY A N 1
ATOM 2556 C CA . GLY A 1 330 ? 18.081 -4.635 14.493 1.00 89.88 330 GLY A CA 1
ATOM 2557 C C . GLY A 1 330 ? 17.238 -3.434 14.055 1.00 89.88 330 GLY A C 1
ATOM 2558 O O . GLY A 1 330 ? 16.426 -2.880 14.800 1.00 89.88 330 GLY A O 1
ATOM 2559 N N . GLY A 1 331 ? 17.468 -2.975 12.825 1.00 90.69 331 GLY A N 1
ATOM 2560 C CA . GLY A 1 331 ? 16.746 -1.855 12.223 1.00 90.69 331 GLY A CA 1
ATOM 2561 C C . GLY A 1 331 ? 15.378 -2.251 11.658 1.00 90.69 331 GLY A C 1
ATOM 2562 O O . GLY A 1 331 ? 14.986 -3.415 11.650 1.00 90.69 331 GLY A O 1
ATOM 2563 N N . LEU A 1 332 ? 14.643 -1.273 11.109 1.00 93.12 332 LEU A N 1
ATOM 2564 C CA . LEU A 1 332 ? 13.321 -1.538 10.517 1.00 93.12 332 LEU A CA 1
ATOM 2565 C C . LEU A 1 332 ? 13.405 -2.406 9.253 1.00 93.12 332 LEU A C 1
ATOM 2567 O O . LEU A 1 332 ? 12.542 -3.258 9.038 1.00 93.12 332 LEU A O 1
ATOM 2571 N N . TYR A 1 333 ? 14.449 -2.202 8.442 1.00 92.75 333 TYR A N 1
ATOM 2572 C CA . TYR A 1 333 ? 14.651 -2.865 7.145 1.00 92.75 333 TYR A CA 1
ATOM 2573 C C . TYR A 1 333 ? 15.883 -3.767 7.091 1.00 92.75 333 TYR A C 1
ATOM 2575 O O . TYR A 1 333 ? 15.947 -4.625 6.213 1.00 92.75 333 TYR A O 1
ATOM 2583 N N . ASN A 1 334 ? 16.840 -3.561 7.998 1.00 93.38 334 ASN A N 1
ATOM 2584 C CA . ASN A 1 334 ? 18.157 -4.186 7.965 1.00 93.38 334 ASN A CA 1
ATOM 2585 C C . ASN A 1 334 ? 18.525 -4.736 9.342 1.00 93.38 334 ASN A C 1
ATOM 2587 O O . ASN A 1 334 ? 18.126 -4.141 10.347 1.00 93.38 334 ASN A O 1
ATOM 2591 N N . GLY A 1 335 ? 19.310 -5.811 9.373 1.00 91.62 335 GLY A N 1
ATOM 2592 C CA . GLY A 1 335 ? 19.916 -6.334 10.597 1.00 91.62 335 GLY A CA 1
ATOM 2593 C C . GLY A 1 335 ? 21.008 -5.418 11.153 1.00 91.62 335 GLY A C 1
ATOM 2594 O O . GLY A 1 335 ? 21.365 -4.407 10.545 1.00 91.62 335 GLY A O 1
ATOM 2595 N N . ASP A 1 336 ? 21.577 -5.795 12.299 1.00 90.62 336 ASP A N 1
ATOM 2596 C CA . ASP A 1 336 ? 22.691 -5.061 12.927 1.00 90.62 336 ASP A CA 1
ATOM 2597 C C . ASP A 1 336 ? 23.957 -5.021 12.055 1.00 90.62 336 ASP A C 1
ATOM 2599 O O . ASP A 1 336 ? 24.790 -4.128 12.197 1.00 90.62 336 ASP A O 1
ATOM 2603 N N . ASP A 1 337 ? 24.093 -5.959 11.114 1.00 91.00 337 ASP A N 1
ATOM 2604 C CA . ASP A 1 337 ? 25.168 -5.979 10.119 1.00 91.00 337 ASP A CA 1
ATOM 2605 C C . ASP A 1 337 ? 24.930 -5.011 8.943 1.00 91.00 337 ASP A C 1
ATOM 2607 O O . ASP A 1 337 ? 25.742 -4.941 8.018 1.00 91.00 337 ASP A O 1
ATOM 2611 N N . GLY A 1 338 ? 23.822 -4.264 8.970 1.00 88.56 338 GLY A N 1
ATOM 2612 C CA . GLY A 1 338 ? 23.434 -3.299 7.948 1.00 88.56 338 GLY A CA 1
ATOM 2613 C C . GLY A 1 338 ? 22.865 -3.924 6.675 1.00 88.56 338 GLY A C 1
ATOM 2614 O O . GLY A 1 338 ? 22.547 -3.179 5.747 1.00 88.56 338 GLY A O 1
ATOM 2615 N N . LYS A 1 339 ? 22.711 -5.253 6.607 1.00 90.31 339 LYS A N 1
ATOM 2616 C CA . LYS A 1 339 ? 22.126 -5.922 5.441 1.00 90.31 339 LYS A CA 1
ATOM 2617 C C . LYS A 1 339 ? 20.613 -5.952 5.515 1.00 90.31 339 LYS A C 1
ATOM 2619 O O . LYS A 1 339 ? 20.036 -6.174 6.579 1.00 90.31 339 LYS A O 1
ATOM 2624 N N . GLU A 1 340 ? 19.987 -5.784 4.358 1.00 92.38 340 GLU A N 1
ATOM 2625 C CA . GLU A 1 340 ? 18.542 -5.894 4.215 1.00 92.38 340 GLU A CA 1
ATOM 2626 C C . GLU A 1 340 ? 18.055 -7.282 4.642 1.00 92.38 340 GLU A C 1
ATOM 2628 O O . GLU A 1 340 ? 18.650 -8.297 4.276 1.00 92.38 340 GLU A O 1
ATOM 2633 N N . TYR A 1 341 ? 16.957 -7.335 5.397 1.00 93.50 341 TYR A N 1
ATOM 2634 C CA . TYR A 1 341 ? 16.326 -8.615 5.694 1.00 93.50 341 TYR A CA 1
ATOM 2635 C C . TYR A 1 341 ? 15.778 -9.250 4.415 1.00 93.50 341 TYR A C 1
ATOM 2637 O O . TYR A 1 341 ? 14.930 -8.670 3.736 1.00 93.50 341 TYR A O 1
ATOM 2645 N N . GLU A 1 342 ? 16.195 -10.484 4.136 1.00 91.88 342 GLU A N 1
ATOM 2646 C CA . GLU A 1 342 ? 15.759 -11.244 2.958 1.00 91.88 342 GLU A CA 1
ATOM 2647 C C . GLU A 1 342 ? 14.233 -11.426 2.904 1.00 91.88 342 GLU A C 1
ATOM 2649 O O . GLU A 1 342 ? 13.632 -11.465 1.831 1.00 91.88 342 GLU A O 1
ATOM 2654 N N . ASP A 1 343 ? 13.578 -11.477 4.066 1.00 93.69 343 ASP A N 1
ATOM 2655 C CA . ASP A 1 343 ? 12.133 -11.648 4.183 1.00 93.69 343 ASP A CA 1
ATOM 2656 C C . ASP A 1 343 ? 11.344 -10.327 4.178 1.00 93.69 343 ASP A C 1
ATOM 2658 O O . ASP A 1 343 ? 10.129 -10.339 4.391 1.00 93.69 343 ASP A O 1
ATOM 2662 N N . ASN A 1 344 ? 11.976 -9.183 3.890 1.00 95.88 344 ASN A N 1
ATOM 2663 C CA . ASN A 1 344 ? 11.292 -7.890 3.787 1.00 95.88 344 ASN A CA 1
ATOM 2664 C C . ASN A 1 344 ? 10.083 -7.932 2.846 1.00 95.88 344 ASN A C 1
ATOM 2666 O O . ASN A 1 344 ? 9.023 -7.394 3.174 1.00 95.88 344 ASN A O 1
ATOM 2670 N N . VAL A 1 345 ? 10.194 -8.636 1.719 1.00 96.06 345 VAL A N 1
ATOM 2671 C CA . VAL A 1 345 ? 9.071 -8.800 0.792 1.00 96.06 345 VAL A CA 1
ATOM 2672 C C . VAL A 1 345 ? 7.869 -9.484 1.449 1.00 96.06 345 VAL A C 1
ATOM 2674 O O . VAL A 1 345 ? 6.734 -9.045 1.253 1.00 96.06 345 VAL A O 1
ATOM 2677 N N . LYS A 1 346 ? 8.092 -10.486 2.311 1.00 96.06 346 LYS A N 1
ATOM 2678 C CA . LYS A 1 346 ? 7.035 -11.136 3.100 1.00 96.06 346 LYS A CA 1
ATOM 2679 C C . LYS A 1 346 ? 6.452 -10.166 4.127 1.00 96.06 346 LYS A C 1
ATOM 2681 O O . LYS A 1 346 ? 5.234 -10.013 4.200 1.00 96.06 346 LYS A O 1
ATOM 2686 N N . ARG A 1 347 ? 7.308 -9.465 4.876 1.00 96.50 347 ARG A N 1
ATOM 2687 C CA . ARG A 1 347 ? 6.906 -8.508 5.928 1.00 96.50 347 ARG A CA 1
ATOM 2688 C C . ARG A 1 347 ? 5.974 -7.425 5.383 1.00 96.50 347 ARG A C 1
ATOM 2690 O O . ARG A 1 347 ? 4.911 -7.169 5.947 1.00 96.50 347 ARG A O 1
ATOM 2697 N N . PHE A 1 348 ? 6.341 -6.827 4.255 1.00 98.00 348 PHE A N 1
ATOM 2698 C CA . PHE A 1 348 ? 5.574 -5.742 3.644 1.00 98.00 348 PHE A CA 1
ATOM 2699 C C . PHE A 1 348 ? 4.374 -6.225 2.818 1.00 98.00 348 PHE A C 1
ATOM 2701 O O . PHE A 1 348 ? 3.387 -5.498 2.666 1.00 98.00 348 PHE A O 1
ATOM 2708 N N . THR A 1 349 ? 4.380 -7.492 2.393 1.00 98.00 349 THR A N 1
ATOM 2709 C CA . THR A 1 349 ? 3.172 -8.174 1.905 1.00 98.00 349 THR A CA 1
ATOM 2710 C C . THR A 1 349 ? 2.141 -8.324 3.015 1.00 98.00 349 THR A C 1
ATOM 2712 O O . THR A 1 349 ? 0.987 -7.944 2.822 1.00 98.00 349 THR A O 1
ATOM 2715 N N . ILE A 1 350 ? 2.560 -8.800 4.192 1.00 98.44 350 ILE A N 1
ATOM 2716 C CA . ILE A 1 350 ? 1.691 -8.928 5.368 1.00 98.44 350 ILE A CA 1
ATOM 2717 C C . ILE A 1 350 ? 1.136 -7.564 5.773 1.00 98.44 350 ILE A C 1
ATOM 2719 O O . ILE A 1 350 ? -0.073 -7.445 5.941 1.00 98.44 350 ILE A O 1
ATOM 2723 N N . LEU A 1 351 ? 1.975 -6.522 5.845 1.00 98.75 351 LEU A N 1
ATOM 2724 C CA . LEU A 1 351 ? 1.515 -5.153 6.107 1.00 98.75 351 LEU A CA 1
ATOM 2725 C C . LEU A 1 351 ? 0.430 -4.721 5.111 1.00 98.75 351 LEU A C 1
ATOM 2727 O O . LEU A 1 351 ? -0.620 -4.228 5.518 1.00 98.75 351 LEU A O 1
ATOM 2731 N N . SER A 1 352 ? 0.672 -4.917 3.814 1.00 98.62 352 SER A N 1
ATOM 2732 C CA . SER A 1 352 ? -0.256 -4.493 2.765 1.00 98.62 352 SER A CA 1
ATOM 2733 C C . SER A 1 352 ? -1.577 -5.262 2.814 1.00 98.62 352 SER A C 1
ATOM 2735 O O . SER A 1 352 ? -2.634 -4.652 2.683 1.00 98.62 352 SER A O 1
ATOM 2737 N N . MET A 1 353 ? -1.553 -6.580 3.041 1.00 98.50 353 MET A N 1
ATOM 2738 C CA . MET A 1 353 ? -2.780 -7.372 3.191 1.00 98.50 353 MET A CA 1
ATOM 2739 C C . MET A 1 353 ? -3.532 -7.007 4.473 1.00 98.50 353 MET A C 1
ATOM 2741 O O . MET A 1 353 ? -4.737 -6.779 4.434 1.00 98.50 353 MET A O 1
ATOM 2745 N N . ALA A 1 354 ? -2.827 -6.856 5.593 1.00 98.62 354 ALA A N 1
ATOM 2746 C CA . ALA A 1 354 ? -3.412 -6.440 6.862 1.00 98.62 354 ALA A CA 1
ATOM 2747 C C . ALA A 1 354 ? -4.075 -5.056 6.763 1.00 98.62 354 ALA A C 1
ATOM 2749 O O . ALA A 1 354 ? -5.170 -4.855 7.283 1.00 98.62 354 ALA A O 1
ATOM 2750 N N . ALA A 1 355 ? -3.458 -4.118 6.039 1.00 98.75 355 ALA A N 1
ATOM 2751 C CA . ALA A 1 355 ? -4.020 -2.795 5.778 1.00 98.75 355 ALA A CA 1
ATOM 2752 C C . ALA A 1 355 ? -5.268 -2.825 4.884 1.00 98.75 355 ALA A C 1
ATOM 2754 O O . ALA A 1 355 ? -6.122 -1.950 5.008 1.00 98.75 355 ALA A O 1
ATOM 2755 N N . MET A 1 356 ? -5.400 -3.829 4.013 1.00 98.62 356 MET A N 1
ATOM 2756 C CA . MET A 1 356 ? -6.621 -4.061 3.239 1.00 98.62 356 MET A CA 1
ATOM 2757 C C . MET A 1 356 ? -7.723 -4.733 4.068 1.00 98.62 356 MET A C 1
ATOM 2759 O O . MET A 1 356 ? -8.893 -4.575 3.741 1.00 98.62 356 MET A O 1
ATOM 2763 N N . GLU A 1 357 ? -7.397 -5.445 5.145 1.00 98.56 357 GLU A N 1
ATOM 2764 C CA . GLU A 1 357 ? -8.396 -6.062 6.029 1.00 98.56 357 GLU A CA 1
ATOM 2765 C C . GLU A 1 357 ? -8.865 -5.118 7.146 1.00 98.56 357 GLU A C 1
ATOM 2767 O O . GLU A 1 357 ? -10.057 -5.060 7.452 1.00 98.56 357 GLU A O 1
ATOM 2772 N N . ALA A 1 358 ? -7.960 -4.328 7.733 1.00 98.69 358 ALA A N 1
ATOM 2773 C CA . ALA A 1 358 ? -8.242 -3.488 8.900 1.00 98.69 358 ALA A CA 1
ATOM 2774 C C . ALA A 1 358 ? -9.477 -2.567 8.749 1.00 98.69 358 ALA A C 1
ATOM 2776 O O . ALA A 1 358 ? -10.317 -2.565 9.657 1.00 98.69 358 ALA A O 1
ATOM 2777 N N . PRO A 1 359 ? -9.680 -1.843 7.624 1.00 98.62 359 PRO A N 1
ATOM 2778 C CA . PRO A 1 359 ? -10.861 -1.000 7.434 1.00 98.62 359 PRO A CA 1
ATOM 2779 C C . PRO A 1 359 ? -12.174 -1.787 7.415 1.00 98.62 359 PRO A C 1
ATOM 2781 O O . PRO A 1 359 ? -13.223 -1.251 7.786 1.00 98.62 359 PRO A O 1
ATOM 2784 N N . LEU A 1 360 ? -12.117 -3.054 6.995 1.00 98.44 360 LEU A N 1
ATOM 2785 C CA . LEU A 1 360 ? -13.268 -3.940 6.905 1.00 98.44 360 LEU A CA 1
ATOM 2786 C C . LEU A 1 360 ? -13.593 -4.570 8.252 1.00 98.44 360 LEU A C 1
ATOM 2788 O O . LEU A 1 360 ? -14.765 -4.766 8.525 1.00 98.44 360 LEU A O 1
ATOM 2792 N N . ILE A 1 361 ? -12.628 -4.924 9.093 1.00 97.94 361 ILE A N 1
ATOM 2793 C CA . ILE A 1 361 ? -12.929 -5.797 10.242 1.00 97.94 361 ILE A CA 1
ATOM 2794 C C . ILE A 1 361 ? -12.890 -5.097 11.600 1.00 97.94 361 ILE A C 1
ATOM 2796 O O . ILE A 1 361 ? -13.515 -5.589 12.533 1.00 97.94 361 ILE A O 1
ATOM 2800 N N . LEU A 1 362 ? -12.199 -3.958 11.731 1.00 97.94 362 LEU A N 1
ATOM 2801 C CA . LEU A 1 362 ? -11.981 -3.323 13.035 1.00 97.94 362 LEU A CA 1
ATOM 2802 C C . LEU A 1 362 ? -13.085 -2.295 13.356 1.00 97.94 362 LEU A C 1
ATOM 2804 O O . LEU A 1 362 ? -13.170 -1.267 12.676 1.00 97.94 362 LEU A O 1
ATOM 2808 N N . PRO A 1 363 ? -13.921 -2.503 14.396 1.00 96.12 363 PRO A N 1
ATOM 2809 C CA . PRO A 1 363 ? -15.026 -1.608 14.751 1.00 96.12 363 PRO A CA 1
ATOM 2810 C C . PRO A 1 363 ? -14.566 -0.420 15.624 1.00 96.12 363 PRO A C 1
ATOM 2812 O O . PRO A 1 363 ? -15.104 -0.165 16.703 1.00 96.12 363 PRO A O 1
ATOM 2815 N N . LEU A 1 364 ? -13.542 0.309 15.178 1.00 95.38 364 LEU A N 1
ATOM 2816 C CA . LEU A 1 364 ? -12.931 1.404 15.941 1.00 95.38 364 LEU A CA 1
ATOM 2817 C C . LEU A 1 364 ? -13.886 2.596 16.064 1.00 95.38 364 LEU A C 1
ATOM 2819 O O . LEU A 1 364 ? -14.484 3.022 15.080 1.00 95.38 364 LEU A O 1
ATOM 2823 N N . GLY A 1 365 ? -14.065 3.140 17.268 1.00 89.81 365 GLY A N 1
ATOM 2824 C CA . GLY A 1 365 ? -15.030 4.226 17.489 1.00 89.81 365 GLY A CA 1
ATOM 2825 C C . GLY A 1 365 ? -16.495 3.817 17.258 1.00 89.81 365 GLY A C 1
ATOM 2826 O O . GLY A 1 365 ? -17.327 4.673 16.974 1.00 89.81 365 GLY A O 1
ATOM 2827 N N . GLY A 1 366 ? -16.810 2.518 17.354 1.00 91.69 366 GLY A N 1
ATOM 2828 C CA . GLY A 1 366 ? -18.175 1.980 17.288 1.00 91.69 366 GLY A CA 1
ATOM 2829 C C . GLY A 1 366 ? -18.627 1.479 15.912 1.00 91.69 366 GLY A C 1
ATOM 2830 O O . GLY A 1 366 ? -19.709 0.907 15.812 1.00 91.69 366 GLY A O 1
ATOM 2831 N N . ALA A 1 367 ? -17.824 1.647 14.856 1.00 94.12 367 ALA A N 1
ATOM 2832 C CA . ALA A 1 367 ? -18.131 1.136 13.516 1.00 94.12 367 ALA A CA 1
ATOM 2833 C C . ALA A 1 367 ? -16.858 0.867 12.703 1.00 94.12 367 ALA A C 1
ATOM 2835 O O . ALA A 1 367 ? -15.823 1.486 12.932 1.00 94.12 367 ALA A O 1
ATOM 2836 N N . THR A 1 368 ? -16.925 -0.006 11.698 1.00 97.62 368 THR A N 1
ATOM 2837 C CA . THR A 1 368 ? -15.807 -0.214 10.759 1.00 97.62 368 THR A CA 1
ATOM 2838 C C . THR A 1 368 ? -15.596 1.014 9.867 1.00 97.62 368 THR A C 1
ATOM 2840 O O . THR A 1 368 ? -16.492 1.851 9.735 1.00 97.62 368 THR A O 1
ATOM 2843 N N . TYR A 1 369 ? -14.432 1.141 9.228 1.00 97.81 369 TYR A N 1
ATOM 2844 C CA . TYR A 1 369 ? -14.217 2.163 8.187 1.00 97.81 369 TYR A CA 1
ATOM 2845 C C . TYR A 1 369 ? -14.976 1.811 6.900 1.00 97.81 369 TYR A C 1
ATOM 2847 O O . TYR A 1 369 ? -15.411 2.703 6.175 1.00 97.81 369 TYR A O 1
ATOM 2855 N N . GLY A 1 370 ? -15.191 0.515 6.663 1.00 97.31 370 GLY A N 1
ATOM 2856 C CA . GLY A 1 370 ? -15.926 -0.006 5.520 1.00 97.31 370 GLY A CA 1
ATOM 2857 C C . GLY A 1 370 ? -15.064 -0.142 4.267 1.00 97.31 370 GLY A C 1
ATOM 2858 O O . GLY A 1 370 ? -13.839 -0.067 4.303 1.00 97.31 370 GLY A O 1
ATOM 2859 N N . ASP A 1 371 ? -15.735 -0.366 3.143 1.00 97.12 371 ASP A N 1
ATOM 2860 C CA . ASP A 1 371 ? -15.150 -0.643 1.828 1.00 97.12 371 ASP A CA 1
ATOM 2861 C C . ASP A 1 371 ? -15.174 0.570 0.879 1.00 97.12 371 ASP A C 1
ATOM 2863 O O . ASP A 1 371 ? -14.896 0.438 -0.311 1.00 97.12 371 ASP A O 1
ATOM 2867 N N . LYS A 1 372 ? -15.512 1.757 1.388 1.00 98.00 372 LYS A N 1
ATOM 2868 C CA . LYS A 1 372 ? -15.430 3.028 0.663 1.00 98.00 372 LYS A CA 1
ATOM 2869 C C . LYS A 1 372 ? -14.433 3.930 1.371 1.00 98.00 372 LYS A C 1
ATOM 2871 O O . LYS A 1 372 ? -14.812 4.762 2.186 1.00 98.00 372 LYS A O 1
ATOM 2876 N N . VAL A 1 373 ? -13.157 3.743 1.063 1.00 98.44 373 VAL A N 1
ATOM 2877 C CA . VAL A 1 373 ? -12.042 4.458 1.692 1.00 98.44 373 V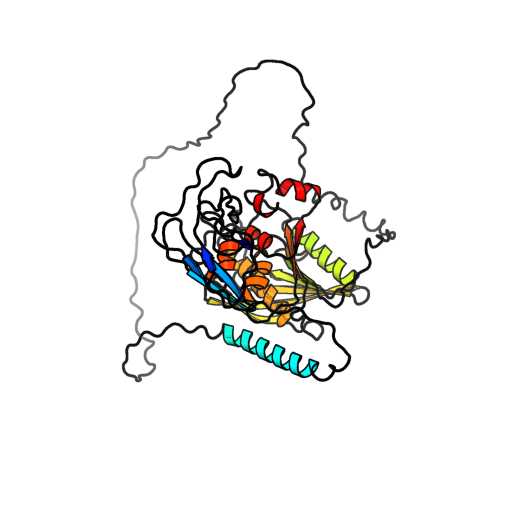AL A CA 1
ATOM 2878 C C . VAL A 1 373 ? -11.060 4.979 0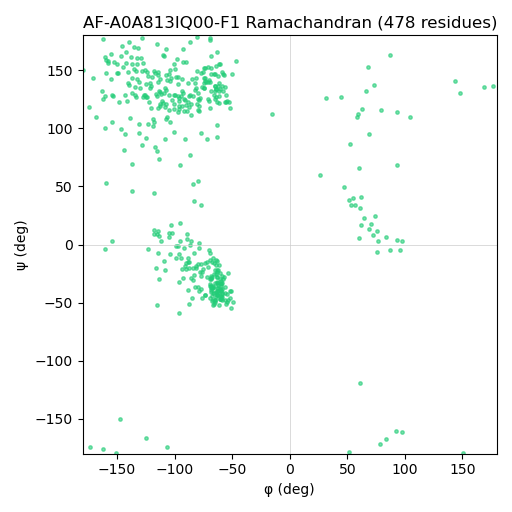.646 1.00 98.44 373 VAL A C 1
ATOM 2880 O O . VAL A 1 373 ? -10.953 4.448 -0.462 1.00 98.44 373 VAL A O 1
ATOM 2883 N N . LEU A 1 374 ? -10.325 6.025 1.003 1.00 98.69 374 LEU A N 1
ATOM 2884 C CA . LEU A 1 374 ? -9.157 6.478 0.262 1.00 98.69 374 LEU A CA 1
ATOM 2885 C C . LEU A 1 374 ? -7.903 5.911 0.925 1.00 98.69 374 LEU A C 1
ATOM 2887 O O . LEU A 1 374 ? -7.570 6.295 2.043 1.00 98.69 374 LEU A O 1
ATOM 2891 N N . PHE A 1 375 ? -7.190 5.036 0.226 1.00 98.88 375 PHE A N 1
ATOM 2892 C CA . PHE A 1 375 ? -5.877 4.575 0.656 1.00 98.88 375 PHE A CA 1
ATOM 2893 C C . PHE A 1 375 ? -4.791 5.575 0.250 1.00 98.88 375 PHE A C 1
ATOM 2895 O O . PHE A 1 375 ? -4.793 6.084 -0.871 1.00 98.88 375 PHE A O 1
ATOM 2902 N N . ILE A 1 376 ? -3.837 5.817 1.144 1.00 98.75 376 ILE A N 1
ATOM 2903 C CA . ILE A 1 376 ? -2.586 6.521 0.857 1.00 98.75 376 ILE A CA 1
ATOM 2904 C C . ILE A 1 376 ? -1.455 5.538 1.140 1.00 98.75 376 ILE A C 1
ATOM 2906 O O . ILE A 1 376 ? -1.130 5.282 2.298 1.00 98.75 376 ILE A O 1
ATOM 2910 N N . ALA A 1 377 ? -0.900 4.961 0.081 1.00 98.62 377 ALA A N 1
ATOM 2911 C CA . ALA A 1 377 ? 0.200 4.011 0.140 1.00 98.62 377 ALA A CA 1
ATOM 2912 C C . ALA A 1 377 ? 1.525 4.763 -0.032 1.00 98.62 377 ALA A C 1
ATOM 2914 O O . ALA A 1 377 ? 1.733 5.420 -1.049 1.00 98.62 377 ALA A O 1
ATOM 2915 N N . ASN A 1 378 ? 2.396 4.696 0.970 1.00 98.12 378 ASN A N 1
ATOM 2916 C CA . ASN A 1 378 ? 3.706 5.335 0.975 1.00 98.12 378 ASN A CA 1
ATOM 2917 C C . ASN A 1 378 ? 4.814 4.331 0.638 1.00 98.12 378 ASN A C 1
ATOM 2919 O O . ASN A 1 378 ? 4.991 3.351 1.369 1.00 98.12 378 ASN A O 1
ATOM 2923 N N . ASP A 1 379 ? 5.546 4.617 -0.440 1.00 96.94 379 ASP A N 1
ATOM 2924 C CA . ASP A 1 379 ? 6.702 3.867 -0.940 1.00 96.94 379 ASP A CA 1
ATOM 2925 C C . ASP A 1 379 ? 6.472 2.352 -1.130 1.00 96.94 379 ASP A C 1
ATOM 2927 O O . ASP A 1 379 ? 5.376 1.803 -0.960 1.00 96.94 379 ASP A O 1
ATOM 2931 N N . TRP A 1 380 ? 7.526 1.650 -1.548 1.00 97.12 380 TRP A N 1
ATOM 2932 C CA . TRP A 1 380 ? 7.457 0.258 -1.988 1.00 97.12 380 TRP A CA 1
ATOM 2933 C C . TRP A 1 380 ? 6.916 -0.697 -0.911 1.00 97.12 380 TRP A C 1
ATOM 2935 O O . TRP A 1 380 ? 6.280 -1.698 -1.245 1.00 97.12 380 TRP A O 1
ATOM 2945 N N . GLN A 1 381 ? 7.093 -0.366 0.371 1.00 97.62 381 GLN A N 1
ATOM 2946 C CA . GLN A 1 381 ? 6.624 -1.141 1.524 1.00 97.62 381 GLN A CA 1
ATOM 2947 C C . GLN A 1 381 ? 5.097 -1.266 1.587 1.00 97.62 381 GLN A C 1
ATOM 2949 O O . GLN A 1 381 ? 4.566 -2.192 2.195 1.00 97.62 381 GLN A O 1
ATOM 2954 N N . SER A 1 382 ? 4.378 -0.334 0.966 1.00 98.25 382 SER A N 1
ATOM 2955 C CA . SER A 1 382 ? 2.924 -0.405 0.798 1.00 98.25 382 SER A CA 1
ATOM 2956 C C . SER A 1 382 ? 2.509 -0.459 -0.676 1.00 98.25 382 SER A C 1
ATOM 2958 O O . SER A 1 382 ? 1.321 -0.415 -0.996 1.00 98.25 382 SER A O 1
ATOM 2960 N N . GLY A 1 383 ? 3.473 -0.627 -1.590 1.00 96.75 383 GLY A N 1
ATOM 2961 C CA . GLY A 1 383 ? 3.249 -0.663 -3.036 1.00 96.75 383 GLY A CA 1
ATOM 2962 C C . GLY A 1 383 ? 2.334 -1.802 -3.500 1.00 96.75 383 GLY A C 1
ATOM 2963 O O . GLY A 1 383 ? 1.753 -1.737 -4.582 1.00 96.75 383 GLY A O 1
ATOM 2964 N N . LEU A 1 384 ? 2.123 -2.824 -2.664 1.00 97.94 384 LEU A N 1
ATOM 2965 C CA . LEU A 1 384 ? 1.192 -3.910 -2.958 1.00 97.94 384 LEU A CA 1
ATOM 2966 C C . LEU A 1 384 ? -0.285 -3.511 -2.763 1.00 97.94 384 LEU A C 1
ATOM 2968 O O . LEU A 1 384 ? -1.156 -4.102 -3.396 1.00 97.94 384 LEU A O 1
ATOM 2972 N N . VAL A 1 385 ? -0.593 -2.494 -1.948 1.00 98.69 385 VAL A N 1
ATOM 2973 C CA . VAL A 1 385 ? -1.965 -2.002 -1.696 1.00 98.69 385 VAL A CA 1
ATOM 2974 C C . VAL A 1 385 ? -2.746 -1.706 -2.991 1.00 98.69 385 VAL A C 1
ATOM 2976 O O . VAL A 1 385 ? -3.821 -2.286 -3.169 1.00 98.69 385 VAL A O 1
ATOM 2979 N N . PRO A 1 386 ? -2.252 -0.877 -3.938 1.00 98.19 386 PRO A N 1
ATOM 2980 C CA . PRO A 1 386 ? -2.957 -0.625 -5.202 1.00 98.19 386 PRO A CA 1
ATOM 2981 C C . PRO A 1 386 ? -3.141 -1.884 -6.066 1.00 98.19 386 PRO A C 1
ATOM 2983 O O . PRO A 1 386 ? -4.169 -2.050 -6.739 1.00 98.19 386 PRO A O 1
ATOM 2986 N N . LEU A 1 387 ? -2.185 -2.813 -6.020 1.00 96.44 387 LEU A N 1
ATOM 2987 C CA . LEU A 1 387 ? -2.304 -4.100 -6.700 1.00 96.44 387 LEU A CA 1
ATOM 2988 C C . LEU A 1 387 ? -3.421 -4.949 -6.104 1.00 96.44 387 LEU A C 1
ATOM 2990 O O . LEU A 1 387 ? -4.296 -5.412 -6.834 1.00 96.44 387 LEU A O 1
ATOM 2994 N N . LEU A 1 388 ? -3.427 -5.126 -4.784 1.00 97.31 388 LEU A N 1
ATOM 2995 C CA . LEU A 1 388 ? -4.436 -5.918 -4.086 1.00 97.31 388 LEU A CA 1
ATOM 2996 C C . LEU A 1 388 ? -5.820 -5.322 -4.302 1.00 97.31 388 LEU A C 1
ATOM 2998 O O . LEU A 1 388 ? -6.744 -6.042 -4.680 1.00 97.31 388 LEU A O 1
ATOM 3002 N N . LEU A 1 389 ? -5.956 -4.004 -4.139 1.00 96.94 389 LEU A N 1
ATOM 3003 C CA . LEU A 1 389 ? -7.205 -3.287 -4.375 1.00 96.94 389 LEU A CA 1
ATOM 3004 C C . LEU A 1 389 ? -7.806 -3.670 -5.732 1.00 96.94 389 LEU A C 1
ATOM 3006 O O . LEU A 1 389 ? -8.976 -4.039 -5.834 1.00 96.94 389 LEU A O 1
ATOM 3010 N N . SER A 1 390 ? -6.984 -3.630 -6.777 1.00 94.25 390 SER A N 1
ATOM 3011 C CA . SER A 1 390 ? -7.448 -3.713 -8.155 1.00 94.25 390 SER A CA 1
ATOM 3012 C C . SER A 1 390 ? -7.464 -5.130 -8.755 1.00 94.25 390 SER A C 1
ATOM 3014 O O . SER A 1 390 ? -8.296 -5.402 -9.623 1.00 94.25 390 SER A O 1
ATOM 3016 N N . CYS A 1 391 ? -6.584 -6.033 -8.315 1.00 91.31 391 CYS A N 1
ATOM 3017 C CA . CYS A 1 391 ? -6.434 -7.402 -8.836 1.00 91.31 391 CYS A CA 1
ATOM 3018 C C . CYS A 1 391 ? -6.917 -8.491 -7.859 1.00 91.31 391 CYS A C 1
ATOM 3020 O O . CYS A 1 391 ? -7.140 -9.631 -8.273 1.00 91.31 391 CYS A O 1
ATOM 3022 N N . LYS A 1 392 ? -7.134 -8.163 -6.578 1.00 92.06 392 LYS A N 1
ATOM 3023 C CA . LYS A 1 392 ? -7.610 -9.117 -5.562 1.00 92.06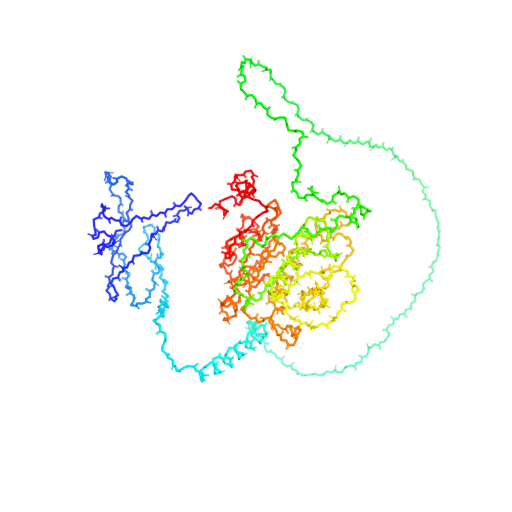 392 LYS A CA 1
ATOM 3024 C C . LYS A 1 392 ? -8.988 -8.774 -5.007 1.00 92.06 392 LYS A C 1
ATOM 3026 O O . LYS A 1 392 ? -9.852 -9.637 -5.042 1.00 92.06 392 LYS A O 1
ATOM 3031 N N . TYR A 1 393 ? -9.228 -7.551 -4.540 1.00 95.06 393 TYR A N 1
ATOM 3032 C CA . TYR A 1 393 ? -10.471 -7.227 -3.821 1.00 95.06 393 TYR A CA 1
ATOM 3033 C C . TYR A 1 393 ? -11.636 -6.862 -4.749 1.00 95.06 393 TYR A C 1
ATOM 3035 O O . TYR A 1 393 ? -12.731 -7.410 -4.609 1.00 95.06 393 TYR A O 1
ATOM 3043 N N . ARG A 1 394 ? -11.405 -6.006 -5.757 1.00 94.69 394 ARG A N 1
ATOM 3044 C CA . ARG A 1 394 ? -12.477 -5.550 -6.668 1.00 94.69 394 ARG A CA 1
ATOM 3045 C C . ARG A 1 394 ? -13.162 -6.683 -7.439 1.00 94.69 394 ARG A C 1
ATOM 3047 O O . ARG A 1 394 ? -14.358 -6.588 -7.702 1.00 94.69 394 ARG A O 1
ATOM 3054 N N . LYS A 1 395 ? -12.451 -7.774 -7.758 1.00 90.62 395 LYS A N 1
ATOM 3055 C CA . LYS A 1 395 ? -13.035 -8.949 -8.442 1.00 90.62 395 LYS A CA 1
ATOM 3056 C C . LYS A 1 395 ? -14.087 -9.687 -7.604 1.00 90.62 395 LYS A C 1
ATOM 3058 O O . LYS A 1 395 ? -14.946 -10.346 -8.174 1.00 90.62 395 LYS A O 1
ATOM 3063 N N . TYR A 1 396 ? -14.057 -9.527 -6.280 1.00 90.62 396 TYR A N 1
ATOM 3064 C CA . TYR A 1 396 ? -15.041 -10.098 -5.357 1.00 90.62 396 TYR A CA 1
ATOM 3065 C C . TYR A 1 396 ? -16.054 -9.059 -4.851 1.00 90.62 396 TYR A C 1
ATOM 3067 O O . TYR A 1 396 ? -16.734 -9.285 -3.856 1.00 90.62 396 TYR A O 1
ATOM 3075 N N . GLY A 1 397 ? -16.169 -7.907 -5.521 1.00 94.94 397 GLY A N 1
ATOM 3076 C CA . GLY A 1 397 ? -17.146 -6.876 -5.162 1.00 94.94 397 GLY A CA 1
ATOM 3077 C C . GLY A 1 397 ? -16.789 -6.055 -3.920 1.00 94.94 397 GLY A C 1
ATOM 3078 O O . GLY A 1 397 ? -17.632 -5.300 -3.444 1.00 94.94 397 GLY A O 1
ATOM 3079 N N . VAL A 1 398 ? -15.558 -6.166 -3.412 1.00 96.81 398 VAL A N 1
ATOM 3080 C CA . VAL A 1 398 ? -15.054 -5.376 -2.279 1.00 96.81 398 VAL A CA 1
ATOM 3081 C C . VAL A 1 398 ? -14.263 -4.178 -2.807 1.00 96.81 398 VAL A C 1
ATOM 3083 O O . VAL A 1 398 ? -13.568 -4.281 -3.818 1.00 96.81 398 VAL A O 1
ATOM 3086 N N . TYR A 1 399 ? -14.350 -3.030 -2.130 1.00 98.12 399 TYR A N 1
ATOM 3087 C CA . TYR A 1 399 ? -13.593 -1.821 -2.474 1.00 98.12 399 TYR A CA 1
ATOM 3088 C C . TYR A 1 399 ? -13.875 -1.238 -3.876 1.00 98.12 399 TYR A C 1
ATOM 3090 O O . TYR A 1 399 ? -13.005 -0.631 -4.511 1.00 98.12 399 TYR A O 1
ATOM 3098 N N . LEU A 1 400 ? -15.108 -1.396 -4.372 1.00 97.38 400 LEU A N 1
ATOM 3099 C CA . LEU A 1 400 ? -15.529 -0.882 -5.686 1.00 97.38 400 LEU A CA 1
ATOM 3100 C C . LEU A 1 400 ? -15.455 0.653 -5.769 1.00 97.38 400 LEU A C 1
ATOM 3102 O O . LEU A 1 400 ? -15.055 1.217 -6.791 1.00 97.38 400 LEU A O 1
ATOM 3106 N N . GLU A 1 401 ? -15.797 1.333 -4.674 1.00 96.69 401 GLU A N 1
ATOM 3107 C CA . GLU A 1 401 ? -15.769 2.797 -4.578 1.00 96.69 401 GLU A CA 1
ATOM 3108 C C . GLU A 1 401 ? -14.462 3.343 -3.989 1.00 96.69 401 GLU A C 1
ATOM 3110 O O . GLU A 1 401 ? -14.214 4.545 -4.082 1.00 96.69 401 GLU A O 1
ATOM 3115 N N . SER A 1 402 ? -13.604 2.489 -3.424 1.00 98.25 402 SER A N 1
ATOM 3116 C CA . SER A 1 402 ? -12.319 2.928 -2.880 1.00 98.25 402 SER A CA 1
ATOM 3117 C C . SER A 1 402 ? -11.356 3.384 -3.964 1.00 98.25 402 SER A C 1
ATOM 3119 O O . SER A 1 402 ? -11.386 2.911 -5.109 1.00 98.25 402 SER A O 1
ATOM 3121 N N . ARG A 1 403 ? -10.465 4.290 -3.574 1.00 98.31 403 ARG A N 1
ATOM 3122 C CA . ARG A 1 403 ? -9.375 4.805 -4.403 1.00 98.31 403 ARG A CA 1
ATOM 3123 C C . ARG A 1 403 ? -8.059 4.699 -3.652 1.00 98.31 403 ARG A C 1
ATOM 3125 O O . ARG A 1 403 ? -8.058 4.587 -2.429 1.00 98.31 403 ARG A O 1
ATOM 3132 N N . VAL A 1 404 ? -6.952 4.739 -4.376 1.00 98.62 404 VAL A N 1
ATOM 3133 C CA . VAL A 1 404 ? -5.607 4.685 -3.806 1.00 98.62 404 VAL A CA 1
ATOM 3134 C C . VAL A 1 404 ? -4.707 5.736 -4.441 1.00 98.62 404 VAL A C 1
ATOM 3136 O O . VAL A 1 404 ? -4.591 5.838 -5.663 1.00 98.62 404 VAL A O 1
ATOM 3139 N N . ILE A 1 405 ? -4.062 6.515 -3.582 1.00 98.62 405 ILE A N 1
ATOM 3140 C CA . ILE A 1 405 ? -2.954 7.391 -3.933 1.00 98.62 405 ILE A CA 1
ATOM 3141 C C . ILE A 1 405 ? -1.671 6.671 -3.542 1.00 98.62 405 ILE A C 1
ATOM 3143 O O . ILE A 1 405 ? -1.539 6.224 -2.402 1.00 98.62 405 ILE A O 1
ATOM 3147 N N . TYR A 1 406 ? -0.733 6.576 -4.475 1.00 98.56 406 TYR A N 1
ATOM 3148 C CA . TYR A 1 406 ? 0.613 6.099 -4.205 1.00 98.56 406 TYR A CA 1
ATOM 3149 C C . TYR A 1 406 ? 1.569 7.285 -4.079 1.00 98.56 406 TYR A C 1
ATOM 3151 O O . TYR A 1 406 ? 1.584 8.168 -4.936 1.00 98.56 406 TYR A O 1
ATOM 3159 N N . VAL A 1 407 ? 2.341 7.331 -2.998 1.00 97.69 407 VAL A N 1
ATOM 3160 C CA . VAL A 1 407 ? 3.269 8.421 -2.692 1.00 97.69 407 VAL A CA 1
ATOM 3161 C C . VAL A 1 407 ? 4.696 7.900 -2.780 1.00 97.69 407 VAL A C 1
ATOM 3163 O O . VAL A 1 407 ? 5.062 6.974 -2.058 1.00 97.69 407 VAL A O 1
ATOM 3166 N N . VAL A 1 408 ? 5.491 8.513 -3.654 1.00 95.81 408 VAL A N 1
ATOM 3167 C CA . VAL A 1 408 ? 6.912 8.211 -3.843 1.00 95.81 408 VAL A CA 1
ATOM 3168 C C . VAL A 1 408 ? 7.741 9.263 -3.114 1.00 95.81 408 VAL A C 1
ATOM 3170 O O . VAL A 1 408 ? 7.709 10.440 -3.470 1.00 95.81 408 VAL A O 1
ATOM 3173 N N . HIS A 1 409 ? 8.509 8.851 -2.109 1.00 92.31 409 HIS A N 1
ATOM 3174 C CA . HIS A 1 409 ? 9.462 9.728 -1.424 1.00 92.31 409 HIS A CA 1
ATOM 3175 C C . HIS A 1 409 ? 10.867 9.586 -1.992 1.00 92.31 409 HIS A C 1
ATOM 3177 O O . HIS A 1 409 ? 11.621 10.557 -2.010 1.00 92.31 409 HIS A O 1
ATOM 3183 N N . ASN A 1 410 ? 11.214 8.385 -2.459 1.00 89.62 410 ASN A N 1
ATOM 3184 C CA . ASN A 1 410 ? 12.487 8.120 -3.108 1.00 89.62 410 ASN A CA 1
ATOM 3185 C C . ASN A 1 410 ? 12.382 6.919 -4.062 1.00 89.62 410 ASN A C 1
ATOM 3187 O O . ASN A 1 410 ? 12.376 5.767 -3.632 1.00 89.62 410 ASN A O 1
ATOM 3191 N N . LEU A 1 411 ? 12.358 7.193 -5.366 1.00 91.56 411 LEU A N 1
ATOM 3192 C CA . LEU A 1 411 ? 12.264 6.192 -6.429 1.00 91.56 411 LEU A CA 1
ATOM 3193 C C . LEU A 1 411 ? 13.502 5.283 -6.536 1.00 91.56 411 LEU A C 1
ATOM 3195 O O . LEU A 1 411 ? 13.441 4.247 -7.196 1.00 91.56 411 LEU A O 1
ATOM 3199 N N . GLY A 1 412 ? 14.605 5.610 -5.859 1.00 91.06 412 GLY A N 1
ATOM 3200 C CA . GLY A 1 412 ? 15.760 4.721 -5.740 1.00 91.06 412 GLY A CA 1
ATOM 3201 C C . GLY A 1 412 ? 15.460 3.442 -4.945 1.00 91.06 412 GLY A C 1
ATOM 3202 O O . GLY A 1 412 ? 16.077 2.410 -5.197 1.00 91.06 412 GLY A O 1
ATOM 3203 N N . TYR A 1 413 ? 14.472 3.465 -4.039 1.00 91.81 413 TYR A N 1
ATOM 3204 C CA . TYR A 1 413 ? 14.049 2.297 -3.259 1.00 91.81 413 TYR A CA 1
ATOM 3205 C C . TYR A 1 413 ? 12.740 1.726 -3.811 1.00 91.81 413 TYR A C 1
ATOM 3207 O O . TYR A 1 413 ? 11.665 2.292 -3.627 1.00 91.81 413 TYR A O 1
ATOM 3215 N N . GLN A 1 414 ? 12.828 0.589 -4.506 1.00 94.62 414 GLN A N 1
ATOM 3216 C CA . GLN A 1 414 ? 11.718 0.089 -5.331 1.00 94.62 414 GLN A CA 1
ATOM 3217 C C . GLN A 1 414 ? 11.096 -1.232 -4.865 1.00 94.62 414 GLN A C 1
ATOM 3219 O O . GLN A 1 414 ? 10.090 -1.661 -5.432 1.00 94.62 414 GLN A O 1
ATOM 3224 N N . GLY A 1 415 ? 11.693 -1.894 -3.868 1.00 94.75 415 GLY A N 1
ATOM 3225 C CA . GLY A 1 415 ? 11.295 -3.242 -3.461 1.00 94.75 415 GLY A CA 1
ATOM 3226 C C . GLY A 1 415 ? 11.454 -4.236 -4.613 1.00 94.75 415 GLY A C 1
ATOM 3227 O O . GLY A 1 415 ? 10.462 -4.730 -5.151 1.00 94.75 415 GLY A O 1
ATOM 3228 N N . ARG A 1 416 ? 12.697 -4.474 -5.047 1.00 95.44 416 ARG A N 1
ATOM 3229 C CA . ARG A 1 416 ? 13.011 -5.430 -6.119 1.00 95.44 416 ARG A CA 1
ATOM 3230 C C . ARG A 1 416 ? 13.408 -6.769 -5.517 1.00 95.44 416 ARG A C 1
ATOM 3232 O O . ARG A 1 416 ? 14.371 -6.822 -4.762 1.00 95.44 416 ARG A O 1
ATOM 3239 N N . TYR A 1 417 ? 12.708 -7.837 -5.887 1.00 94.62 417 TYR A N 1
ATOM 3240 C CA . TYR A 1 417 ? 12.935 -9.169 -5.316 1.00 94.62 417 TYR A CA 1
ATOM 3241 C C . TYR A 1 417 ? 12.835 -10.261 -6.378 1.00 94.62 417 TYR A C 1
ATOM 3243 O O . TYR A 1 417 ? 12.064 -10.146 -7.328 1.00 94.62 417 TYR A O 1
ATOM 3251 N N . HIS A 1 418 ? 13.586 -11.346 -6.217 1.00 92.19 418 HIS A N 1
ATOM 3252 C CA . HIS A 1 418 ? 13.401 -12.551 -7.023 1.00 92.19 418 HIS A CA 1
ATOM 3253 C C . HIS A 1 418 ? 12.385 -13.460 -6.330 1.00 92.19 418 HIS A C 1
ATOM 3255 O O . HIS A 1 418 ? 12.642 -13.951 -5.235 1.00 92.19 418 HIS A O 1
ATOM 3261 N N . ILE A 1 419 ? 11.230 -13.674 -6.962 1.00 84.75 419 ILE A N 1
ATOM 3262 C CA . ILE A 1 419 ? 10.184 -14.577 -6.470 1.00 84.75 419 ILE A CA 1
ATOM 3263 C C . ILE A 1 419 ? 9.836 -15.562 -7.579 1.00 84.75 419 ILE A C 1
ATOM 3265 O O . ILE A 1 419 ? 9.561 -15.149 -8.704 1.00 84.75 419 ILE A O 1
ATOM 3269 N N . ILE A 1 420 ? 9.845 -16.853 -7.241 1.00 80.75 420 ILE A N 1
ATOM 3270 C CA . ILE A 1 420 ? 9.582 -17.946 -8.186 1.00 80.75 420 ILE A CA 1
ATOM 3271 C C . ILE A 1 420 ? 8.120 -17.916 -8.651 1.00 80.75 420 ILE A C 1
ATOM 3273 O O . ILE A 1 420 ? 7.863 -17.944 -9.850 1.00 80.75 420 ILE A O 1
ATOM 3277 N N . ASP A 1 421 ? 7.173 -17.812 -7.714 1.00 90.44 421 ASP A N 1
ATOM 3278 C CA . ASP A 1 421 ? 5.737 -17.744 -8.003 1.00 90.44 421 ASP A CA 1
ATOM 3279 C C . ASP A 1 421 ? 5.095 -16.544 -7.295 1.00 90.44 421 ASP A C 1
ATOM 3281 O O . ASP A 1 421 ? 4.574 -16.630 -6.182 1.00 90.44 421 ASP A O 1
ATOM 3285 N N . ALA A 1 422 ? 5.160 -15.383 -7.944 1.00 93.44 422 ALA A N 1
ATOM 3286 C CA . ALA A 1 422 ? 4.607 -14.148 -7.399 1.00 93.44 422 ALA A CA 1
ATOM 3287 C C . ALA A 1 422 ? 3.066 -14.154 -7.337 1.00 93.44 422 ALA A C 1
ATOM 3289 O O . ALA A 1 422 ? 2.494 -13.518 -6.449 1.00 93.44 422 ALA A O 1
ATOM 3290 N N . CYS A 1 423 ? 2.388 -14.878 -8.236 1.00 93.88 423 CYS A N 1
ATOM 3291 C CA . CYS A 1 423 ? 0.930 -15.015 -8.208 1.00 93.88 423 CYS A CA 1
ATOM 3292 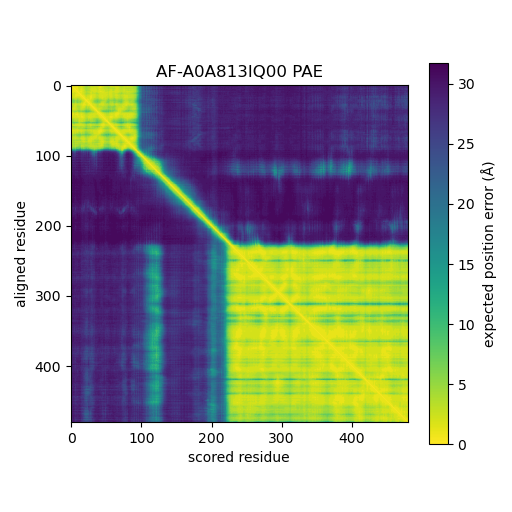C C . CYS A 1 423 ? 0.487 -15.688 -6.907 1.00 93.88 423 CYS A C 1
ATOM 3294 O O . CYS A 1 423 ? -0.328 -15.127 -6.169 1.00 93.88 423 CYS A O 1
ATOM 3296 N N . LYS A 1 424 ? 1.088 -16.840 -6.581 1.00 94.88 424 LYS A N 1
ATOM 3297 C CA . LYS A 1 424 ? 0.861 -17.552 -5.318 1.00 94.88 424 LYS A CA 1
ATOM 3298 C C . LYS A 1 424 ? 1.317 -16.735 -4.113 1.00 94.88 424 LYS A C 1
ATOM 3300 O O . LYS A 1 424 ? 0.582 -16.641 -3.131 1.00 94.88 424 LYS A O 1
ATOM 3305 N N . PHE A 1 425 ? 2.492 -16.108 -4.197 1.00 95.69 425 PHE A N 1
ATOM 3306 C CA . PHE A 1 425 ? 3.064 -15.345 -3.089 1.00 95.69 425 PHE A CA 1
ATOM 3307 C C . PHE A 1 425 ? 2.159 -14.197 -2.628 1.00 95.69 425 PHE A C 1
ATOM 3309 O O . PHE A 1 425 ? 1.886 -14.074 -1.436 1.00 95.69 425 PHE A O 1
ATOM 3316 N N . PHE A 1 426 ? 1.647 -13.389 -3.562 1.00 95.56 426 PHE A N 1
ATOM 3317 C CA . PHE A 1 426 ? 0.809 -12.228 -3.240 1.00 95.56 426 PHE A CA 1
ATOM 3318 C C . PHE A 1 426 ? -0.704 -12.503 -3.320 1.00 95.56 426 PHE A C 1
ATOM 3320 O O . PHE A 1 426 ? -1.515 -11.642 -2.963 1.00 95.56 426 PHE A O 1
ATOM 3327 N N . GLY A 1 427 ? -1.119 -13.671 -3.813 1.00 92.44 427 GLY A N 1
ATOM 3328 C CA . GLY A 1 427 ? -2.522 -13.964 -4.112 1.00 92.44 427 GLY A CA 1
ATOM 3329 C C . GLY A 1 427 ? -3.097 -13.037 -5.192 1.00 92.44 427 GLY A C 1
ATOM 3330 O O . GLY A 1 427 ? -4.223 -12.544 -5.054 1.00 92.44 427 GLY A O 1
ATOM 3331 N N . ILE A 1 428 ? -2.303 -12.759 -6.229 1.00 93.06 428 ILE A N 1
ATOM 3332 C CA . ILE A 1 428 ? -2.667 -11.933 -7.390 1.00 93.06 428 ILE A CA 1
ATOM 3333 C C . ILE A 1 428 ? -2.821 -12.802 -8.643 1.00 93.06 428 ILE A C 1
ATOM 3335 O O . ILE A 1 428 ? -2.372 -13.942 -8.678 1.00 93.06 428 ILE A O 1
ATOM 3339 N N . ASP A 1 429 ? -3.495 -12.267 -9.658 1.00 91.06 429 ASP A N 1
ATOM 3340 C CA . ASP A 1 429 ? -3.639 -12.916 -10.962 1.00 91.06 429 ASP A CA 1
ATOM 3341 C C . ASP A 1 429 ? -2.464 -12.587 -11.902 1.00 91.06 429 ASP A C 1
ATOM 3343 O O . ASP A 1 429 ? -1.631 -11.723 -11.611 1.00 91.06 429 ASP A O 1
ATOM 3347 N N . ASP A 1 430 ? -2.437 -13.223 -13.076 1.00 92.88 430 ASP A N 1
ATOM 3348 C CA . ASP A 1 430 ? -1.409 -12.995 -14.103 1.00 92.88 430 ASP A CA 1
ATOM 3349 C C . ASP A 1 430 ? -1.315 -11.532 -14.541 1.00 92.88 430 ASP A C 1
ATOM 3351 O O . ASP A 1 430 ? -0.261 -11.068 -14.978 1.00 92.88 430 ASP A O 1
ATOM 3355 N N . ARG A 1 431 ? -2.419 -10.780 -14.443 1.00 92.69 431 ARG A N 1
ATOM 3356 C CA . ARG A 1 431 ? -2.402 -9.343 -14.717 1.00 92.69 431 ARG A CA 1
ATOM 3357 C C . ARG A 1 431 ? -1.572 -8.622 -13.663 1.00 92.69 431 ARG A C 1
ATOM 3359 O O . ARG A 1 431 ? -0.644 -7.913 -14.034 1.00 92.69 431 ARG A O 1
ATOM 3366 N N . GLY A 1 432 ? -1.858 -8.856 -12.382 1.00 93.38 432 GLY A N 1
ATOM 3367 C CA . GLY A 1 432 ? -1.049 -8.337 -11.284 1.00 93.38 432 GLY A CA 1
ATOM 3368 C C . GLY A 1 432 ? 0.425 -8.719 -11.421 1.00 93.38 432 GLY A C 1
ATOM 3369 O O . GLY A 1 432 ? 1.283 -7.856 -11.256 1.00 93.38 432 GLY A O 1
ATOM 3370 N N . TYR A 1 433 ? 0.726 -9.966 -11.798 1.00 95.38 433 TYR A N 1
ATOM 3371 C CA . TYR A 1 433 ? 2.101 -10.405 -12.044 1.00 95.38 433 TYR A CA 1
ATOM 3372 C C . TYR A 1 433 ? 2.792 -9.617 -13.163 1.00 95.38 433 TYR A C 1
ATOM 3374 O O . TYR A 1 433 ? 3.912 -9.139 -12.971 1.00 95.38 433 TYR A O 1
ATOM 3382 N N . ARG A 1 434 ? 2.135 -9.412 -14.313 1.00 95.44 434 ARG A N 1
ATOM 3383 C CA . ARG A 1 434 ? 2.693 -8.596 -15.410 1.00 95.44 434 ARG A CA 1
ATOM 3384 C C . ARG A 1 434 ? 2.996 -7.163 -14.970 1.00 95.44 434 ARG A C 1
ATOM 3386 O O . ARG A 1 434 ? 4.027 -6.605 -15.356 1.00 95.44 434 ARG A O 1
ATOM 3393 N N . ASP A 1 435 ? 2.132 -6.592 -14.137 1.00 95.94 435 ASP A N 1
ATOM 3394 C CA . ASP A 1 435 ? 2.280 -5.218 -13.656 1.00 95.94 435 ASP A CA 1
ATOM 3395 C C . ASP A 1 435 ? 3.523 -5.062 -12.754 1.00 95.94 435 ASP A C 1
ATOM 3397 O O . ASP A 1 435 ? 4.230 -4.062 -12.862 1.00 95.94 435 ASP A O 1
ATOM 3401 N N . ILE A 1 436 ? 3.872 -6.072 -11.944 1.00 96.25 436 ILE A N 1
ATOM 3402 C CA . ILE A 1 436 ? 5.093 -6.055 -11.106 1.00 96.25 436 ILE A CA 1
ATOM 3403 C C . ILE A 1 436 ? 6.334 -6.644 -11.781 1.00 96.25 436 ILE A C 1
ATOM 3405 O O . ILE A 1 436 ? 7.439 -6.411 -11.303 1.00 96.25 436 ILE A O 1
ATOM 3409 N N . SER A 1 437 ? 6.197 -7.397 -12.873 1.00 95.56 437 SER A N 1
ATOM 3410 C CA . SER A 1 437 ? 7.330 -8.056 -13.540 1.00 95.56 437 SER A CA 1
ATOM 3411 C C . SER A 1 437 ? 8.359 -7.042 -14.049 1.00 95.56 437 SER A C 1
ATOM 3413 O O . SER A 1 437 ? 8.011 -6.113 -14.779 1.00 95.56 437 SER A O 1
ATOM 3415 N N . PHE A 1 438 ? 9.633 -7.207 -13.704 1.00 93.38 438 PHE A N 1
ATOM 3416 C CA . PHE A 1 438 ? 10.703 -6.279 -14.066 1.00 93.38 438 PHE A CA 1
ATOM 3417 C C . PHE A 1 438 ? 12.002 -7.035 -14.370 1.00 93.38 438 PHE A C 1
ATOM 3419 O O . PHE A 1 438 ? 12.778 -7.373 -13.480 1.00 93.38 438 PHE A O 1
ATOM 3426 N N . GLY A 1 439 ? 12.243 -7.323 -15.652 1.00 90.38 439 GLY A N 1
ATOM 3427 C CA . GLY A 1 439 ? 13.375 -8.155 -16.062 1.00 90.38 439 GLY A CA 1
ATOM 3428 C C . GLY A 1 439 ? 13.271 -9.561 -15.463 1.00 90.38 439 GLY A C 1
ATOM 3429 O O . GLY A 1 439 ? 12.310 -10.274 -15.729 1.00 90.38 439 GLY A O 1
ATOM 3430 N N . THR A 1 440 ? 14.258 -9.949 -14.655 1.00 89.25 440 THR A N 1
ATOM 3431 C CA . THR A 1 440 ? 14.324 -11.255 -13.971 1.00 89.25 440 THR A CA 1
ATOM 3432 C C . THR A 1 440 ? 13.789 -11.225 -12.535 1.00 89.25 440 THR A C 1
ATOM 3434 O O . THR A 1 440 ? 13.869 -12.229 -11.825 1.00 89.25 440 THR A O 1
ATOM 3437 N N . CYS A 1 441 ? 13.270 -10.084 -12.079 1.00 93.81 441 CYS A N 1
ATOM 3438 C CA . CYS A 1 441 ? 12.729 -9.899 -10.739 1.00 93.81 441 CYS A CA 1
ATOM 3439 C C . CYS A 1 441 ? 11.319 -9.292 -10.790 1.00 93.81 441 CYS A C 1
ATOM 3441 O O . CYS A 1 441 ? 10.772 -8.997 -11.854 1.00 93.81 441 CYS A O 1
ATOM 3443 N N . ILE A 1 442 ? 10.707 -9.128 -9.623 1.00 96.12 442 ILE A N 1
ATOM 3444 C CA . ILE A 1 442 ? 9.519 -8.293 -9.444 1.00 96.12 442 ILE A CA 1
ATOM 3445 C C . ILE A 1 442 ? 9.923 -6.917 -8.914 1.00 96.12 442 ILE A C 1
ATOM 3447 O O . ILE A 1 442 ? 10.987 -6.758 -8.318 1.00 96.12 442 ILE A O 1
ATOM 3451 N N . ASN A 1 443 ? 9.053 -5.930 -9.096 1.00 97.50 443 ASN A N 1
ATOM 3452 C CA . ASN A 1 443 ? 9.238 -4.562 -8.640 1.00 97.50 443 ASN A CA 1
ATOM 3453 C C . ASN A 1 443 ? 7.921 -4.021 -8.069 1.00 97.50 443 ASN A C 1
ATOM 3455 O O . ASN A 1 443 ? 6.961 -3.768 -8.804 1.00 97.50 443 ASN A O 1
ATOM 3459 N N . MET A 1 444 ? 7.880 -3.850 -6.746 1.00 97.31 444 MET A N 1
ATOM 3460 C CA . MET A 1 444 ? 6.669 -3.439 -6.029 1.00 97.31 444 MET A CA 1
ATOM 3461 C C . MET A 1 444 ? 6.253 -2.014 -6.400 1.00 97.31 444 MET A C 1
ATOM 3463 O O . MET A 1 444 ? 5.074 -1.755 -6.645 1.00 97.31 444 MET A O 1
ATOM 3467 N N . THR A 1 445 ? 7.224 -1.103 -6.516 1.00 98.00 445 THR A N 1
ATOM 3468 C CA . THR A 1 445 ? 6.973 0.278 -6.939 1.00 98.00 445 THR A CA 1
ATOM 3469 C C . THR A 1 445 ? 6.415 0.347 -8.357 1.00 98.00 445 THR A C 1
ATOM 3471 O O . THR A 1 445 ? 5.458 1.081 -8.584 1.00 98.00 445 THR A O 1
ATOM 3474 N N . LYS A 1 446 ? 6.936 -0.447 -9.303 1.00 97.94 446 LYS A N 1
ATOM 3475 C CA . LYS A 1 446 ? 6.392 -0.518 -10.671 1.00 97.94 446 LYS A CA 1
ATOM 3476 C C . LYS A 1 446 ? 4.904 -0.863 -10.652 1.00 97.94 446 LYS A C 1
ATOM 3478 O O . LYS A 1 446 ? 4.096 -0.164 -11.261 1.00 97.94 446 LYS A O 1
ATOM 3483 N N . GLY A 1 447 ? 4.545 -1.922 -9.929 1.00 96.81 447 GLY A N 1
ATOM 3484 C CA . GLY A 1 447 ? 3.152 -2.324 -9.801 1.00 96.81 447 GLY A CA 1
ATOM 3485 C C . GLY A 1 447 ? 2.285 -1.214 -9.204 1.00 96.81 447 GLY A C 1
ATOM 3486 O O . GLY A 1 447 ? 1.195 -0.936 -9.706 1.00 96.81 447 GLY A O 1
ATOM 3487 N N . ALA A 1 448 ? 2.786 -0.537 -8.171 1.00 97.81 448 ALA A N 1
ATOM 3488 C CA . ALA A 1 448 ? 2.079 0.561 -7.526 1.00 97.81 448 ALA A CA 1
ATOM 3489 C C . ALA A 1 448 ? 1.831 1.751 -8.463 1.00 97.81 448 ALA A C 1
ATOM 3491 O O . ALA A 1 448 ? 0.713 2.271 -8.512 1.00 97.81 448 ALA A O 1
ATOM 3492 N N . LEU A 1 449 ? 2.838 2.136 -9.249 1.00 97.69 449 LEU A N 1
ATOM 3493 C CA . LEU A 1 449 ? 2.726 3.194 -10.254 1.00 97.69 449 LEU A CA 1
ATOM 3494 C C . LEU A 1 449 ? 1.644 2.864 -11.289 1.00 97.69 449 LEU A C 1
ATOM 3496 O O . LEU A 1 449 ? 0.793 3.701 -11.566 1.00 97.69 449 LEU A O 1
ATOM 3500 N N . ILE A 1 450 ? 1.615 1.623 -11.785 1.00 97.38 450 ILE A N 1
ATOM 3501 C CA . ILE A 1 450 ? 0.649 1.182 -12.806 1.00 97.38 450 ILE A CA 1
ATOM 3502 C C . ILE A 1 450 ? -0.784 1.106 -12.259 1.00 97.38 450 ILE A C 1
ATOM 3504 O O . ILE A 1 450 ? -1.745 1.338 -12.993 1.00 97.38 450 ILE A O 1
ATOM 3508 N N . ARG A 1 451 ? -0.958 0.713 -10.990 1.00 96.62 451 ARG A N 1
ATOM 3509 C CA . ARG A 1 451 ? -2.275 0.341 -10.433 1.00 96.62 451 ARG A CA 1
ATOM 3510 C C . ARG A 1 451 ? -2.907 1.379 -9.523 1.00 96.62 451 ARG A C 1
ATOM 3512 O O . ARG A 1 451 ? -4.062 1.197 -9.133 1.00 96.62 451 ARG A O 1
ATOM 3519 N N . SER A 1 452 ? -2.177 2.430 -9.168 1.00 97.44 452 SER A N 1
ATOM 3520 C CA . SER A 1 452 ? -2.722 3.511 -8.355 1.00 97.44 452 SER A CA 1
ATOM 3521 C C . SER A 1 452 ? -3.667 4.416 -9.148 1.00 97.44 452 SER A C 1
ATOM 3523 O O . SER A 1 452 ? -3.541 4.557 -10.361 1.00 97.44 452 SER A O 1
ATOM 3525 N N . ASP A 1 453 ? -4.641 5.032 -8.471 1.00 97.81 453 ASP A N 1
ATOM 3526 C CA . ASP A 1 453 ? -5.532 6.006 -9.117 1.00 97.81 453 ASP A CA 1
ATOM 3527 C C . ASP A 1 453 ? -4.826 7.359 -9.308 1.00 97.81 453 ASP A C 1
ATOM 3529 O O . ASP A 1 453 ? -5.172 8.122 -10.211 1.00 97.81 453 ASP A O 1
ATOM 3533 N N . ARG A 1 454 ? -3.845 7.667 -8.445 1.00 96.88 454 ARG A N 1
ATOM 3534 C CA . ARG A 1 454 ? -2.909 8.788 -8.593 1.00 96.88 454 ARG A CA 1
ATOM 3535 C C . ARG A 1 454 ? -1.557 8.462 -7.977 1.00 96.88 454 ARG A C 1
ATOM 3537 O O . ARG A 1 454 ? -1.494 7.846 -6.915 1.00 96.88 454 ARG A O 1
ATOM 3544 N N . VAL A 1 455 ? -0.511 9.010 -8.585 1.00 96.12 455 VAL A N 1
ATOM 3545 C CA . VAL A 1 455 ? 0.846 9.035 -8.038 1.00 96.12 455 VAL A CA 1
ATOM 3546 C C . VAL A 1 455 ? 1.176 10.459 -7.599 1.00 96.12 455 VAL A C 1
ATOM 3548 O O . VAL A 1 455 ? 0.894 11.418 -8.318 1.00 96.12 455 VAL A O 1
ATOM 3551 N N . ILE A 1 456 ? 1.750 10.606 -6.409 1.00 94.75 456 ILE A N 1
ATOM 3552 C CA . ILE A 1 456 ? 2.247 11.876 -5.876 1.00 94.75 456 ILE A CA 1
ATOM 3553 C C . ILE A 1 456 ? 3.703 11.685 -5.466 1.00 94.75 456 ILE A C 1
ATOM 3555 O O . ILE A 1 456 ? 4.116 10.597 -5.074 1.00 94.75 456 ILE A O 1
ATOM 3559 N N . THR A 1 457 ? 4.486 12.752 -5.549 1.00 93.62 457 THR A N 1
ATOM 3560 C CA . THR A 1 457 ? 5.873 12.764 -5.099 1.00 93.62 457 THR A CA 1
ATOM 3561 C C . THR A 1 457 ? 6.177 14.031 -4.304 1.00 93.62 457 THR A C 1
ATOM 3563 O O . THR A 1 457 ? 5.357 14.949 -4.245 1.00 93.62 457 THR A O 1
ATOM 3566 N N . VAL A 1 458 ? 7.341 14.084 -3.660 1.00 88.75 458 VAL A N 1
ATOM 3567 C CA . VAL A 1 458 ? 7.648 15.076 -2.613 1.00 88.75 458 VAL A CA 1
ATOM 3568 C C . VAL A 1 458 ? 7.856 16.509 -3.110 1.00 88.75 458 VAL A C 1
ATOM 3570 O O . VAL A 1 458 ? 7.828 17.438 -2.306 1.00 88.75 458 VAL A O 1
ATOM 3573 N N . SER A 1 459 ? 8.051 16.729 -4.414 1.00 88.81 459 SER A N 1
ATOM 3574 C CA . SER A 1 459 ? 8.101 18.080 -4.983 1.00 88.81 459 SER A CA 1
ATOM 3575 C C . SER A 1 459 ? 7.833 18.104 -6.495 1.00 88.81 459 SER A C 1
ATOM 3577 O O . SER A 1 459 ? 8.050 17.095 -7.168 1.00 88.81 459 SER A O 1
ATOM 3579 N N . PRO A 1 460 ? 7.429 19.259 -7.065 1.00 90.25 460 PRO A N 1
ATOM 3580 C CA . PRO A 1 460 ? 7.293 19.412 -8.515 1.00 90.25 460 PRO A CA 1
ATOM 3581 C C . PRO A 1 460 ? 8.598 19.172 -9.281 1.00 90.25 460 PRO A C 1
ATOM 3583 O O . PRO A 1 460 ? 8.566 18.620 -10.374 1.00 90.25 460 PRO A O 1
ATOM 3586 N N . HIS A 1 461 ? 9.742 19.567 -8.711 1.00 91.44 461 HIS A N 1
ATOM 3587 C CA . HIS A 1 461 ? 11.041 19.332 -9.339 1.00 91.44 461 HIS A CA 1
ATOM 3588 C C . HIS A 1 461 ? 11.389 17.843 -9.339 1.00 91.44 461 HIS A C 1
ATOM 3590 O O . HIS A 1 461 ? 11.732 17.292 -10.378 1.00 91.44 461 HIS A O 1
ATOM 3596 N N . TYR A 1 462 ? 11.192 17.168 -8.205 1.00 92.56 462 TYR A N 1
ATOM 3597 C CA . TYR A 1 462 ? 11.439 15.734 -8.108 1.00 92.56 462 TYR A CA 1
ATOM 3598 C C . TYR A 1 462 ? 10.508 14.925 -9.027 1.00 92.56 462 TYR A C 1
ATOM 3600 O O . TYR A 1 462 ? 10.927 13.931 -9.606 1.00 92.56 462 TYR A O 1
ATOM 3608 N N . ALA A 1 463 ? 9.275 15.394 -9.257 1.00 92.19 463 ALA A N 1
ATOM 3609 C CA . ALA A 1 463 ? 8.374 14.807 -10.252 1.00 92.19 463 ALA A CA 1
ATOM 3610 C C . ALA A 1 463 ? 8.936 14.842 -11.678 1.00 92.19 463 ALA A C 1
ATOM 3612 O O . ALA A 1 463 ? 8.648 13.937 -12.452 1.00 92.19 463 ALA A O 1
ATOM 3613 N N . GLN A 1 464 ? 9.711 15.871 -12.027 1.00 92.62 464 GLN A N 1
ATOM 3614 C CA . GLN A 1 464 ? 10.395 15.962 -13.320 1.00 92.62 464 GLN A CA 1
ATOM 3615 C C . GLN A 1 464 ? 11.660 15.098 -13.336 1.00 92.62 464 GLN A C 1
ATOM 3617 O O . GLN A 1 464 ? 11.928 14.429 -14.328 1.00 92.62 464 GLN A O 1
ATOM 3622 N N . GLU A 1 465 ? 12.409 15.078 -12.233 1.00 92.75 465 GLU A N 1
ATOM 3623 C CA . GLU A 1 465 ? 13.639 14.294 -12.088 1.00 92.75 465 GLU A CA 1
ATOM 3624 C C . GLU A 1 465 ? 13.391 12.793 -12.280 1.00 92.75 465 GLU A C 1
ATOM 3626 O O . GLU A 1 465 ? 14.086 12.144 -13.055 1.00 92.75 465 GLU A O 1
ATOM 3631 N N . ILE A 1 466 ? 12.340 12.243 -11.666 1.00 93.12 466 ILE A N 1
ATOM 3632 C CA . ILE A 1 466 ? 12.017 10.814 -11.793 1.00 93.12 466 ILE A CA 1
ATOM 3633 C C . ILE A 1 466 ? 11.526 10.396 -13.188 1.00 93.12 466 ILE A C 1
ATOM 3635 O O . ILE A 1 466 ? 11.339 9.210 -13.449 1.00 93.12 466 ILE A O 1
ATOM 3639 N N . GLN A 1 467 ? 11.303 11.359 -14.085 1.00 93.44 467 GLN A N 1
ATOM 3640 C CA . GLN A 1 467 ? 10.987 11.102 -15.488 1.00 93.44 467 GLN A CA 1
ATOM 3641 C C . GLN A 1 467 ? 12.245 11.073 -16.367 1.00 93.44 467 GLN A C 1
ATOM 3643 O O . GLN A 1 467 ? 12.123 10.839 -17.569 1.00 93.44 467 GLN A O 1
ATOM 3648 N N . THR A 1 468 ? 13.449 11.329 -15.842 1.00 91.31 468 THR A N 1
ATOM 3649 C CA . THR A 1 468 ? 14.701 11.176 -16.605 1.00 91.31 468 THR A CA 1
ATOM 3650 C C . THR A 1 468 ? 15.266 9.762 -16.444 1.00 91.31 468 THR A C 1
ATOM 3652 O O . THR A 1 468 ? 14.960 9.105 -15.452 1.00 91.31 468 THR A O 1
ATOM 3655 N N . PRO A 1 469 ? 16.099 9.263 -17.376 1.00 90.31 469 PRO A N 1
ATOM 3656 C CA . PRO A 1 469 ? 16.745 7.955 -17.224 1.00 90.31 469 PRO A CA 1
ATOM 3657 C C . PRO A 1 469 ? 17.564 7.821 -15.930 1.00 90.31 469 PRO A C 1
ATOM 3659 O O . PRO A 1 469 ? 17.578 6.765 -15.301 1.00 90.31 469 PRO A O 1
ATOM 3662 N N . GLU A 1 470 ? 18.223 8.900 -15.503 1.00 88.44 470 GLU A N 1
ATOM 3663 C CA . GLU A 1 470 ? 19.057 8.923 -14.300 1.00 88.44 470 GLU A CA 1
ATOM 3664 C C . GLU A 1 470 ? 18.211 8.921 -13.021 1.00 88.44 470 GLU A C 1
ATOM 3666 O O . GLU A 1 470 ? 18.522 8.190 -12.082 1.00 88.44 470 GLU A O 1
ATOM 3671 N N . GLY A 1 471 ? 17.134 9.716 -12.983 1.00 86.19 471 GLY A N 1
ATOM 3672 C CA . GLY A 1 471 ? 16.273 9.852 -11.804 1.00 86.19 471 GLY A CA 1
ATOM 3673 C C . GLY A 1 471 ? 15.143 8.824 -11.723 1.00 86.19 471 GLY A C 1
ATOM 3674 O O . GLY A 1 471 ? 14.594 8.590 -10.646 1.00 86.19 471 GLY A O 1
ATOM 3675 N N . GLY A 1 472 ? 14.783 8.198 -12.845 1.00 87.69 472 GLY A N 1
ATOM 3676 C CA . GLY A 1 472 ? 13.728 7.189 -12.942 1.00 87.69 472 GLY A CA 1
ATOM 3677 C C . GLY A 1 472 ? 14.157 5.801 -12.486 1.00 87.69 472 GLY A C 1
ATOM 3678 O O . GLY A 1 472 ? 13.309 4.956 -12.194 1.00 87.69 472 GLY A O 1
ATOM 3679 N N . PHE A 1 473 ? 15.469 5.556 -12.391 1.00 90.88 473 PHE A N 1
ATOM 3680 C CA . PHE A 1 473 ? 16.045 4.287 -11.947 1.00 90.88 473 PHE A CA 1
ATOM 3681 C C . PHE A 1 473 ? 15.471 3.072 -12.706 1.00 90.88 473 PHE A C 1
ATOM 3683 O O . PHE A 1 473 ? 15.226 2.020 -12.106 1.00 90.88 473 PHE A O 1
ATOM 3690 N N . GLY A 1 474 ? 15.226 3.198 -14.013 1.00 92.38 474 GLY A N 1
ATOM 3691 C CA . GLY A 1 474 ? 14.637 2.157 -14.862 1.00 92.38 474 GLY A CA 1
ATOM 3692 C C . GLY A 1 474 ? 13.106 2.088 -14.824 1.00 92.38 474 GLY A C 1
ATOM 3693 O O . GLY A 1 474 ? 12.529 1.151 -15.375 1.00 92.38 474 GLY A O 1
ATOM 3694 N N . LEU A 1 475 ? 12.441 3.030 -14.148 1.00 94.56 475 LEU A N 1
ATOM 3695 C CA . LEU A 1 475 ? 10.986 3.194 -14.138 1.00 94.56 475 LEU A CA 1
ATOM 3696 C C . LEU A 1 475 ? 10.525 4.476 -14.841 1.00 94.56 475 LEU A C 1
ATOM 3698 O O . LEU A 1 475 ? 9.325 4.717 -14.875 1.00 94.56 475 LEU A O 1
ATOM 3702 N N . GLU A 1 476 ? 11.424 5.269 -15.429 1.00 92.75 476 GLU A N 1
ATOM 3703 C CA . GLU A 1 476 ? 11.122 6.544 -16.095 1.00 92.75 476 GLU A CA 1
ATOM 3704 C C . GLU A 1 476 ? 9.989 6.431 -17.122 1.00 92.75 476 GLU A C 1
ATOM 3706 O O . GLU A 1 476 ? 9.106 7.281 -17.155 1.00 92.75 476 GLU A O 1
ATOM 3711 N N . GLU A 1 477 ? 9.950 5.346 -17.896 1.00 90.88 477 GLU A N 1
ATOM 3712 C CA . GLU A 1 477 ? 8.893 5.088 -18.884 1.00 90.88 477 GLU A CA 1
ATOM 3713 C C . GLU A 1 477 ? 7.539 4.730 -18.254 1.00 90.88 477 GLU A C 1
ATOM 3715 O O . GLU A 1 477 ? 6.513 4.811 -18.915 1.00 90.88 477 GLU A O 1
ATOM 3720 N N . VAL A 1 478 ? 7.521 4.305 -16.989 1.00 92.00 478 VAL A N 1
ATOM 3721 C CA . VAL A 1 478 ? 6.289 4.032 -16.233 1.00 92.00 478 VAL A CA 1
ATOM 3722 C C . VAL A 1 478 ? 5.750 5.313 -15.591 1.00 92.00 478 VAL A C 1
ATOM 3724 O O . VAL A 1 478 ? 4.548 5.409 -15.355 1.00 92.00 478 VAL A O 1
ATOM 3727 N N . VAL A 1 479 ? 6.626 6.275 -15.270 1.00 87.62 479 VAL A N 1
ATOM 3728 C CA . VAL A 1 479 ? 6.232 7.544 -14.629 1.00 87.62 479 VAL A CA 1
ATOM 3729 C C . VAL A 1 479 ? 5.899 8.656 -15.637 1.00 87.62 479 VAL A C 1
ATOM 3731 O O . VAL A 1 479 ? 5.218 9.609 -15.257 1.00 87.62 479 VAL A O 1
ATOM 3734 N N . ARG A 1 480 ? 6.382 8.563 -16.884 1.00 83.50 480 ARG A N 1
ATOM 3735 C CA . ARG A 1 480 ? 6.006 9.440 -18.012 1.00 83.50 480 ARG A CA 1
ATOM 3736 C C . ARG A 1 480 ? 4.606 9.120 -18.527 1.00 83.50 480 ARG A C 1
ATOM 3738 O O . ARG A 1 480 ? 3.885 10.092 -18.853 1.00 83.50 480 ARG A O 1
#

Secondary structure (DSSP, 8-state):
-BSSGGGTTT-GGGPPPPB--TTTTT--B-------TTS-EEE--EE--TT--SPPEEP-SSS-EEE---TTEEEEEEE-TT---EEEEEEE-PPPPPPPPS--SSHHHHHHHHHHHHHHHHHHHTT--PPPP------------------------------------------------------------PPPSS----SSSTTS-S-TTSSSS--S------SS----TTS-EEEE-S-BTTTB-SSSHHHHHHHHHHHHHHTT--EEEEEE--S--TT-EEEEEEEEEETTEEEEEEEEEEEEEEETTEEEEEEEEE-TTTS-SS-SSB-TTSPBPTTHHHHHHHHHHHHHHHHHH--GGGS---S--EEEEESGGGTHHHHHIIIIIGGGTSSSS-EEEEEES-TT---EE--S-HHHHHT--HHHHHHHEETTEEEHHHHHHHH-SEEEES-HHHHHHTTSHHHHTT-HHHH-

Nearest PDB structures (foldseek):
  6gnf-assembly3_C  TM=9.131E-01  e=1.011E-22  Cyanobacterium sp. CLg1
  6gnf-assembly1_A  TM=9.152E-01  e=3.091E-22  Cyanobacterium sp. CLg1
  6gnf-assembly2_B  TM=9.041E-01  e=4.950E-22  Cyanobacterium sp. CLg1
  3vuf-assembly1_A  TM=8.788E-01  e=1.404E-19  Oryza sativa Japonica Group
  4hln-assembly1_A  TM=8.185E-01  e=2.137E-20  Hordeum vulgare

pLDDT: mean 75.08, std 28.46, range [19.77, 98.88]

Sequence (480 aa):
VGSREKLGAWSAAKALPLTTTATAFPTWWSAAVFLPAGQAVEFKYIVQRADRIGTVKWEGFAGNRVVKPEAGKVLTVEGAWGDIQVALTSMARLGEPGAPGPAESSQLSQKLEDREARRRIFSQSLMSLDVGDGASTSHQPERQQQQQQQQQEQVMNGFSTSDLPARLQPSGPSHVVVQTTLEVEEDQAAHPRGVSLKNIMSFSALSSMADAEDKTASRETVVRRRQYEPYNLNVPVVIVTSEVAPYSKTGGLGLVANSYSYEFPQNGHRTMVVSPKYRHYDGLTYVGETKVVVDGFDEQVKFFHKWVDHGKGKGCDYVFVDHPCIEREGGLYNGDDGKEYEDNVKRFTILSMAAMEAPLILPLGGATYGDKVLFIANDWQSGLVPLLLSCKYRKYGVYLESRVIYVVHNLGYQGRYHIIDACKFFGIDDRGYRDISFGTCINMTKGALIRSDRVITVSPHYAQEIQTPEGGFGLEEVVR

Foldseek 3Di:
DWCDVCCPNPDPLSHFDWDDDPVRPPDTHGDDDDDDAQDKIWDWDWDADPVNDDDIHTQDDPGTAIDHHHPQKDWDWADDRNDNDIDIDIDGHDDDDDDDDDDPPPVVVVVVVVLVVLVVVVQVVLVDPDDDDDDDDDDDDDDDDDDDDDDDDDDDDDDDDDDDDDDDDDDDDDDDDDDDDDDDDDDDDDDDDDDDPPDDDDPLDPPPPDDPVVVVPPPPDPPVPPPDQDDPLLAAEEEFDQAAPPQADDDSRNVVLPVCQQVCQVNNHAYEYQYANQDDDPPWDWQDWGWDAFLNDTFIKTWIWDWADPDPPTTYIYIHIDGPVRHDADHRQARPVRHGDLCLVVVLLSSQVVSVCQQVPGCPPNRGSAQRHEYEAEALSNLCNLQCLVFPAVVSVGNVNYAYEYEYAALVRWPKAQDPDVCSRNVGDPVLVVQQDDPRTGTSNSNSLQRHPYYHYDDPVLLVQCLDCVRVVRCNVSSD

Radius of gyration: 31.47 Å; Cα contacts (8 Å, |Δi|>4): 682; chains: 1; bounding box: 94×82×85 Å

Solvent-accessible surface area (backbone atoms only — not comparable to full-atom values): 29681 Å² total; per-residue (Å²): 50,12,67,42,71,83,26,16,51,69,35,74,90,50,31,56,67,67,51,65,49,88,87,47,56,95,49,68,47,61,80,91,75,92,68,68,51,78,39,82,42,40,34,50,64,66,50,62,53,91,87,64,64,80,78,73,46,68,57,82,59,86,80,69,36,75,47,64,46,52,77,65,42,50,73,50,79,47,71,52,94,71,48,80,64,68,53,78,49,78,44,78,61,85,78,84,87,77,87,85,77,98,82,65,81,76,57,52,61,58,56,49,53,57,49,53,51,47,52,52,46,52,68,52,53,76,74,62,82,79,78,86,85,78,91,82,90,81,84,87,83,90,82,77,95,79,80,91,81,88,85,84,90,86,84,90,87,82,91,83,86,89,86,87,91,82,92,87,86,87,85,84,86,83,88,82,84,85,82,84,87,83,88,81,86,88,84,90,80,86,84,86,83,85,82,80,94,83,76,89,72,78,91,74,58,95,84,75,85,68,65,86,82,68,60,79,80,64,77,73,78,77,74,76,72,74,92,66,81,77,72,71,57,88,41,30,37,38,37,32,33,76,31,36,50,94,82,34,69,92,62,58,60,6,54,53,46,37,47,50,50,49,53,42,18,76,58,58,22,53,34,35,40,36,31,65,34,53,57,93,65,90,81,60,41,83,68,52,68,50,76,44,62,47,63,77,37,84,41,73,37,37,37,30,34,36,81,46,80,73,58,95,94,30,38,22,42,37,36,28,44,37,42,88,79,52,45,59,85,56,53,99,63,21,40,83,86,68,44,68,46,90,60,48,68,58,45,30,46,50,51,23,52,49,56,68,43,45,34,60,72,36,55,63,97,82,41,49,66,44,53,45,34,36,36,36,25,36,40,29,54,15,13,52,38,30,37,41,48,66,52,43,36,36,82,68,71,36,42,76,75,34,48,31,37,32,37,44,83,53,66,86,60,34,56,72,46,80,64,96,54,55,34,51,34,67,55,34,42,73,65,47,41,60,49,20,54,46,92,91,28,35,22,31,33,54,21,17,64,74,46,28,79,39,79,48,56,88,39,78,66,56,57,55,42,33,47,33,74,80,48,16,67,87,41,15,84,74,70,102

Organism: Polarella glacialis (NCBI:txid89957)